Protein AF-A0A8C5LSL9-F1 (afdb_monomer)

pLDDT: mean 84.88, std 17.26, range [27.58, 98.69]

InterPro domains:
  IPR001090 Ephrin, ligand binding domain [PF01404] (36-207)
  IPR001090 Ephrin, ligand binding domain [PS51550] (34-212)
  IPR001090 Ephrin, ligand binding domain [SM00615] (34-207)
  IPR001426 Tyrosine-protein kinase, receptor class V, conserved site [PS00790] (188-208)
  IPR001426 Tyrosine-protein kinase, receptor class V, conserved site [PS00791] (250-270)
  IPR008979 Galactose-binding-like domain superfamily [SSF49785] (34-205)
  IPR034280 Ephrin type-A receptor 6, ligand binding domain [cd10484] (34-206)
  IPR050449 Ephrin receptor tyrosine kinases [PTHR46877] (18-311)
  IPR061283 Ephrin, cysteine rich domain [PF25599] (209-265)

Radius of gyration: 35.28 Å; Cα contacts (8 Å, |Δi|>4): 737; chains: 1; bounding box: 102×49×95 Å

Nearest PDB structures (foldseek):
  4m4r-assembly3_E  TM=9.722E-01  e=5.993E-41  Homo sapiens
  4m4p-assembly1_A  TM=9.338E-01  e=2.168E-39  Homo sapiens
  2x11-assembly1_A  TM=9.538E-01  e=7.400E-38  Homo sapiens
  3mbw-assembly1_A-2  TM=9.525E-01  e=3.374E-36  Homo sapiens
  8tv1-assembly1_C  TM=9.289E-01  e=4.997E-37  Homo sapiens

Foldseek 3Di:
DDDDDDDDDDDDDDDDDPDPPPDPPVPPCPPLQKDWQDKQQPDPDDQPWDKVPHVQKDWDWDADPVRDTGIKIWHAQLQDAQAKMKTKGQWTFCVPDQKKKKKWKKAFADPVQDPNRPPREDQKKWKWKAADQDRCPPDDDPVRIDTQDIDGFPDHDHPVCVVVVHTDIGIDMGMDHSHDHRTMMMMMIDRRTGMMTRMIIMIAGWQDWDQDQQWTWHIGHADPDQPDWDKTFTHHHPQWDFPDTWIWTQGRRNDTDDTDGHIAGHPQWHDDPSDTDGQLQDDDQLQHCLCVDPDHDDQLQSADPQAPPSDHRHLLCLQPNPPLLVVLNVVLQVVVCVQDPCLVVDDSVVVSCLLSPVDPSSNVSSVVSSVVSVVSVVD

Organism: NCBI:txid445787

Structure (mmCIF, N/CA/C/O backbone):
data_AF-A0A8C5LSL9-F1
#
_entry.id   AF-A0A8C5LSL9-F1
#
loop_
_atom_site.group_PDB
_atom_site.id
_atom_site.type_symbol
_atom_site.label_atom_id
_atom_site.label_alt_id
_atom_site.label_comp_id
_atom_site.label_asym_id
_atom_site.label_entity_id
_atom_site.label_seq_id
_atom_site.pdbx_PDB_ins_code
_atom_site.Cartn_x
_atom_site.Cartn_y
_atom_site.Cartn_z
_atom_site.occupancy
_atom_site.B_iso_or_equiv
_atom_site.auth_seq_id
_atom_site.auth_comp_id
_atom_site.auth_asym_id
_atom_site.auth_atom_id
_atom_site.pdbx_PDB_model_num
ATOM 1 N N . MET A 1 1 ? 64.180 28.053 29.101 1.00 38.41 1 MET A N 1
ATOM 2 C CA . MET A 1 1 ? 63.045 28.957 29.381 1.00 38.41 1 MET A CA 1
ATOM 3 C C . MET A 1 1 ? 61.909 28.078 29.847 1.00 38.41 1 MET A C 1
ATOM 5 O O . MET A 1 1 ? 61.460 27.242 29.075 1.00 38.41 1 MET A O 1
ATOM 9 N N . GLY A 1 2 ? 61.600 28.149 31.140 1.00 30.23 2 GLY A N 1
ATOM 10 C CA . GLY A 1 2 ? 60.584 27.317 31.772 1.00 30.23 2 GLY A CA 1
ATOM 11 C C . GLY A 1 2 ? 59.178 27.789 31.418 1.00 30.23 2 GLY A C 1
ATOM 12 O O . GLY A 1 2 ? 58.937 28.989 31.311 1.00 30.23 2 GLY A O 1
ATOM 13 N N . LEU A 1 3 ? 58.273 26.831 31.247 1.00 31.48 3 LEU A N 1
ATOM 14 C CA . LEU A 1 3 ? 56.832 27.050 31.295 1.00 31.48 3 LEU A CA 1
ATOM 15 C C . LEU A 1 3 ? 56.382 26.738 32.729 1.00 31.48 3 LEU A C 1
ATOM 17 O O . LEU A 1 3 ? 56.710 25.650 33.208 1.00 31.48 3 LEU A O 1
ATOM 21 N N . PRO A 1 4 ? 55.699 27.657 33.434 1.00 35.41 4 PRO A N 1
ATOM 22 C CA . PRO A 1 4 ? 55.177 27.371 34.753 1.00 35.41 4 PRO A CA 1
ATOM 23 C C . PRO A 1 4 ? 53.806 26.697 34.694 1.00 35.41 4 PRO A C 1
ATOM 25 O O . PRO A 1 4 ? 53.000 26.895 33.786 1.00 35.41 4 PRO A O 1
ATOM 28 N N . GLU A 1 5 ? 53.618 25.898 35.731 1.00 34.34 5 GLU A N 1
ATOM 29 C CA . GLU A 1 5 ? 52.486 25.073 36.106 1.00 34.34 5 GLU A CA 1
ATOM 30 C C . GLU A 1 5 ? 51.246 25.886 36.506 1.00 34.34 5 GLU A C 1
ATOM 32 O O . GLU A 1 5 ? 51.354 26.953 37.113 1.00 34.34 5 GLU A O 1
ATOM 37 N N . GLY A 1 6 ? 50.069 25.281 36.318 1.00 30.73 6 GLY A N 1
ATOM 38 C CA . GLY A 1 6 ? 49.041 25.301 37.356 1.00 30.73 6 GLY A CA 1
ATOM 39 C C . GLY A 1 6 ? 47.591 25.209 36.882 1.00 30.73 6 GLY A C 1
ATOM 40 O O . GLY A 1 6 ? 47.247 25.777 35.858 1.00 30.73 6 GLY A O 1
ATOM 41 N N . TRP A 1 7 ? 46.666 24.505 37.538 1.00 28.98 7 TRP A N 1
ATOM 42 C CA . TRP A 1 7 ? 46.675 23.701 38.764 1.00 28.98 7 TRP A CA 1
ATOM 43 C C . TRP A 1 7 ? 45.689 22.537 38.576 1.00 28.98 7 TRP A C 1
ATOM 45 O O . TRP A 1 7 ? 44.649 22.695 37.937 1.00 28.98 7 TRP A O 1
ATOM 55 N N . ALA A 1 8 ? 45.991 21.389 39.177 1.00 31.09 8 ALA A N 1
ATOM 56 C CA . ALA A 1 8 ? 45.057 20.286 39.357 1.00 31.09 8 ALA A CA 1
ATOM 57 C C . ALA A 1 8 ? 44.778 20.110 40.854 1.00 31.09 8 ALA A C 1
ATOM 59 O O . ALA A 1 8 ? 45.715 19.821 41.588 1.00 31.09 8 ALA A O 1
ATOM 60 N N . THR A 1 9 ? 43.512 20.216 41.279 1.00 33.59 9 THR A N 1
ATOM 61 C CA . THR A 1 9 ? 42.972 19.612 42.517 1.00 33.59 9 THR A CA 1
ATOM 62 C C . THR A 1 9 ? 41.429 19.520 42.460 1.00 33.59 9 THR A C 1
ATOM 64 O O . THR A 1 9 ? 40.744 20.520 42.622 1.00 33.59 9 THR A O 1
ATOM 67 N N . LEU A 1 10 ? 40.928 18.312 42.136 1.00 28.64 10 LEU A N 1
ATOM 68 C CA . LEU A 1 10 ? 39.855 17.470 42.745 1.00 28.64 10 LEU A CA 1
ATOM 69 C C . LEU A 1 10 ? 38.745 18.105 43.647 1.00 28.64 10 LEU A C 1
ATOM 71 O O . LEU A 1 10 ? 38.996 19.115 44.289 1.00 28.64 10 LEU A O 1
ATOM 75 N N . PRO A 1 11 ? 37.667 17.370 44.028 1.00 37.91 11 PRO A N 1
ATOM 76 C CA . PRO A 1 11 ? 36.655 16.620 43.266 1.00 37.91 11 PRO A CA 1
ATOM 77 C C . PRO A 1 11 ? 35.197 16.937 43.732 1.00 37.91 11 PRO A C 1
ATOM 79 O O . PRO A 1 11 ? 34.964 17.360 44.859 1.00 37.91 11 PRO A O 1
ATOM 82 N N . GLY A 1 12 ? 34.193 16.606 42.909 1.00 29.69 12 GLY A N 1
ATOM 83 C CA . GLY A 1 12 ? 32.832 16.296 43.381 1.00 29.69 12 GLY A CA 1
ATOM 84 C C . GLY A 1 12 ? 31.764 17.383 43.235 1.00 29.69 12 GLY A C 1
ATOM 85 O O . GLY A 1 12 ? 31.620 18.219 44.111 1.00 29.69 12 GLY A O 1
ATOM 86 N N . VAL A 1 13 ? 30.919 17.251 42.206 1.00 29.77 13 VAL A N 1
ATOM 87 C CA . VAL A 1 13 ? 29.456 17.393 42.325 1.00 29.77 13 VAL A CA 1
ATOM 88 C C . VAL A 1 13 ? 28.831 16.428 41.317 1.00 29.77 13 VAL A C 1
ATOM 90 O O . VAL A 1 13 ? 28.984 16.573 40.108 1.00 29.77 13 VAL A O 1
ATOM 93 N N . SER A 1 14 ? 28.177 15.397 41.841 1.00 31.91 14 SER A N 1
ATOM 94 C CA . SER A 1 14 ? 27.231 14.565 41.105 1.00 31.91 14 SER A CA 1
ATOM 95 C C . SER A 1 14 ? 25.878 15.284 41.084 1.00 31.91 14 SER A C 1
ATOM 97 O O . SER A 1 14 ? 25.546 15.943 42.068 1.00 31.91 14 SER A O 1
ATOM 99 N N . ILE A 1 15 ? 25.093 15.043 40.026 1.00 34.66 15 ILE A N 1
ATOM 100 C CA . ILE A 1 15 ? 23.640 15.276 39.877 1.00 34.66 15 ILE A CA 1
ATOM 101 C C . ILE A 1 15 ? 23.228 16.522 39.052 1.00 34.66 15 ILE A C 1
ATOM 103 O O . ILE A 1 15 ? 23.590 17.651 39.356 1.00 34.66 15 ILE A O 1
ATOM 107 N N . LEU A 1 16 ? 22.365 16.235 38.058 1.00 33.03 16 LEU A N 1
ATOM 108 C CA . LEU A 1 16 ? 21.536 17.096 37.189 1.00 33.03 16 LEU A CA 1
ATOM 109 C C . LEU A 1 16 ? 22.154 17.646 35.891 1.00 33.03 16 LEU A C 1
ATOM 111 O O . LEU A 1 16 ? 22.427 18.833 35.778 1.00 33.03 16 LEU A O 1
ATOM 115 N N . LEU A 1 17 ? 22.185 16.801 34.849 1.00 29.08 17 LEU A N 1
ATOM 116 C CA . LEU A 1 17 ? 21.564 17.152 33.557 1.00 29.08 17 LEU A CA 1
ATOM 117 C C . LEU A 1 17 ? 21.250 15.891 32.720 1.00 29.08 17 LEU A C 1
ATOM 119 O O . LEU A 1 17 ? 21.804 15.654 31.653 1.00 29.08 17 LEU A O 1
ATOM 123 N N . SER A 1 18 ? 20.349 15.043 33.224 1.00 37.56 18 SER A N 1
ATOM 124 C CA . SER A 1 18 ? 19.720 13.963 32.450 1.00 37.56 18 SER A CA 1
ATOM 125 C C . SER A 1 18 ? 18.287 14.353 32.086 1.00 37.56 18 SER A C 1
ATOM 127 O O . SER A 1 18 ? 17.327 13.800 32.614 1.00 37.56 18 SER A O 1
ATOM 129 N N . MET A 1 19 ? 18.127 15.333 31.203 1.00 40.62 19 MET A N 1
ATOM 130 C CA . MET A 1 19 ? 16.905 15.515 30.420 1.00 40.62 19 MET A CA 1
ATOM 131 C C . MET A 1 19 ? 17.282 16.148 29.084 1.00 40.62 19 MET A C 1
ATOM 133 O O . MET A 1 19 ? 18.028 17.119 29.055 1.00 40.62 19 MET A O 1
ATOM 137 N N . LEU A 1 20 ? 16.704 15.601 28.011 1.00 37.72 20 LEU A N 1
ATOM 138 C CA . LEU A 1 20 ? 16.836 16.004 26.604 1.00 37.72 20 LEU A CA 1
ATOM 139 C C . LEU A 1 20 ? 17.996 15.370 25.822 1.00 37.72 20 LEU A C 1
ATOM 141 O O . LEU A 1 20 ? 18.697 16.029 25.069 1.00 37.72 20 LEU A O 1
ATOM 145 N N . CYS A 1 21 ? 18.084 14.043 25.875 1.00 30.42 21 CYS A N 1
ATOM 146 C CA . CYS A 1 21 ? 18.382 13.283 24.662 1.00 30.42 21 CYS A CA 1
ATOM 147 C C . CYS A 1 21 ? 17.202 12.335 24.426 1.00 30.42 21 CYS A C 1
ATOM 149 O O . CYS A 1 21 ? 17.247 11.144 24.729 1.00 30.42 21 CYS A O 1
ATOM 151 N N . ARG A 1 22 ? 16.066 12.912 24.001 1.00 33.16 22 ARG A N 1
ATOM 152 C CA . ARG A 1 22 ? 14.988 12.117 23.413 1.00 33.16 22 ARG A CA 1
ATOM 153 C C . ARG A 1 22 ? 15.580 11.484 22.165 1.00 33.16 22 ARG A C 1
ATOM 155 O O . ARG A 1 22 ? 15.991 12.196 21.256 1.00 33.16 22 ARG A O 1
ATOM 162 N N . PHE A 1 23 ? 15.625 10.160 22.180 1.00 30.00 23 PHE A N 1
ATOM 163 C CA . PHE A 1 23 ? 15.708 9.298 21.017 1.00 30.00 23 PHE A CA 1
ATOM 164 C C . PHE A 1 23 ? 14.998 9.939 19.814 1.00 30.00 23 PHE A C 1
ATOM 166 O O . PHE A 1 23 ? 13.779 9.862 19.699 1.00 30.00 23 PHE A O 1
ATOM 173 N N . MET A 1 24 ? 15.756 10.545 18.901 1.00 31.31 24 MET A N 1
ATOM 174 C CA . MET A 1 24 ? 15.381 10.509 17.494 1.00 31.31 24 MET A CA 1
ATOM 175 C C . MET A 1 24 ? 15.914 9.188 16.955 1.00 31.31 24 MET A C 1
ATOM 177 O O . MET A 1 24 ? 16.942 9.123 16.291 1.00 31.31 24 MET A O 1
ATOM 181 N N . VAL A 1 25 ? 15.215 8.107 17.301 1.00 30.36 25 VAL A N 1
ATOM 182 C CA . VAL A 1 25 ? 15.135 6.993 16.365 1.00 30.36 25 VAL A CA 1
ATOM 183 C C . VAL A 1 25 ? 14.260 7.542 15.255 1.00 30.36 25 VAL A C 1
ATOM 185 O O . VAL A 1 25 ? 13.050 7.669 15.423 1.00 30.36 25 VAL A O 1
ATOM 188 N N . SER A 1 26 ? 14.883 7.947 14.154 1.00 27.58 26 SER A N 1
ATOM 189 C CA . SER A 1 26 ? 14.194 8.065 12.880 1.00 27.58 26 SER A CA 1
ATOM 190 C C . SER A 1 26 ? 13.693 6.666 12.546 1.00 27.58 26 SER A C 1
ATOM 192 O O . SER A 1 26 ? 14.386 5.864 11.927 1.00 27.58 26 SER A O 1
ATOM 194 N N . SER A 1 27 ? 12.509 6.325 13.048 1.00 30.30 27 SER A N 1
ATOM 195 C CA . SER A 1 27 ? 11.729 5.234 12.504 1.00 30.30 27 SER A CA 1
ATOM 196 C C . SER A 1 27 ? 11.563 5.571 11.034 1.00 30.30 27 SER A C 1
ATOM 198 O O . SER A 1 27 ? 10.936 6.581 10.710 1.00 30.30 27 SER A O 1
ATOM 200 N N . ASN A 1 28 ? 12.172 4.770 10.156 1.00 31.55 28 ASN A N 1
ATOM 201 C CA . ASN A 1 28 ? 11.754 4.696 8.766 1.00 31.55 28 ASN A CA 1
ATOM 202 C C . ASN A 1 28 ? 10.234 4.567 8.810 1.00 31.55 28 ASN A C 1
ATOM 204 O O . ASN A 1 28 ? 9.718 3.523 9.213 1.00 31.55 28 ASN A O 1
ATOM 208 N N . HIS A 1 29 ? 9.532 5.660 8.515 1.00 34.88 29 HIS A N 1
ATOM 209 C CA . HIS A 1 29 ? 8.084 5.690 8.438 1.00 34.88 29 HIS A CA 1
ATOM 210 C C . HIS A 1 29 ? 7.727 4.867 7.201 1.00 34.88 29 HIS A C 1
ATOM 212 O O . HIS A 1 29 ? 7.482 5.399 6.122 1.00 34.88 29 HIS A O 1
ATOM 218 N N . PHE A 1 30 ? 7.732 3.540 7.341 1.00 46.31 30 PHE A N 1
ATOM 219 C CA . PHE A 1 30 ? 6.861 2.722 6.524 1.00 46.31 30 PHE A CA 1
ATOM 220 C C . PHE A 1 30 ? 5.470 3.246 6.824 1.00 46.31 30 PHE A C 1
ATOM 222 O O . PHE A 1 30 ? 4.970 3.132 7.943 1.00 46.31 30 PHE A O 1
ATOM 229 N N . SER A 1 31 ? 4.906 3.945 5.848 1.00 60.50 31 SER A N 1
ATOM 230 C CA . SER A 1 31 ? 3.526 4.365 5.932 1.00 60.50 31 SER A CA 1
ATOM 231 C C . SER A 1 31 ? 2.697 3.089 6.068 1.00 60.50 31 SER A C 1
ATOM 233 O O . SER A 1 31 ? 2.723 2.249 5.170 1.00 60.50 31 SER A O 1
ATOM 235 N N . ASP A 1 32 ? 2.011 2.914 7.200 1.00 80.25 32 ASP A N 1
ATOM 236 C CA . ASP A 1 32 ? 1.196 1.723 7.522 1.00 80.25 32 ASP A CA 1
ATOM 237 C C . ASP A 1 32 ? 0.091 1.467 6.470 1.00 80.25 32 ASP A C 1
ATOM 239 O O . ASP A 1 32 ? -0.485 0.386 6.349 1.00 80.25 32 ASP A O 1
ATOM 243 N N . ASN A 1 33 ? -0.166 2.473 5.630 1.00 91.06 33 ASN A N 1
ATOM 244 C CA . ASN A 1 33 ? -1.060 2.395 4.489 1.00 91.06 33 ASN A CA 1
ATOM 245 C C . ASN A 1 33 ? -0.441 1.759 3.223 1.00 91.06 33 ASN A C 1
ATOM 247 O O . ASN A 1 33 ? -1.140 1.667 2.220 1.00 91.06 33 ASN A O 1
ATOM 251 N N . GL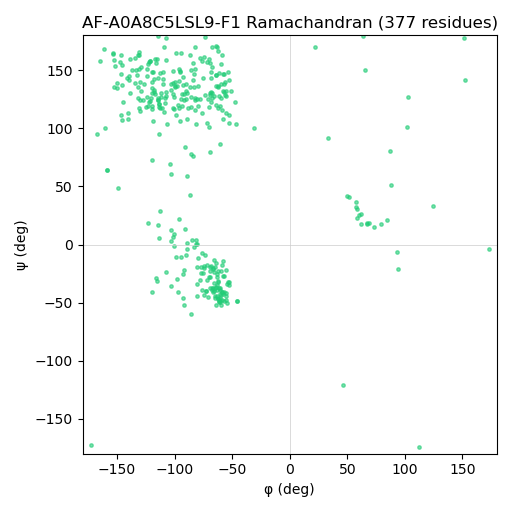N A 1 34 ? 0.822 1.312 3.217 1.00 94.62 34 GLN A N 1
ATOM 252 C CA . GLN A 1 34 ? 1.459 0.666 2.057 1.00 94.62 34 GLN A CA 1
ATOM 253 C C . GLN A 1 34 ? 1.850 -0.785 2.344 1.00 94.62 34 GLN A C 1
ATOM 255 O O . GLN A 1 34 ? 2.572 -1.074 3.294 1.00 94.62 34 GLN A O 1
ATOM 260 N N . VAL A 1 35 ? 1.455 -1.695 1.454 1.00 95.69 35 VAL A N 1
ATOM 261 C CA . VAL A 1 35 ? 1.872 -3.102 1.485 1.00 95.69 35 VAL A CA 1
ATOM 262 C C . VAL A 1 35 ? 2.799 -3.377 0.308 1.00 95.69 35 VAL A C 1
ATOM 264 O O . VAL A 1 35 ? 2.408 -3.237 -0.851 1.00 95.69 35 VAL A O 1
ATOM 267 N N . VAL A 1 36 ? 4.044 -3.741 0.616 1.00 96.56 36 VAL A N 1
ATOM 268 C CA . VAL A 1 36 ? 5.109 -3.974 -0.367 1.00 96.56 36 VAL A CA 1
ATOM 269 C C . VAL A 1 36 ? 4.996 -5.380 -0.952 1.00 96.56 36 VAL A C 1
ATOM 271 O O . VAL A 1 36 ? 4.999 -6.360 -0.216 1.00 96.56 36 VAL A O 1
ATOM 274 N N . LEU A 1 37 ? 4.936 -5.463 -2.281 1.00 96.31 37 LEU A N 1
ATOM 275 C CA . LEU A 1 37 ? 4.924 -6.708 -3.057 1.00 96.31 37 LEU A CA 1
ATOM 276 C C . LEU A 1 37 ? 6.319 -7.075 -3.589 1.00 96.31 37 LEU A C 1
ATOM 278 O O . LEU A 1 37 ? 6.626 -8.246 -3.796 1.00 96.31 37 LEU A O 1
ATOM 282 N N . LEU A 1 38 ? 7.156 -6.068 -3.846 1.00 95.75 38 LEU A N 1
ATOM 283 C CA . LEU A 1 38 ? 8.536 -6.217 -4.305 1.00 95.75 38 LEU A CA 1
ATOM 284 C C . LEU A 1 38 ? 9.345 -5.007 -3.840 1.00 95.75 38 LEU A C 1
ATOM 286 O O . LEU A 1 38 ? 8.898 -3.877 -4.013 1.00 95.75 38 LEU A O 1
ATOM 290 N N . ASP A 1 39 ? 10.544 -5.233 -3.313 1.00 94.38 39 ASP A N 1
ATOM 291 C CA . ASP A 1 39 ? 11.514 -4.174 -3.031 1.00 94.38 39 ASP A CA 1
ATOM 292 C C . ASP A 1 39 ? 12.933 -4.693 -3.267 1.00 94.38 39 ASP A C 1
ATOM 294 O O . ASP A 1 39 ? 13.457 -5.503 -2.494 1.00 94.38 39 ASP A O 1
ATOM 298 N N . THR A 1 40 ? 13.555 -4.234 -4.354 1.00 92.94 40 THR A N 1
ATOM 299 C CA . THR A 1 40 ? 14.894 -4.687 -4.751 1.00 92.94 40 THR A CA 1
ATOM 300 C C . THR A 1 40 ? 15.990 -4.264 -3.775 1.00 92.94 40 THR A C 1
ATOM 302 O O . THR A 1 40 ? 17.040 -4.897 -3.759 1.00 92.94 40 THR A O 1
ATOM 305 N N . THR A 1 41 ? 15.765 -3.246 -2.935 1.00 88.50 41 THR A N 1
ATOM 306 C CA . THR A 1 41 ? 16.761 -2.776 -1.952 1.00 88.50 41 THR A CA 1
ATOM 307 C C . THR A 1 41 ? 16.907 -3.720 -0.759 1.00 88.50 41 THR A C 1
ATOM 309 O O . THR A 1 41 ? 17.908 -3.684 -0.049 1.00 88.50 41 THR A O 1
ATOM 312 N N . THR A 1 42 ? 15.914 -4.586 -0.545 1.00 85.69 42 THR A N 1
ATOM 313 C CA . THR A 1 42 ? 15.884 -5.557 0.562 1.00 85.69 42 THR A CA 1
ATOM 314 C C . THR A 1 42 ? 16.274 -6.972 0.138 1.00 85.69 42 THR A C 1
ATOM 316 O O . THR A 1 42 ? 16.297 -7.883 0.966 1.00 85.69 42 THR A O 1
ATOM 319 N N . ALA A 1 43 ? 16.570 -7.176 -1.148 1.00 81.50 43 ALA A N 1
ATOM 320 C CA . ALA A 1 43 ? 16.893 -8.487 -1.683 1.00 81.50 43 ALA A CA 1
ATOM 321 C C . ALA A 1 43 ? 18.241 -8.987 -1.142 1.00 81.50 43 ALA A C 1
ATOM 323 O O . ALA A 1 43 ? 19.277 -8.347 -1.307 1.00 81.50 43 ALA A O 1
ATOM 324 N N . ILE A 1 44 ? 18.225 -10.161 -0.506 1.00 69.12 44 ILE A N 1
ATOM 325 C CA . ILE A 1 44 ? 19.426 -10.834 -0.005 1.00 69.12 44 ILE A CA 1
ATOM 326 C C . ILE A 1 44 ? 19.936 -11.755 -1.125 1.00 69.12 44 ILE A C 1
ATOM 328 O O . ILE A 1 44 ? 19.586 -12.933 -1.172 1.00 69.12 44 ILE A O 1
ATOM 332 N N . GLY A 1 45 ? 20.719 -11.204 -2.058 1.00 73.00 45 GLY A N 1
ATOM 333 C CA . GLY A 1 45 ? 21.302 -11.925 -3.199 1.00 73.00 45 GLY A CA 1
ATOM 334 C C . GLY A 1 45 ? 20.743 -11.506 -4.563 1.00 73.00 45 GLY A C 1
ATOM 335 O O . GLY A 1 45 ? 19.954 -10.570 -4.674 1.00 73.00 45 GLY A O 1
ATOM 336 N N . GLU A 1 46 ? 21.159 -12.212 -5.621 1.00 74.88 46 GLU A N 1
ATOM 337 C CA . GLU A 1 46 ? 20.792 -11.868 -7.000 1.00 74.88 46 GLU A CA 1
ATOM 338 C C . GLU A 1 46 ? 19.270 -11.848 -7.218 1.00 74.88 46 GLU A C 1
ATOM 340 O O . GLU A 1 46 ? 18.555 -12.797 -6.893 1.00 74.88 46 GLU A O 1
ATOM 345 N N . LEU A 1 47 ? 18.777 -10.783 -7.857 1.00 82.50 47 LEU A N 1
ATOM 346 C CA . LEU A 1 47 ? 17.352 -10.604 -8.158 1.00 82.50 47 LEU A CA 1
ATOM 347 C C . LEU A 1 47 ? 16.812 -11.649 -9.151 1.00 82.50 47 LEU A C 1
ATOM 349 O O . LEU A 1 47 ? 15.608 -11.908 -9.186 1.00 82.50 47 LEU A O 1
ATOM 353 N N . GLY A 1 48 ? 17.679 -12.250 -9.973 1.00 87.69 48 GLY A N 1
ATOM 354 C CA . GLY A 1 48 ? 17.316 -13.313 -10.916 1.00 87.69 48 GLY A CA 1
ATOM 355 C C . GLY A 1 48 ? 16.402 -12.871 -12.066 1.00 87.69 48 GLY A C 1
ATOM 356 O O . GLY A 1 48 ? 15.740 -13.709 -12.684 1.00 87.69 48 GLY A O 1
ATOM 357 N N . TRP A 1 49 ? 16.325 -11.568 -12.354 1.00 93.81 49 TRP A N 1
ATOM 358 C CA . TRP A 1 49 ? 15.518 -11.056 -13.461 1.00 93.81 49 TRP A CA 1
ATOM 359 C C . TRP A 1 49 ? 16.106 -11.474 -14.806 1.00 93.81 49 TRP A C 1
ATOM 361 O O . TRP A 1 49 ? 17.314 -11.651 -14.959 1.00 93.81 49 TRP A O 1
ATOM 371 N N . LYS A 1 50 ? 15.229 -11.660 -15.793 1.00 94.00 50 LYS A N 1
ATOM 372 C CA . LYS A 1 50 ? 15.601 -12.225 -17.095 1.00 94.00 50 LYS A CA 1
ATOM 373 C C . LYS A 1 50 ? 15.747 -11.133 -18.142 1.00 94.00 50 LYS A C 1
ATOM 375 O O . LYS A 1 50 ? 14.900 -10.245 -18.220 1.00 94.00 50 LYS A O 1
ATOM 380 N N . THR A 1 51 ? 16.773 -11.253 -18.978 1.00 95.69 51 THR A N 1
ATOM 381 C CA . THR A 1 51 ? 17.091 -10.290 -20.036 1.00 95.69 51 THR A CA 1
ATOM 382 C C . THR A 1 51 ? 16.815 -10.869 -21.421 1.00 95.69 51 THR A C 1
ATOM 384 O O . THR A 1 51 ? 17.002 -12.066 -21.662 1.00 95.69 51 THR A O 1
ATOM 387 N N . TYR A 1 52 ? 16.309 -10.028 -22.326 1.00 95.56 52 TYR A N 1
ATOM 388 C CA . TYR A 1 52 ? 15.997 -10.389 -23.708 1.00 95.56 52 TYR A CA 1
ATOM 389 C C . TYR A 1 52 ? 16.390 -9.243 -24.661 1.00 95.56 52 TYR A C 1
ATOM 391 O O . TYR A 1 52 ? 15.744 -8.198 -24.622 1.00 95.56 52 TYR A O 1
ATOM 399 N N . PRO A 1 53 ? 17.393 -9.418 -25.542 1.00 94.62 53 PRO A N 1
ATOM 400 C CA . PRO A 1 53 ? 18.263 -10.591 -25.654 1.00 94.62 53 PRO A CA 1
ATOM 401 C C . PRO A 1 53 ? 19.093 -10.822 -24.381 1.00 94.62 53 PRO A C 1
ATOM 403 O O . PRO A 1 53 ? 19.170 -9.962 -23.503 1.00 94.62 53 PRO A O 1
ATOM 406 N N . VAL A 1 54 ? 19.692 -12.010 -24.274 1.00 90.38 54 VAL A N 1
ATOM 407 C CA . VAL A 1 54 ? 20.619 -12.319 -23.176 1.00 90.38 54 VAL A CA 1
ATOM 408 C C . VAL A 1 54 ? 21.745 -11.282 -23.196 1.00 90.38 54 VAL A C 1
ATOM 410 O O . VAL A 1 54 ? 22.300 -11.018 -24.261 1.00 90.38 54 VAL A O 1
ATOM 413 N N . ASN A 1 55 ? 22.051 -10.703 -22.034 1.00 86.38 55 ASN A N 1
ATOM 414 C CA . ASN A 1 55 ? 23.018 -9.609 -21.842 1.00 86.38 55 ASN A CA 1
ATOM 415 C C . ASN A 1 55 ? 22.620 -8.262 -22.479 1.00 86.38 55 ASN A C 1
ATOM 417 O O . ASN A 1 55 ? 23.466 -7.398 -22.659 1.00 86.38 55 ASN A O 1
ATOM 421 N N . GLY A 1 56 ? 21.341 -8.054 -22.818 1.00 90.06 56 GLY A N 1
ATOM 422 C CA . GLY A 1 56 ? 20.856 -6.718 -23.200 1.00 90.06 56 GLY A CA 1
ATOM 423 C C . GLY A 1 56 ? 20.831 -5.731 -22.025 1.00 90.06 56 GLY A C 1
ATOM 424 O O . GLY A 1 56 ? 20.865 -4.527 -22.234 1.00 90.06 56 GLY A O 1
ATOM 425 N N . TRP A 1 57 ? 20.772 -6.254 -20.799 1.00 96.38 57 TRP A N 1
ATOM 426 C CA . TRP A 1 57 ? 20.932 -5.517 -19.549 1.00 96.38 57 TRP A CA 1
ATOM 427 C C . TRP A 1 57 ? 21.946 -6.251 -18.680 1.00 96.38 57 TRP A C 1
ATOM 429 O O . TRP A 1 57 ? 21.888 -7.482 -18.585 1.00 96.38 57 TRP A O 1
ATOM 439 N N . ASP A 1 58 ? 22.808 -5.499 -18.009 1.00 94.69 58 ASP A N 1
ATOM 440 C CA . ASP A 1 58 ? 23.823 -6.030 -17.108 1.00 94.69 58 ASP A CA 1
ATOM 441 C C . ASP A 1 58 ? 23.377 -5.870 -15.656 1.00 94.69 58 ASP A C 1
ATOM 443 O O . ASP A 1 58 ? 22.981 -4.783 -15.234 1.00 94.69 58 ASP A O 1
ATOM 447 N N . ALA A 1 59 ? 23.448 -6.956 -14.888 1.00 92.31 59 ALA A N 1
ATOM 448 C CA . ALA A 1 59 ? 23.244 -6.920 -13.445 1.00 92.31 59 ALA A CA 1
ATOM 449 C C . ALA A 1 59 ? 24.548 -6.497 -12.759 1.00 92.31 59 ALA A C 1
ATOM 451 O O . ALA A 1 59 ? 25.581 -7.145 -12.941 1.00 92.31 59 ALA A O 1
ATOM 452 N N . ILE A 1 60 ? 24.499 -5.440 -11.953 1.00 89.50 60 ILE A N 1
ATOM 453 C CA . ILE A 1 60 ? 25.649 -4.919 -11.213 1.00 89.50 60 ILE A CA 1
ATOM 454 C C . ILE A 1 60 ? 25.314 -4.870 -9.728 1.00 89.50 60 ILE A C 1
ATOM 456 O O . ILE A 1 60 ? 24.176 -4.650 -9.327 1.00 89.50 60 ILE A O 1
ATOM 460 N N . THR A 1 61 ? 26.316 -5.132 -8.891 1.00 87.31 61 THR A N 1
ATOM 461 C CA . THR A 1 61 ? 26.205 -4.883 -7.453 1.00 87.31 61 THR A CA 1
ATOM 462 C C . THR A 1 61 ? 26.929 -3.583 -7.130 1.00 87.31 61 THR A C 1
ATOM 464 O O . THR A 1 61 ? 28.139 -3.487 -7.330 1.00 87.31 61 THR A O 1
ATOM 467 N N . GLU A 1 62 ? 26.187 -2.598 -6.640 1.00 83.94 62 GLU A N 1
ATOM 468 C CA . GLU A 1 62 ? 26.694 -1.304 -6.181 1.00 83.94 62 GLU A CA 1
ATOM 469 C C . GLU A 1 62 ? 26.587 -1.208 -4.653 1.00 83.94 62 GLU A C 1
ATOM 471 O O . GLU A 1 62 ? 25.991 -2.071 -4.014 1.00 83.94 62 GLU A O 1
ATOM 476 N N . MET A 1 63 ? 27.186 -0.182 -4.047 1.00 82.50 63 MET A N 1
ATOM 477 C CA . MET A 1 63 ? 27.041 0.100 -2.614 1.00 82.50 63 MET A CA 1
ATOM 478 C C . MET A 1 63 ? 26.159 1.332 -2.433 1.00 82.50 63 MET A C 1
ATOM 480 O O . MET A 1 63 ? 26.398 2.350 -3.081 1.00 82.50 63 MET A O 1
ATOM 484 N N . ASP A 1 64 ? 25.159 1.247 -1.555 1.00 76.50 64 ASP A N 1
ATOM 485 C CA . ASP A 1 64 ? 24.361 2.413 -1.170 1.00 76.50 64 ASP A CA 1
ATOM 486 C C . ASP A 1 64 ? 25.137 3.369 -0.240 1.00 76.50 64 ASP A C 1
ATOM 488 O O . ASP A 1 64 ? 26.275 3.114 0.163 1.00 76.50 64 ASP A O 1
ATOM 492 N N . GLU A 1 65 ? 24.500 4.479 0.143 1.00 78.56 65 GLU A N 1
ATOM 493 C CA . GLU A 1 65 ? 25.055 5.484 1.065 1.00 78.56 65 GLU A CA 1
ATOM 494 C C . GLU A 1 65 ? 25.432 4.930 2.456 1.00 78.56 65 GLU A C 1
ATOM 496 O O . GLU A 1 65 ? 26.217 5.540 3.183 1.00 78.56 65 GLU A O 1
ATOM 501 N N . TYR A 1 66 ? 24.913 3.753 2.817 1.00 81.88 66 TYR A N 1
ATOM 502 C CA . TYR A 1 66 ? 25.173 3.053 4.072 1.00 81.88 66 TYR A CA 1
ATOM 503 C C . TYR A 1 66 ? 26.144 1.873 3.902 1.00 81.88 66 TYR A C 1
ATOM 505 O O . TYR A 1 66 ? 26.285 1.062 4.821 1.00 81.88 66 TYR A O 1
ATOM 513 N N . ASN A 1 67 ? 26.830 1.774 2.756 1.00 81.69 67 ASN A N 1
ATOM 514 C CA . ASN A 1 67 ? 27.725 0.672 2.383 1.00 81.69 67 ASN A CA 1
ATOM 515 C C . ASN A 1 67 ? 27.048 -0.708 2.372 1.00 81.69 67 ASN A C 1
ATOM 517 O O . ASN A 1 67 ? 27.689 -1.727 2.649 1.00 81.69 67 ASN A O 1
ATOM 521 N N . ARG A 1 68 ? 25.751 -0.760 2.071 1.00 83.00 68 ARG A N 1
ATOM 522 C CA . ARG A 1 68 ? 25.036 -2.017 1.849 1.00 83.00 68 ARG A CA 1
ATOM 523 C C . ARG A 1 68 ? 25.058 -2.345 0.359 1.00 83.00 68 ARG A C 1
ATOM 525 O O . ARG A 1 68 ? 24.837 -1.445 -0.453 1.00 83.00 68 ARG A O 1
ATOM 532 N N . PRO A 1 69 ? 25.300 -3.612 -0.013 1.00 83.38 69 PRO A N 1
ATOM 533 C CA . PRO A 1 69 ? 25.242 -4.011 -1.406 1.00 83.38 69 PRO A CA 1
ATOM 534 C C . PRO A 1 69 ? 23.804 -3.875 -1.915 1.00 83.38 69 PRO A C 1
ATOM 536 O O . PRO A 1 69 ? 22.874 -4.408 -1.310 1.00 83.38 69 PRO A O 1
ATOM 539 N N . ILE A 1 70 ? 23.637 -3.177 -3.031 1.00 85.44 70 ILE A N 1
ATOM 540 C CA . ILE A 1 70 ? 22.385 -3.054 -3.772 1.00 85.44 70 ILE A CA 1
ATOM 541 C C . ILE A 1 70 ? 22.564 -3.652 -5.164 1.00 85.44 70 ILE A C 1
ATOM 543 O O . ILE A 1 70 ? 23.624 -3.535 -5.778 1.00 85.44 70 ILE A O 1
ATOM 547 N N . HIS A 1 71 ? 21.526 -4.314 -5.664 1.00 87.50 71 HIS A N 1
ATOM 548 C CA . HIS A 1 71 ? 21.543 -4.946 -6.980 1.00 87.50 71 HIS A CA 1
ATOM 549 C C . HIS A 1 71 ? 20.859 -4.033 -8.000 1.00 87.50 71 HIS A C 1
ATOM 551 O O . HIS A 1 71 ? 19.646 -3.826 -7.934 1.00 87.50 71 HIS A O 1
ATOM 557 N N . THR A 1 72 ? 21.646 -3.497 -8.930 1.00 91.19 72 THR A N 1
ATOM 558 C CA . THR A 1 72 ? 21.223 -2.575 -9.987 1.00 91.19 72 THR A CA 1
ATOM 559 C C . THR A 1 72 ? 21.229 -3.275 -11.348 1.00 91.19 72 THR A C 1
ATOM 561 O O . THR A 1 72 ? 21.875 -4.310 -11.541 1.00 91.19 72 THR A O 1
ATOM 564 N N . TYR A 1 73 ? 20.478 -2.730 -12.304 1.00 95.44 73 TYR A N 1
ATOM 565 C CA . TYR A 1 73 ? 20.505 -3.175 -13.699 1.00 95.44 73 TYR A CA 1
ATOM 566 C C . TYR A 1 73 ? 20.829 -2.002 -14.614 1.00 95.44 73 TYR A C 1
ATOM 568 O O . TYR A 1 73 ? 20.125 -0.996 -14.581 1.00 95.44 73 TYR A O 1
ATOM 576 N N . GLN A 1 74 ? 21.841 -2.135 -15.467 1.00 95.81 74 GLN A N 1
ATOM 577 C CA . GLN A 1 74 ? 22.256 -1.071 -16.381 1.00 95.81 74 GLN A CA 1
ATOM 578 C C . GLN A 1 74 ? 22.232 -1.499 -17.849 1.00 95.81 74 GLN A C 1
ATOM 580 O O . GLN A 1 74 ? 22.378 -2.677 -18.176 1.00 95.81 74 GLN A O 1
ATOM 585 N N . VAL A 1 75 ? 22.088 -0.518 -18.735 1.00 96.75 75 VAL A N 1
ATOM 586 C CA . VAL A 1 75 ? 22.251 -0.667 -20.186 1.00 96.75 75 VAL A CA 1
ATOM 587 C C . VAL A 1 75 ? 22.741 0.657 -20.772 1.00 96.75 75 VAL A C 1
ATOM 589 O O . VAL A 1 75 ? 22.302 1.726 -20.349 1.00 96.75 75 VAL A O 1
ATOM 592 N N . CYS A 1 76 ? 23.684 0.606 -21.717 1.00 95.62 76 CYS A N 1
ATOM 593 C CA . CYS A 1 76 ? 24.241 1.803 -22.357 1.00 95.62 76 CYS A CA 1
ATOM 594 C C . CYS A 1 76 ? 24.677 1.536 -23.810 1.00 95.62 76 CYS A C 1
ATOM 596 O O . CYS A 1 76 ? 25.773 1.901 -24.236 1.00 95.62 76 CYS A O 1
ATOM 598 N N . ASN A 1 77 ? 23.802 0.914 -24.604 1.00 94.25 77 ASN A N 1
ATOM 599 C CA . ASN A 1 77 ? 24.067 0.560 -26.008 1.00 94.25 77 ASN A CA 1
ATOM 600 C C . ASN A 1 77 ? 23.733 1.712 -26.979 1.00 94.25 77 ASN A C 1
ATOM 602 O O . ASN A 1 77 ? 23.151 1.520 -28.044 1.00 94.25 77 ASN A O 1
ATOM 606 N N . VAL A 1 78 ? 24.103 2.940 -26.610 1.00 94.00 78 VAL A N 1
ATOM 607 C CA . VAL A 1 78 ? 23.710 4.194 -27.289 1.00 94.00 78 VAL A CA 1
ATOM 608 C C . VAL A 1 78 ? 24.304 4.385 -28.690 1.00 94.00 78 VAL A C 1
ATOM 610 O O . VAL A 1 78 ? 23.814 5.205 -29.465 1.00 94.00 78 VAL A O 1
ATOM 613 N N . MET A 1 79 ? 25.367 3.652 -29.024 1.00 91.81 79 MET A N 1
ATOM 614 C CA . MET A 1 79 ? 26.046 3.726 -30.326 1.00 91.81 79 MET A CA 1
ATOM 615 C C . MET A 1 79 ? 25.323 2.924 -31.414 1.00 91.81 79 MET A C 1
ATOM 617 O O . MET A 1 79 ? 25.543 3.139 -32.604 1.00 91.81 79 MET A O 1
ATOM 621 N N . GLU A 1 80 ? 24.473 1.980 -31.020 1.00 90.88 80 GLU A N 1
ATOM 622 C CA . GLU A 1 80 ? 23.792 1.077 -31.934 1.00 90.88 80 GLU A CA 1
ATOM 623 C C . GLU A 1 80 ? 22.376 1.581 -32.238 1.00 90.88 80 GLU A C 1
ATOM 625 O O . GLU A 1 80 ? 21.629 1.992 -31.352 1.00 90.88 80 GLU A O 1
ATOM 630 N N . ALA A 1 81 ? 21.971 1.529 -33.507 1.00 90.06 81 ALA A N 1
ATOM 631 C CA . ALA A 1 81 ? 20.598 1.838 -33.895 1.00 90.06 81 ALA A CA 1
ATOM 632 C C . ALA A 1 81 ? 19.648 0.663 -33.593 1.00 90.06 81 ALA A C 1
ATOM 634 O O . ALA A 1 81 ? 20.072 -0.488 -33.519 1.00 90.06 81 ALA A O 1
ATOM 635 N N . ASN A 1 82 ? 18.341 0.945 -33.516 1.00 91.88 82 ASN A N 1
ATOM 636 C CA . ASN A 1 82 ? 17.274 -0.061 -33.376 1.00 91.88 82 ASN A CA 1
ATOM 637 C C . ASN A 1 82 ? 17.408 -0.972 -32.140 1.00 91.88 82 ASN A C 1
ATOM 639 O O . ASN A 1 82 ? 17.083 -2.160 -32.205 1.00 91.88 82 ASN A O 1
ATOM 643 N N . GLN A 1 83 ? 17.869 -0.417 -31.019 1.00 95.75 83 GLN A N 1
ATOM 644 C CA . GLN A 1 83 ? 17.927 -1.133 -29.746 1.00 95.75 83 GLN A CA 1
ATOM 645 C C . GLN A 1 83 ? 16.533 -1.573 -29.278 1.00 95.75 83 GLN A C 1
ATOM 647 O O . GLN A 1 83 ? 15.521 -0.920 -29.548 1.00 95.75 83 GLN A O 1
ATOM 652 N N . ASN A 1 84 ? 16.490 -2.713 -28.589 1.00 96.69 84 ASN A N 1
ATOM 653 C CA . ASN A 1 84 ? 15.263 -3.297 -28.056 1.00 96.69 84 ASN A CA 1
ATOM 654 C C . ASN A 1 84 ? 15.589 -4.273 -26.913 1.00 96.69 84 ASN A C 1
ATOM 656 O O . ASN A 1 84 ? 15.383 -5.484 -27.035 1.00 96.69 84 ASN A O 1
ATOM 660 N N . ASN A 1 85 ? 16.148 -3.744 -25.826 1.00 97.75 85 ASN A N 1
ATOM 661 C CA . ASN A 1 85 ? 16.647 -4.534 -24.704 1.00 97.75 85 ASN A CA 1
ATOM 662 C C . ASN A 1 85 ? 15.585 -4.618 -23.611 1.00 97.75 85 ASN A C 1
ATOM 664 O O . ASN A 1 85 ? 15.217 -3.611 -23.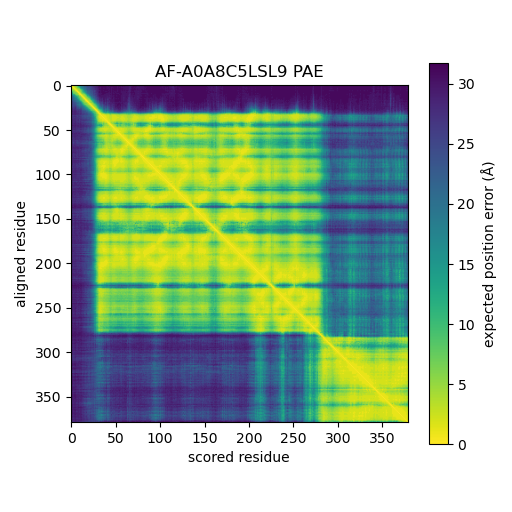011 1.00 97.75 85 ASN A O 1
ATOM 668 N N . TRP A 1 86 ? 15.106 -5.821 -23.317 1.00 98.06 86 TRP A N 1
ATOM 669 C CA . TRP A 1 86 ? 14.096 -6.061 -22.293 1.00 98.06 86 TRP A CA 1
ATOM 670 C C . TRP A 1 86 ? 14.719 -6.643 -21.034 1.00 98.06 86 TRP A C 1
ATOM 672 O O . TRP A 1 86 ? 15.443 -7.636 -21.088 1.00 98.06 86 TRP A O 1
ATOM 682 N N . LEU A 1 87 ? 14.339 -6.085 -19.895 1.00 97.94 87 LEU A N 1
ATOM 683 C CA . LEU A 1 87 ? 14.578 -6.624 -18.567 1.00 97.94 87 LEU A CA 1
ATOM 684 C C . LEU A 1 87 ? 13.228 -6.975 -17.951 1.00 97.94 87 LEU A C 1
ATOM 686 O O . LEU A 1 87 ? 12.347 -6.126 -17.873 1.00 97.94 87 LEU A O 1
ATOM 690 N N . ARG A 1 88 ? 13.041 -8.219 -17.518 1.00 96.12 88 ARG A N 1
ATOM 691 C CA . ARG A 1 88 ? 11.777 -8.701 -16.951 1.00 96.12 88 ARG A CA 1
ATOM 692 C C . ARG A 1 88 ? 11.973 -9.181 -15.523 1.00 96.12 88 ARG A C 1
ATOM 694 O O . ARG A 1 88 ? 12.808 -10.054 -15.284 1.00 96.12 88 ARG A O 1
ATOM 701 N N . THR A 1 89 ? 11.116 -8.718 -14.620 1.00 95.88 89 THR A N 1
ATOM 702 C CA . THR A 1 89 ? 11.100 -9.161 -13.224 1.00 95.88 89 THR A CA 1
ATOM 703 C C . THR A 1 89 ? 10.758 -10.646 -13.082 1.00 95.88 89 THR A C 1
ATOM 705 O O . THR A 1 89 ? 10.309 -11.320 -14.020 1.00 95.88 89 THR A O 1
ATOM 708 N N . ASN A 1 90 ? 10.919 -11.158 -11.863 1.00 94.44 90 ASN A N 1
ATOM 709 C CA . ASN A 1 90 ? 10.232 -12.376 -11.443 1.00 94.44 90 ASN A CA 1
ATOM 710 C C . ASN A 1 90 ? 8.719 -12.138 -11.339 1.00 94.44 90 ASN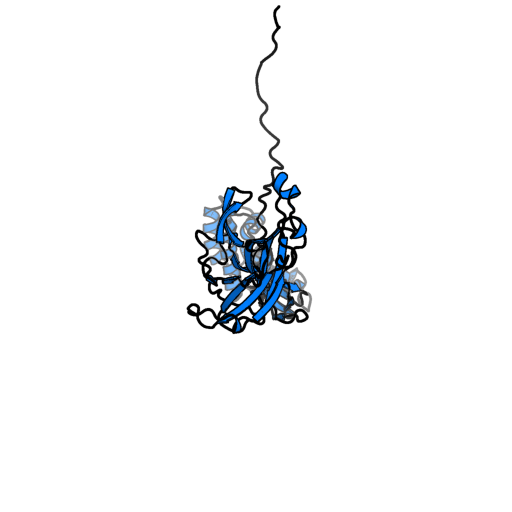 A C 1
ATOM 712 O O . ASN A 1 90 ? 8.246 -11.004 -11.451 1.00 94.44 90 ASN A O 1
ATOM 716 N N . TRP A 1 91 ? 7.963 -13.222 -11.174 1.00 95.25 91 TRP A N 1
ATOM 717 C CA . TRP A 1 91 ? 6.523 -13.133 -10.959 1.00 95.25 91 TRP A CA 1
ATOM 718 C C . TRP A 1 91 ? 6.246 -12.494 -9.598 1.00 95.25 91 TRP A C 1
ATOM 720 O O . TRP A 1 91 ? 6.827 -12.907 -8.595 1.00 95.25 91 TRP A O 1
ATOM 730 N N . ILE A 1 92 ? 5.368 -11.498 -9.581 1.00 96.00 92 ILE A N 1
ATOM 731 C CA . ILE A 1 92 ? 4.965 -10.757 -8.389 1.00 96.00 92 ILE A CA 1
ATOM 732 C C . ILE A 1 92 ? 3.532 -11.178 -8.060 1.00 96.00 92 ILE A C 1
ATOM 734 O O . ILE A 1 92 ? 2.638 -11.044 -8.903 1.00 96.00 92 ILE A O 1
ATOM 738 N N . SER A 1 93 ? 3.316 -11.701 -6.849 1.00 96.44 93 SER A N 1
ATOM 739 C CA . SER A 1 93 ? 1.967 -11.984 -6.344 1.00 96.44 93 SER A CA 1
ATOM 740 C C . SER A 1 93 ? 1.186 -10.681 -6.250 1.00 96.44 93 SER A C 1
ATOM 742 O O . SER A 1 93 ? 1.719 -9.679 -5.774 1.00 96.44 93 SER A O 1
ATOM 744 N N . ARG A 1 94 ? -0.081 -10.671 -6.680 1.00 94.94 94 ARG A N 1
ATOM 745 C CA . ARG A 1 94 ? -0.915 -9.475 -6.484 1.00 94.94 94 ARG A CA 1
ATOM 746 C C . ARG A 1 94 ? -1.431 -9.337 -5.052 1.00 94.94 94 ARG A C 1
ATOM 748 O O . ARG A 1 94 ? -1.896 -8.264 -4.687 1.00 94.94 94 ARG A O 1
ATOM 755 N N . ASP A 1 95 ? -1.432 -10.420 -4.278 1.00 95.12 95 ASP A N 1
ATOM 756 C CA . ASP A 1 95 ? -2.097 -10.515 -2.975 1.00 95.12 95 ASP A CA 1
ATOM 757 C C . ASP A 1 95 ? -3.532 -9.941 -3.010 1.00 95.12 95 ASP A C 1
ATOM 759 O O . ASP A 1 95 ? -4.377 -10.400 -3.785 1.00 95.12 95 ASP A O 1
ATOM 763 N N . ALA A 1 96 ? -3.830 -8.932 -2.187 1.00 93.06 96 ALA A N 1
ATOM 764 C CA . ALA A 1 96 ? -5.126 -8.256 -2.164 1.00 93.06 96 ALA A CA 1
ATOM 765 C C . ALA A 1 96 ? -5.212 -7.061 -3.134 1.00 93.06 96 ALA A C 1
ATOM 767 O O . ALA A 1 96 ? -6.282 -6.464 -3.269 1.00 93.06 96 ALA A O 1
ATOM 768 N N . ALA A 1 97 ? -4.117 -6.708 -3.814 1.00 92.56 97 ALA A N 1
ATOM 769 C CA . ALA A 1 97 ? -4.058 -5.536 -4.671 1.00 92.56 97 ALA A CA 1
ATOM 770 C C . ALA A 1 97 ? -5.014 -5.665 -5.861 1.00 92.56 97 ALA A C 1
ATOM 772 O O . ALA A 1 97 ? -5.079 -6.701 -6.527 1.00 92.56 97 ALA A O 1
ATOM 773 N N . GLN A 1 98 ? -5.727 -4.578 -6.144 1.00 90.50 98 GLN A N 1
ATOM 774 C CA . GLN A 1 98 ? -6.403 -4.354 -7.425 1.00 90.50 98 GLN A CA 1
ATOM 775 C C . GLN A 1 98 ? -5.686 -3.279 -8.244 1.00 90.50 98 GLN A C 1
ATOM 777 O O . GLN A 1 98 ? -5.791 -3.254 -9.460 1.00 90.50 98 GLN A O 1
ATOM 782 N N . LYS A 1 99 ? -4.933 -2.402 -7.586 1.00 93.00 99 LYS A N 1
ATOM 783 C CA . LYS A 1 99 ? -4.065 -1.398 -8.188 1.00 93.00 99 LYS A CA 1
ATOM 784 C C . LYS A 1 99 ? -2.736 -1.437 -7.446 1.00 93.00 99 LYS A C 1
ATOM 786 O O . LYS A 1 99 ? -2.733 -1.561 -6.221 1.00 93.00 99 LYS A O 1
ATOM 791 N N . VAL A 1 100 ? -1.633 -1.334 -8.174 1.00 95.81 100 VAL A N 1
ATOM 792 C CA . VAL A 1 100 ? -0.281 -1.256 -7.611 1.00 95.81 100 VAL A CA 1
ATOM 793 C C . VAL A 1 100 ? 0.407 0.019 -8.076 1.00 95.81 100 VAL A C 1
ATOM 795 O O . VAL A 1 100 ? 0.067 0.591 -9.110 1.00 95.81 100 VAL A O 1
ATOM 798 N N . PHE A 1 101 ? 1.389 0.442 -7.301 1.00 97.00 101 PHE A N 1
ATOM 799 C CA . PHE A 1 101 ? 2.271 1.560 -7.569 1.00 97.00 101 PHE A CA 1
ATOM 800 C C . PHE A 1 101 ? 3.661 0.991 -7.820 1.00 97.00 101 PHE A C 1
ATOM 802 O O . PHE A 1 101 ? 4.166 0.204 -7.018 1.00 97.00 101 PHE A O 1
ATOM 809 N N . VAL A 1 102 ? 4.251 1.364 -8.949 1.00 98.31 102 VAL A N 1
ATOM 810 C CA . VAL A 1 102 ? 5.610 0.993 -9.337 1.00 98.31 102 VAL A CA 1
ATOM 811 C C . VAL A 1 102 ? 6.477 2.229 -9.169 1.00 98.31 102 VAL A C 1
ATOM 813 O O . VAL A 1 102 ? 6.398 3.150 -9.976 1.00 98.31 102 VAL A O 1
ATOM 816 N N . GLU A 1 103 ? 7.263 2.253 -8.099 1.00 98.38 103 GLU A N 1
ATOM 817 C CA . GLU A 1 103 ? 8.283 3.263 -7.836 1.00 98.38 103 GLU A CA 1
ATOM 818 C C . GLU A 1 103 ? 9.618 2.779 -8.405 1.00 98.38 103 GLU A C 1
ATOM 820 O O . GLU A 1 103 ? 10.088 1.684 -8.087 1.00 98.38 103 GLU A O 1
ATOM 825 N N . MET A 1 104 ? 10.219 3.594 -9.263 1.00 97.75 104 MET A N 1
ATOM 826 C CA . MET A 1 104 ? 11.487 3.318 -9.925 1.00 97.75 104 MET A CA 1
ATOM 827 C C . MET A 1 104 ? 12.472 4.409 -9.554 1.00 97.75 104 MET A C 1
ATOM 829 O O . MET A 1 104 ? 12.195 5.587 -9.778 1.00 97.75 104 MET A O 1
ATOM 833 N N . LYS A 1 105 ? 13.638 4.013 -9.047 1.00 95.94 105 LYS A N 1
ATOM 834 C CA . LYS A 1 105 ? 14.776 4.913 -8.886 1.00 95.94 105 LYS A CA 1
ATOM 835 C C . LYS A 1 105 ? 15.834 4.575 -9.914 1.00 95.94 105 LYS A C 1
ATOM 837 O O . LYS A 1 105 ? 16.220 3.412 -10.033 1.00 95.94 105 LYS A O 1
ATOM 842 N N . PHE A 1 106 ? 16.286 5.562 -10.675 1.00 95.88 106 PHE A N 1
ATOM 843 C CA . PHE A 1 106 ? 17.224 5.336 -11.773 1.00 95.88 106 PHE A CA 1
ATOM 844 C C . PHE A 1 106 ? 18.095 6.557 -12.052 1.00 95.88 106 PHE A C 1
ATOM 846 O O . PHE A 1 106 ? 17.749 7.686 -11.705 1.00 95.88 106 PHE A O 1
ATOM 853 N N . THR A 1 107 ? 19.228 6.332 -12.704 1.00 94.69 107 THR A N 1
ATOM 854 C CA . THR A 1 107 ? 20.071 7.391 -13.261 1.00 94.69 107 THR A CA 1
ATOM 855 C C . THR A 1 107 ? 19.998 7.341 -14.781 1.00 94.69 107 THR A C 1
ATOM 857 O O . THR A 1 107 ? 19.811 6.275 -15.376 1.00 94.69 107 THR A O 1
ATOM 860 N N . LEU A 1 108 ? 20.117 8.505 -15.414 1.00 95.69 108 LEU A N 1
ATOM 861 C CA . LEU A 1 108 ? 20.077 8.639 -16.864 1.00 95.69 108 LEU A CA 1
ATOM 862 C C . LEU A 1 108 ? 21.138 9.632 -17.324 1.00 95.69 108 LEU A C 1
ATOM 864 O O . LEU A 1 108 ? 21.242 10.736 -16.783 1.00 95.69 108 LEU A O 1
ATOM 868 N N . ARG A 1 109 ? 21.929 9.233 -18.320 1.00 94.38 109 ARG A N 1
ATOM 869 C CA . ARG A 1 109 ? 22.969 10.083 -18.898 1.00 94.38 109 ARG A CA 1
ATOM 870 C C . ARG A 1 109 ? 22.419 10.902 -20.061 1.00 94.38 109 ARG A C 1
ATOM 872 O O . ARG A 1 109 ? 21.824 10.333 -20.972 1.00 94.38 109 ARG A O 1
ATOM 879 N N . ASP A 1 110 ? 22.698 12.203 -20.053 1.00 92.75 110 ASP A N 1
ATOM 880 C CA . ASP A 1 110 ? 22.339 13.125 -21.139 1.00 92.75 110 ASP A CA 1
ATOM 881 C C . ASP A 1 110 ? 23.030 12.707 -22.447 1.00 92.75 110 ASP A C 1
ATOM 883 O O . ASP A 1 110 ? 24.261 12.549 -22.485 1.00 92.75 110 ASP A O 1
ATOM 887 N N . CYS A 1 111 ? 22.262 12.557 -23.527 1.00 93.81 111 CYS A N 1
ATOM 888 C CA . CYS A 1 111 ? 22.780 12.170 -24.840 1.00 93.81 111 CYS A CA 1
ATOM 889 C C . CYS A 1 111 ? 23.772 13.197 -25.409 1.00 93.81 111 CYS A C 1
ATOM 891 O O . CYS A 1 111 ? 24.726 12.816 -26.088 1.00 93.81 111 CYS A O 1
ATOM 893 N N . ASN A 1 112 ? 23.603 14.487 -25.106 1.00 91.88 112 ASN A N 1
ATOM 894 C CA . ASN A 1 112 ? 24.520 15.551 -25.528 1.00 91.88 112 ASN A CA 1
ATOM 895 C C . ASN A 1 112 ? 25.898 15.426 -24.865 1.00 91.88 112 ASN A C 1
ATOM 897 O O . ASN A 1 112 ? 26.888 15.945 -25.379 1.00 91.88 112 ASN A O 1
ATOM 901 N N . SER A 1 113 ? 25.980 14.713 -23.738 1.00 89.94 113 SER A N 1
ATOM 902 C CA . SER A 1 113 ? 27.240 14.430 -23.047 1.00 89.94 113 SER A CA 1
ATOM 903 C C . SER A 1 113 ? 28.004 13.231 -23.622 1.00 89.94 113 SER A C 1
ATOM 905 O O . SER A 1 113 ? 29.087 12.897 -23.126 1.00 89.94 113 SER A O 1
ATOM 907 N N . ILE A 1 114 ? 27.442 12.552 -24.628 1.00 89.50 114 ILE A N 1
ATOM 908 C CA . ILE A 1 114 ? 28.022 11.364 -25.249 1.00 89.50 114 ILE A CA 1
ATOM 909 C C . ILE A 1 114 ? 28.419 11.705 -26.694 1.00 89.50 114 ILE A C 1
ATOM 911 O O . ILE A 1 114 ? 27.571 12.036 -27.522 1.00 89.50 114 ILE A O 1
ATOM 915 N N . PRO A 1 115 ? 29.711 11.625 -27.046 1.00 89.50 115 PRO A N 1
ATOM 916 C CA . PRO A 1 115 ? 30.140 11.824 -28.425 1.00 89.50 115 PRO A CA 1
ATOM 917 C C . PRO A 1 115 ? 29.580 10.741 -29.361 1.00 89.50 115 PRO A C 1
ATOM 919 O O . PRO A 1 115 ? 29.509 9.579 -28.981 1.00 89.50 115 PRO A O 1
ATOM 922 N N . TRP A 1 116 ? 29.273 11.107 -30.611 1.00 89.00 116 TRP A N 1
ATOM 923 C CA . TRP A 1 116 ? 28.946 10.183 -31.718 1.00 89.00 116 TRP A CA 1
ATOM 924 C C . TRP A 1 116 ? 27.615 9.410 -31.642 1.00 89.00 116 TRP A C 1
ATOM 926 O O . TRP A 1 116 ? 27.443 8.453 -32.389 1.00 89.00 116 TRP A O 1
ATOM 936 N N . VAL A 1 117 ? 26.646 9.843 -30.826 1.00 92.00 117 VAL A N 1
ATOM 937 C CA . VAL A 1 117 ? 25.358 9.125 -30.647 1.00 92.00 117 VAL A CA 1
ATOM 938 C C . VAL A 1 117 ? 24.119 9.873 -31.155 1.00 92.00 117 VAL A C 1
ATOM 940 O O . VAL A 1 117 ? 22.981 9.564 -30.788 1.00 92.00 117 VAL A O 1
ATOM 943 N N . VAL A 1 118 ? 24.316 10.894 -31.991 1.00 86.06 118 VAL A N 1
ATOM 944 C CA . VAL A 1 118 ? 23.213 11.709 -32.522 1.00 86.06 118 VAL A CA 1
ATOM 945 C C . VAL A 1 118 ? 22.300 10.841 -33.392 1.00 86.06 118 VAL A C 1
ATOM 947 O O . VAL A 1 118 ? 22.726 10.282 -34.399 1.00 86.06 118 VAL A O 1
ATOM 950 N N . GLY A 1 119 ? 21.025 10.750 -33.010 1.00 87.81 119 GLY A N 1
ATOM 951 C CA . GLY A 1 119 ? 19.995 9.991 -33.729 1.00 87.81 119 GLY A CA 1
ATOM 952 C C . GLY A 1 119 ? 19.776 8.560 -33.225 1.00 87.81 119 GLY A C 1
ATOM 953 O O . GLY A 1 119 ? 18.679 8.031 -33.414 1.00 87.81 119 GLY A O 1
ATOM 954 N N . THR A 1 120 ? 20.751 7.965 -32.533 1.00 94.06 120 THR A N 1
ATOM 955 C CA . THR A 1 120 ? 20.631 6.635 -31.909 1.00 94.06 120 THR A CA 1
ATOM 956 C C . THR A 1 120 ? 20.281 6.729 -30.427 1.00 94.06 120 THR A C 1
ATOM 958 O O . THR A 1 120 ? 19.402 5.998 -29.974 1.00 94.06 120 THR A O 1
ATOM 961 N N . CYS A 1 121 ? 20.887 7.673 -29.700 1.00 95.69 121 CYS A N 1
ATOM 962 C CA . CYS A 1 121 ? 20.673 7.837 -28.265 1.00 95.69 121 CYS A CA 1
ATOM 963 C C . CYS A 1 121 ? 19.261 8.334 -27.925 1.00 95.69 121 CYS A C 1
ATOM 965 O O . CYS A 1 121 ? 18.670 9.150 -28.647 1.00 95.69 121 CYS A O 1
ATOM 967 N N . LYS A 1 122 ? 18.724 7.826 -26.814 1.00 95.69 122 LYS A N 1
ATOM 968 C CA . LYS A 1 122 ? 17.438 8.197 -26.220 1.00 95.69 122 LYS A CA 1
ATOM 969 C C . LYS A 1 122 ? 17.610 8.519 -24.740 1.00 95.69 122 LYS A C 1
ATOM 971 O O . LYS A 1 122 ? 18.459 7.955 -24.066 1.00 95.69 122 LYS A O 1
ATOM 976 N N . GLU A 1 123 ? 16.731 9.371 -24.229 1.00 95.25 123 GLU A N 1
ATOM 977 C CA . GLU A 1 123 ? 16.700 9.780 -22.815 1.00 95.25 123 GLU A CA 1
ATOM 978 C C . GLU A 1 123 ? 15.436 9.261 -22.122 1.00 95.25 123 GLU A C 1
ATOM 980 O O . GLU A 1 123 ? 14.900 9.866 -21.198 1.00 95.25 123 GLU A O 1
ATOM 985 N N . THR A 1 124 ? 14.923 8.133 -22.616 1.00 97.00 124 THR A N 1
ATOM 986 C CA . THR A 1 124 ? 13.718 7.493 -22.096 1.00 97.00 124 THR A CA 1
ATOM 987 C C . THR A 1 124 ? 13.825 5.979 -22.196 1.00 97.00 124 THR A C 1
ATOM 989 O O . THR A 1 124 ? 14.501 5.448 -23.079 1.00 97.00 124 THR A O 1
ATOM 992 N N . PHE A 1 125 ? 13.103 5.287 -21.323 1.00 98.06 125 PHE A N 1
ATOM 993 C CA . PHE A 1 125 ? 12.848 3.851 -21.414 1.00 98.06 125 PHE A CA 1
ATOM 994 C C . PHE A 1 125 ? 11.353 3.599 -21.229 1.00 98.06 125 PHE A C 1
ATOM 996 O O . PHE A 1 125 ? 10.610 4.474 -20.801 1.00 98.06 125 PHE A O 1
ATOM 1003 N N . ASN A 1 126 ? 10.872 2.411 -21.568 1.00 98.56 126 ASN A N 1
ATOM 1004 C CA . ASN A 1 126 ? 9.450 2.094 -21.473 1.00 98.56 126 ASN A CA 1
ATOM 1005 C C . ASN A 1 126 ? 9.190 1.095 -20.344 1.00 98.56 126 ASN A C 1
ATOM 1007 O O . ASN A 1 126 ? 9.904 0.099 -20.215 1.00 98.56 126 ASN A O 1
ATOM 1011 N N . LEU A 1 127 ? 8.124 1.325 -19.578 1.00 98.69 127 LEU A N 1
ATOM 1012 C CA . LEU A 1 127 ? 7.631 0.408 -18.555 1.00 98.69 127 LEU A CA 1
ATOM 1013 C C . LEU A 1 127 ? 6.440 -0.391 -19.095 1.00 98.69 127 LEU A C 1
ATOM 1015 O O . LEU A 1 127 ? 5.524 0.167 -19.701 1.00 98.69 127 LEU A O 1
ATOM 1019 N N . TYR A 1 128 ? 6.431 -1.695 -18.841 1.00 98.50 128 TYR A N 1
ATOM 1020 C CA . TYR A 1 128 ? 5.384 -2.624 -19.250 1.00 98.50 128 TYR A CA 1
ATOM 1021 C C . TYR A 1 128 ? 4.973 -3.558 -18.113 1.00 98.50 128 TYR A C 1
ATOM 1023 O O . TYR A 1 128 ? 5.748 -3.822 -17.193 1.00 98.50 128 TYR A O 1
ATOM 1031 N N . TYR A 1 129 ? 3.782 -4.144 -18.237 1.00 97.44 129 TYR A N 1
ATOM 1032 C CA . TYR A 1 129 ? 3.338 -5.243 -17.383 1.00 97.44 129 TYR A CA 1
ATOM 1033 C C . TYR A 1 129 ? 2.599 -6.332 -18.162 1.00 97.44 129 TYR A C 1
ATOM 1035 O O . TYR A 1 129 ? 2.087 -6.109 -19.260 1.00 97.44 129 TYR A O 1
ATOM 1043 N N . MET A 1 130 ? 2.544 -7.525 -17.576 1.00 95.69 130 MET A N 1
ATOM 1044 C CA . MET A 1 130 ? 1.760 -8.650 -18.078 1.00 95.69 130 MET A CA 1
ATOM 1045 C C . MET A 1 130 ? 1.200 -9.458 -16.907 1.00 95.69 130 MET A C 1
ATOM 1047 O O . MET A 1 130 ? 1.956 -9.991 -16.094 1.00 95.69 130 MET A O 1
ATOM 1051 N N . GLU A 1 131 ? -0.122 -9.601 -16.853 1.00 95.44 131 GLU A N 1
ATOM 1052 C CA . GLU A 1 131 ? -0.813 -10.415 -15.851 1.00 95.44 131 GLU A CA 1
ATOM 1053 C C . GLU A 1 131 ? -0.777 -11.915 -16.184 1.00 95.44 131 GLU A C 1
ATOM 1055 O O . GLU A 1 131 ? -1.091 -12.333 -17.309 1.00 95.44 131 GLU A O 1
ATOM 1060 N N . SER A 1 132 ? -0.508 -12.749 -15.177 1.00 93.88 132 SER A N 1
ATOM 1061 C CA . SER A 1 132 ? -0.454 -14.210 -15.296 1.00 93.88 132 SER A CA 1
ATOM 1062 C C . SER A 1 132 ? -1.090 -14.911 -14.094 1.00 93.88 132 SER A C 1
ATOM 1064 O O . SER A 1 132 ? -0.897 -14.506 -12.950 1.00 93.88 132 SER A O 1
ATOM 1066 N N . GLU A 1 133 ? -1.801 -16.009 -14.361 1.00 92.75 133 GLU A N 1
ATOM 1067 C CA . GLU A 1 133 ? -2.279 -16.938 -13.324 1.00 92.75 133 GLU A CA 1
ATOM 1068 C C . GLU A 1 133 ? -1.162 -17.834 -12.770 1.00 92.75 133 GLU A C 1
ATOM 1070 O O . GLU A 1 133 ? -1.273 -18.332 -11.652 1.00 92.75 133 GLU A O 1
ATOM 1075 N 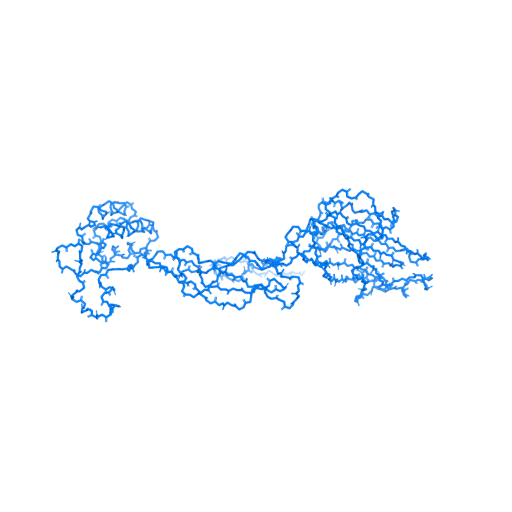N . ASP A 1 134 ? -0.102 -18.051 -13.554 1.00 87.06 134 ASP A N 1
ATOM 1076 C CA . ASP A 1 134 ? 1.004 -18.957 -13.237 1.00 87.06 134 ASP A CA 1
ATOM 1077 C C . ASP A 1 134 ? 2.328 -18.189 -13.128 1.00 87.06 134 ASP A C 1
ATOM 1079 O O . ASP A 1 134 ? 2.675 -17.385 -14.003 1.00 87.06 134 ASP A O 1
ATOM 1083 N N . ALA A 1 135 ? 3.075 -18.479 -12.062 1.00 83.56 135 ALA A N 1
ATOM 1084 C CA . ALA A 1 135 ? 4.409 -17.955 -11.796 1.00 83.56 135 ALA A CA 1
ATOM 1085 C C . ALA A 1 135 ? 5.489 -18.538 -12.725 1.00 83.56 135 ALA A C 1
ATOM 1087 O O . ALA A 1 135 ? 6.561 -17.947 -12.884 1.00 83.56 135 ALA A O 1
ATOM 1088 N N . HIS A 1 136 ? 5.205 -19.666 -13.380 1.00 80.12 136 HIS A N 1
ATOM 1089 C CA . HIS A 1 136 ? 6.133 -20.369 -14.261 1.00 80.12 136 HIS A CA 1
ATOM 1090 C C . HIS A 1 136 ? 5.958 -20.018 -15.737 1.00 80.12 136 HIS A C 1
ATOM 1092 O O . HIS A 1 136 ? 6.390 -20.796 -16.579 1.00 80.12 136 HIS A O 1
ATOM 1098 N N . ALA A 1 137 ? 5.363 -18.875 -16.101 1.00 70.38 137 ALA A N 1
ATOM 1099 C CA . ALA A 1 137 ? 5.232 -18.488 -17.508 1.00 70.38 137 ALA A CA 1
ATOM 1100 C C . ALA A 1 137 ? 6.604 -18.537 -18.229 1.00 70.38 137 ALA A C 1
ATOM 1102 O O . ALA A 1 137 ? 7.485 -17.691 -18.025 1.00 70.38 137 ALA A O 1
ATOM 1103 N N . VAL A 1 138 ? 6.800 -19.584 -19.045 1.00 67.81 138 VAL A N 1
ATOM 1104 C CA . VAL A 1 138 ? 8.146 -20.054 -19.428 1.00 67.81 138 VAL A CA 1
ATOM 1105 C C . VAL A 1 138 ? 8.754 -19.220 -20.556 1.00 67.81 138 VAL A C 1
ATOM 1107 O O . VAL A 1 138 ? 9.966 -19.013 -20.585 1.00 67.81 138 VAL A O 1
ATOM 1110 N N . LYS A 1 139 ? 7.935 -18.718 -21.491 1.00 86.19 139 LYS A N 1
ATOM 1111 C CA . LYS A 1 139 ? 8.423 -18.059 -22.711 1.00 86.19 139 LYS A CA 1
ATOM 1112 C C . LYS A 1 139 ? 8.068 -16.577 -22.738 1.00 86.19 139 LYS A C 1
ATOM 1114 O O . LYS A 1 139 ? 6.896 -16.218 -22.739 1.00 86.19 139 LYS A O 1
ATOM 1119 N N . PHE A 1 140 ? 9.093 -15.737 -22.830 1.00 90.88 140 PHE A N 1
ATOM 1120 C CA . PHE A 1 140 ? 8.938 -14.303 -23.033 1.00 90.88 140 PHE A CA 1
ATOM 1121 C C . PHE A 1 140 ? 8.408 -14.001 -24.440 1.00 90.88 140 PHE A C 1
ATOM 1123 O O . PHE A 1 140 ? 8.924 -14.520 -25.434 1.00 90.88 140 PHE A O 1
ATOM 1130 N N . LYS A 1 141 ? 7.359 -13.177 -24.515 1.00 92.88 141 LYS A N 1
ATOM 1131 C CA . LYS A 1 141 ? 6.758 -12.692 -25.761 1.00 92.88 141 LYS A CA 1
ATOM 1132 C C . LYS A 1 141 ? 6.378 -11.216 -25.585 1.00 92.88 141 LYS A C 1
ATOM 1134 O O . LYS A 1 141 ? 5.387 -10.951 -24.905 1.00 92.88 141 LYS A O 1
ATOM 1139 N N . PRO A 1 142 ? 7.098 -10.267 -26.213 1.00 93.38 142 PRO A N 1
ATOM 1140 C CA . PRO A 1 142 ? 6.822 -8.833 -26.076 1.00 93.38 142 PRO A CA 1
ATOM 1141 C C . PRO A 1 142 ? 5.366 -8.441 -26.359 1.00 93.38 142 PRO A C 1
ATOM 1143 O O . PRO A 1 142 ? 4.814 -7.587 -25.684 1.00 93.38 142 PRO A O 1
ATOM 1146 N N . THR A 1 143 ? 4.699 -9.118 -27.297 1.00 94.25 143 THR A N 1
ATOM 1147 C CA . THR A 1 143 ? 3.305 -8.830 -27.684 1.00 94.25 143 THR A CA 1
ATOM 1148 C C . THR A 1 143 ? 2.270 -9.098 -26.588 1.00 94.25 143 THR A C 1
ATOM 1150 O O . THR A 1 143 ? 1.115 -8.726 -26.752 1.00 94.25 143 THR A O 1
ATOM 1153 N N . GLN A 1 144 ? 2.639 -9.804 -25.516 1.00 94.31 144 GLN A N 1
ATOM 1154 C CA . GLN A 1 144 ? 1.753 -10.064 -24.375 1.00 94.31 144 GLN A CA 1
ATOM 1155 C C . GLN A 1 144 ? 1.855 -8.984 -23.292 1.00 94.31 144 GLN A C 1
ATOM 1157 O O . GLN A 1 144 ? 1.064 -8.997 -22.352 1.00 94.31 144 GLN A O 1
ATOM 1162 N N . TYR A 1 145 ? 2.830 -8.084 -23.411 1.00 96.06 145 TYR A N 1
ATOM 1163 C CA . TYR A 1 145 ? 3.061 -7.010 -22.463 1.00 96.06 145 TYR A CA 1
ATOM 1164 C C . TYR A 1 145 ? 2.309 -5.755 -22.888 1.00 96.06 145 TYR A C 1
ATOM 1166 O O . TYR A 1 145 ? 2.441 -5.281 -24.016 1.00 96.06 145 TYR A O 1
ATOM 1174 N N . SER A 1 146 ? 1.556 -5.194 -21.951 1.00 97.06 146 SER A N 1
ATOM 1175 C CA . SER A 1 146 ? 0.885 -3.910 -22.115 1.00 97.06 146 SER A CA 1
ATOM 1176 C C . SER A 1 146 ? 1.821 -2.796 -21.667 1.00 97.06 146 SER A C 1
ATOM 1178 O O . SER A 1 146 ? 2.397 -2.871 -20.577 1.00 97.06 146 SER A O 1
ATOM 1180 N N . LYS A 1 147 ? 1.986 -1.769 -22.506 1.00 98.12 147 LYS A N 1
ATOM 1181 C CA . LYS A 1 147 ? 2.783 -0.587 -22.160 1.00 98.12 147 LYS A CA 1
ATOM 1182 C C . LYS A 1 147 ? 2.058 0.211 -21.081 1.00 98.12 147 LYS A C 1
ATOM 1184 O O . LYS A 1 147 ? 0.880 0.514 -21.247 1.00 98.12 147 LYS A O 1
ATOM 1189 N N . ILE A 1 148 ? 2.766 0.529 -20.002 1.00 98.06 148 ILE A N 1
ATOM 1190 C CA . ILE A 1 148 ? 2.291 1.413 -18.933 1.00 98.06 148 ILE A CA 1
ATOM 1191 C C . ILE A 1 148 ? 2.591 2.847 -19.338 1.00 98.06 148 ILE A C 1
ATOM 1193 O O . ILE A 1 148 ? 1.671 3.639 -19.499 1.00 98.06 148 ILE A O 1
ATOM 1197 N N . ASP A 1 149 ? 3.871 3.161 -19.544 1.00 98.19 149 ASP A N 1
ATOM 1198 C CA . ASP A 1 149 ? 4.299 4.510 -19.902 1.00 98.19 149 ASP A CA 1
ATOM 1199 C C . ASP A 1 149 ? 5.705 4.530 -20.526 1.00 98.19 149 ASP A C 1
ATOM 1201 O O . ASP A 1 149 ? 6.436 3.533 -20.502 1.00 98.19 149 ASP A O 1
ATOM 1205 N N . THR A 1 150 ? 6.069 5.673 -21.102 1.00 98.19 150 THR A N 1
ATOM 1206 C CA . THR A 1 150 ? 7.449 6.051 -21.413 1.00 98.19 150 THR A CA 1
ATOM 1207 C C . THR A 1 150 ? 7.995 6.865 -20.242 1.00 98.19 150 THR A C 1
ATOM 1209 O O . THR A 1 150 ? 7.474 7.931 -19.932 1.00 98.19 150 THR A O 1
ATOM 1212 N N . ILE A 1 151 ? 9.048 6.378 -19.598 1.00 98.19 151 ILE A N 1
ATOM 1213 C CA . ILE A 1 151 ? 9.677 7.014 -18.444 1.00 98.19 151 ILE A CA 1
ATOM 1214 C C . ILE A 1 151 ? 10.831 7.893 -18.922 1.00 98.19 151 ILE A C 1
ATOM 1216 O O . ILE A 1 151 ? 11.686 7.439 -19.685 1.00 98.19 151 ILE A O 1
ATOM 1220 N N . ALA A 1 152 ? 10.839 9.141 -18.464 1.00 95.50 152 ALA A N 1
ATOM 1221 C CA . ALA A 1 152 ? 11.899 10.117 -18.680 1.00 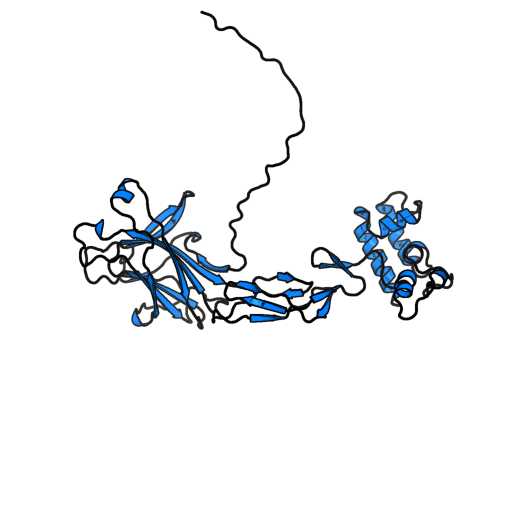95.50 152 ALA A CA 1
ATOM 1222 C C . ALA A 1 152 ? 12.513 10.510 -17.331 1.00 95.50 152 ALA A C 1
ATOM 1224 O O . ALA A 1 152 ? 11.891 10.307 -16.291 1.00 95.50 152 ALA A O 1
ATOM 1225 N N . ALA A 1 153 ? 13.731 11.044 -17.358 1.00 92.81 153 ALA A N 1
ATOM 1226 C CA . ALA A 1 153 ? 14.365 11.625 -16.182 1.00 92.81 153 ALA A CA 1
ATOM 1227 C C . ALA A 1 153 ? 13.923 13.084 -15.989 1.00 92.81 153 ALA A C 1
ATOM 1229 O O . ALA A 1 153 ? 13.843 13.827 -16.968 1.00 92.81 153 ALA A O 1
ATOM 1230 N N . ASP A 1 154 ? 13.715 13.495 -14.738 1.00 87.94 154 ASP A N 1
ATOM 1231 C CA . ASP A 1 154 ? 13.607 14.909 -14.358 1.00 87.94 154 ASP A CA 1
ATOM 1232 C C . ASP A 1 154 ? 14.987 15.586 -14.410 1.00 87.94 154 ASP A C 1
ATOM 1234 O O . ASP A 1 154 ? 15.126 16.716 -14.876 1.00 87.94 154 ASP A O 1
ATOM 1238 N N . GLU A 1 155 ? 16.026 14.869 -13.964 1.00 85.69 155 GLU A N 1
ATOM 1239 C CA . GLU A 1 155 ? 17.423 15.296 -14.009 1.00 85.69 155 GLU A CA 1
ATOM 1240 C C . GLU A 1 155 ? 18.307 14.232 -14.676 1.00 85.69 155 GLU A C 1
ATOM 1242 O O . GLU A 1 155 ? 18.396 13.087 -14.228 1.00 85.69 155 GLU A O 1
ATOM 1247 N N . SER A 1 156 ? 19.038 14.621 -15.720 1.00 82.88 156 SER A N 1
ATOM 1248 C CA . SER A 1 156 ? 20.084 13.802 -16.341 1.00 82.88 156 SER A CA 1
ATOM 1249 C C . SER A 1 156 ? 21.475 14.252 -15.898 1.00 82.88 156 SER A C 1
ATOM 1251 O O . SER A 1 156 ? 21.704 15.437 -15.657 1.00 82.88 156 SER A O 1
ATOM 1253 N N . PHE A 1 157 ? 22.431 13.323 -15.826 1.00 77.44 157 PHE A N 1
ATOM 1254 C CA . PHE A 1 157 ? 23.830 13.658 -15.535 1.00 77.44 157 PHE A CA 1
ATOM 1255 C C . PHE A 1 157 ? 24.660 13.802 -16.817 1.00 77.44 157 PHE A C 1
ATOM 1257 O O . PHE A 1 157 ? 24.423 13.131 -17.826 1.00 77.44 157 PHE A O 1
ATOM 1264 N N . THR A 1 158 ? 25.662 14.673 -16.759 1.00 83.12 158 THR A N 1
ATOM 1265 C CA . THR A 1 158 ? 26.540 15.041 -17.873 1.00 83.12 158 THR A CA 1
ATOM 1266 C C . THR A 1 158 ? 27.989 14.602 -17.631 1.00 83.12 158 THR A C 1
ATOM 1268 O O . THR A 1 158 ? 28.349 14.046 -16.592 1.00 83.12 158 THR A O 1
ATOM 1271 N N . GLN A 1 159 ? 28.869 14.880 -18.598 1.00 77.56 159 GLN A N 1
ATOM 1272 C CA . GLN A 1 159 ? 30.306 14.617 -18.477 1.00 77.56 159 GLN A CA 1
ATOM 1273 C C . GLN A 1 159 ? 30.967 15.438 -17.353 1.00 77.56 159 GLN A C 1
ATOM 1275 O O . GLN A 1 159 ? 31.965 14.987 -16.793 1.00 77.56 159 GLN A O 1
ATOM 1280 N N . MET A 1 160 ? 30.426 16.617 -17.024 1.00 72.12 160 MET A N 1
ATOM 1281 C CA . MET A 1 160 ? 30.918 17.440 -15.913 1.00 72.12 160 MET A CA 1
ATOM 1282 C C . MET A 1 160 ? 30.577 16.790 -14.569 1.00 72.12 160 MET A C 1
ATOM 1284 O O . MET A 1 160 ? 31.465 16.615 -13.741 1.00 72.12 160 MET A O 1
ATOM 1288 N N . ASP A 1 161 ? 29.341 16.309 -14.416 1.00 78.06 161 ASP A N 1
ATOM 1289 C CA . ASP A 1 161 ? 28.890 15.623 -13.198 1.00 78.06 161 ASP A CA 1
ATOM 1290 C C . ASP A 1 161 ? 29.695 14.341 -12.934 1.00 78.06 161 ASP A C 1
ATOM 1292 O O . ASP A 1 161 ? 30.070 14.055 -11.800 1.00 78.06 161 ASP A O 1
ATOM 1296 N N . LEU A 1 162 ? 30.053 13.605 -13.993 1.00 74.81 162 LEU A N 1
ATOM 1297 C CA . LEU A 1 162 ? 30.969 12.461 -13.911 1.00 74.81 162 LEU A CA 1
ATOM 1298 C C . LEU A 1 162 ? 32.360 12.853 -13.384 1.00 74.81 162 LEU A C 1
ATOM 1300 O O . LEU A 1 162 ? 32.965 12.085 -12.634 1.00 74.81 162 LEU A O 1
ATOM 1304 N N . GLY A 1 163 ? 32.865 14.034 -13.761 1.00 69.00 163 GLY A N 1
ATOM 1305 C CA . GLY A 1 163 ? 34.125 14.587 -13.253 1.00 69.00 163 GLY A CA 1
ATOM 1306 C C . GLY A 1 163 ? 34.079 14.872 -11.750 1.00 69.00 163 GLY A C 1
ATOM 1307 O O . GLY A 1 163 ? 35.046 14.587 -11.043 1.00 69.00 163 GLY A O 1
ATOM 1308 N N . ASP A 1 164 ? 32.921 15.321 -11.266 1.00 72.31 164 ASP A N 1
ATOM 1309 C CA . ASP A 1 164 ? 32.655 15.614 -9.854 1.00 72.31 164 ASP A CA 1
ATOM 1310 C C . ASP A 1 164 ? 32.121 14.401 -9.066 1.00 72.31 164 ASP A C 1
ATOM 1312 O O . ASP A 1 164 ? 31.868 14.496 -7.865 1.00 72.31 164 ASP A O 1
ATOM 1316 N N . ARG A 1 165 ? 31.988 13.234 -9.719 1.00 75.62 165 ARG A N 1
ATOM 1317 C CA . ARG A 1 165 ? 31.401 11.993 -9.170 1.00 75.62 165 ARG A CA 1
ATOM 1318 C C . ARG A 1 165 ? 29.965 12.163 -8.664 1.00 75.62 165 ARG A C 1
ATOM 1320 O O . ARG A 1 165 ? 29.549 11.491 -7.721 1.00 75.62 165 ARG A O 1
ATOM 1327 N N . ILE A 1 166 ? 29.204 13.043 -9.301 1.00 76.00 166 ILE A N 1
ATOM 1328 C CA . ILE A 1 166 ? 27.803 13.307 -8.989 1.00 76.00 166 ILE A CA 1
ATOM 1329 C C . ILE A 1 166 ? 26.936 12.491 -9.946 1.00 76.00 166 ILE A C 1
ATOM 1331 O O . ILE A 1 166 ? 26.989 12.658 -11.162 1.00 76.00 166 ILE A O 1
ATOM 1335 N N . LEU A 1 167 ? 26.110 11.608 -9.389 1.00 78.62 167 LEU A N 1
ATOM 1336 C CA . LEU A 1 167 ? 25.051 10.926 -10.126 1.00 78.62 167 LEU A CA 1
ATOM 1337 C C . LEU A 1 167 ? 23.707 11.567 -9.778 1.00 78.62 167 LEU A C 1
ATOM 1339 O O . LEU A 1 167 ? 23.439 11.878 -8.616 1.00 78.62 167 LEU A O 1
ATOM 1343 N N . LYS A 1 168 ? 22.859 11.763 -10.790 1.00 86.31 168 LYS A N 1
ATOM 1344 C CA . LYS A 1 168 ? 21.510 12.315 -10.632 1.00 86.31 168 LYS A CA 1
ATOM 1345 C C . LYS A 1 168 ? 20.498 11.181 -10.520 1.00 86.31 168 LYS A C 1
ATOM 1347 O O . LYS A 1 168 ? 20.234 10.480 -11.498 1.00 86.31 168 LYS A O 1
ATOM 1352 N N . LEU A 1 169 ? 19.993 10.967 -9.306 1.00 90.69 169 LEU A N 1
ATOM 1353 C CA . LEU A 1 169 ? 19.011 9.930 -9.007 1.00 90.69 169 LEU A CA 1
ATOM 1354 C C . LEU A 1 169 ? 17.594 10.468 -9.224 1.00 90.69 169 LEU A C 1
ATOM 1356 O O . LEU A 1 169 ? 17.154 11.371 -8.519 1.00 90.69 169 LEU A O 1
ATOM 1360 N N . ASN A 1 170 ? 16.875 9.866 -10.164 1.00 94.38 170 ASN A N 1
ATOM 1361 C CA . ASN A 1 170 ? 15.481 10.165 -10.475 1.00 94.38 170 ASN A CA 1
ATOM 1362 C C . ASN A 1 170 ? 14.564 9.203 -9.725 1.00 94.38 170 ASN A C 1
ATOM 1364 O O . ASN A 1 170 ? 14.948 8.056 -9.496 1.00 94.38 170 ASN A O 1
ATOM 1368 N N . THR A 1 171 ? 13.359 9.648 -9.365 1.00 96.19 171 THR A N 1
ATOM 1369 C CA . THR A 1 171 ? 12.322 8.798 -8.763 1.00 96.19 171 THR A CA 1
ATOM 1370 C C . THR A 1 171 ? 11.009 8.994 -9.503 1.00 96.19 171 THR A C 1
ATOM 1372 O O . THR A 1 171 ? 10.409 10.055 -9.416 1.00 96.19 171 THR A O 1
ATOM 1375 N N . GLU A 1 172 ? 10.534 7.949 -10.173 1.00 97.94 172 GLU A N 1
ATOM 1376 C CA . GLU A 1 172 ? 9.281 7.969 -10.930 1.00 97.94 172 GLU A CA 1
ATOM 1377 C C . GLU A 1 172 ? 8.302 6.939 -10.373 1.00 97.94 172 GLU A C 1
ATOM 1379 O O . GLU A 1 172 ? 8.669 5.787 -10.134 1.00 97.94 172 GLU A O 1
ATOM 1384 N N . VAL A 1 173 ? 7.038 7.333 -10.197 1.00 97.38 173 VAL A N 1
ATOM 1385 C CA . VAL A 1 173 ? 5.969 6.445 -9.716 1.00 97.38 173 VAL A CA 1
ATOM 1386 C C . VAL A 1 173 ? 4.890 6.308 -10.782 1.00 97.38 173 VAL A C 1
ATOM 1388 O O . VAL A 1 173 ? 4.412 7.306 -11.325 1.00 97.38 173 VAL A O 1
ATOM 1391 N N . ARG A 1 174 ? 4.477 5.074 -11.085 1.00 97.19 174 ARG A N 1
ATOM 1392 C CA . ARG A 1 174 ? 3.356 4.795 -11.997 1.00 97.19 174 ARG A CA 1
ATOM 1393 C C . ARG A 1 174 ? 2.319 3.880 -11.369 1.00 97.19 174 ARG A C 1
ATOM 1395 O O . ARG A 1 174 ? 2.655 2.888 -10.725 1.00 97.19 174 ARG A O 1
ATOM 1402 N N . GLU A 1 175 ? 1.052 4.213 -11.589 1.00 94.62 175 GLU A N 1
ATOM 1403 C CA . GLU A 1 175 ? -0.089 3.380 -11.210 1.00 94.62 175 GLU A CA 1
ATOM 1404 C C . GLU A 1 175 ? -0.346 2.305 -12.269 1.00 94.62 175 GLU A C 1
ATOM 1406 O O . GLU A 1 175 ? -0.356 2.585 -13.467 1.00 94.62 175 GLU A O 1
ATOM 1411 N N . VAL A 1 176 ? -0.593 1.073 -11.825 1.00 94.19 176 VAL A N 1
ATOM 1412 C CA . VAL A 1 176 ? -0.889 -0.071 -12.692 1.00 94.19 176 VAL A CA 1
ATOM 1413 C C . VAL A 1 176 ? -2.121 -0.798 -12.165 1.00 94.19 176 VAL A C 1
ATOM 1415 O O . VAL A 1 176 ? -2.179 -1.190 -10.999 1.00 94.19 176 VAL A O 1
ATOM 1418 N N . GLY A 1 177 ? -3.113 -0.995 -13.027 1.00 88.44 177 GLY A N 1
ATOM 1419 C CA . GLY A 1 177 ? -4.333 -1.734 -12.716 1.00 88.44 177 GLY A CA 1
ATOM 1420 C C . GLY A 1 177 ? -5.538 -1.260 -13.537 1.00 88.44 177 GLY A C 1
ATOM 1421 O O . GLY A 1 177 ? -5.412 -0.310 -14.311 1.00 88.44 177 GLY A O 1
ATOM 1422 N N . PRO A 1 178 ? -6.710 -1.898 -13.374 1.00 92.19 178 PRO A N 1
ATOM 1423 C CA . PRO A 1 178 ? -7.000 -2.962 -12.410 1.00 92.19 178 PRO A CA 1
ATOM 1424 C C . PRO A 1 178 ? -6.265 -4.280 -12.707 1.00 92.19 178 PRO A C 1
ATOM 1426 O O . PRO A 1 178 ? -6.319 -4.771 -13.827 1.00 92.19 178 PRO A O 1
ATOM 1429 N N . ILE A 1 179 ? -5.621 -4.873 -11.699 1.00 93.19 179 ILE A N 1
ATOM 1430 C CA . ILE A 1 179 ? -5.030 -6.217 -11.757 1.00 93.19 179 ILE A CA 1
ATOM 1431 C C . ILE A 1 179 ? -6.082 -7.226 -11.301 1.00 93.19 179 ILE A C 1
ATOM 1433 O O . ILE A 1 179 ? -6.645 -7.117 -10.212 1.00 93.19 179 ILE A O 1
ATOM 1437 N N . THR A 1 180 ? -6.342 -8.217 -12.144 1.00 94.12 180 THR A N 1
ATOM 1438 C CA . THR A 1 180 ? -7.422 -9.194 -11.981 1.00 94.12 180 THR A CA 1
ATOM 1439 C C . THR A 1 180 ? -6.911 -10.618 -11.777 1.00 94.12 180 THR A C 1
ATOM 1441 O O . THR A 1 180 ? -7.539 -11.388 -11.046 1.00 94.12 180 THR A O 1
ATOM 1444 N N . LYS A 1 181 ? -5.757 -10.973 -12.358 1.00 95.44 181 LYS A N 1
ATOM 1445 C CA . LYS A 1 181 ? -5.155 -12.314 -12.224 1.00 95.44 181 LYS A CA 1
ATOM 1446 C C . LYS A 1 181 ? -4.356 -12.471 -10.936 1.00 95.44 181 LYS A C 1
ATOM 1448 O O . LYS A 1 181 ? -4.093 -11.500 -10.246 1.00 95.44 181 LYS A O 1
ATOM 1453 N N . LYS A 1 182 ? -3.923 -13.687 -10.591 1.00 95.75 182 LYS A N 1
ATOM 1454 C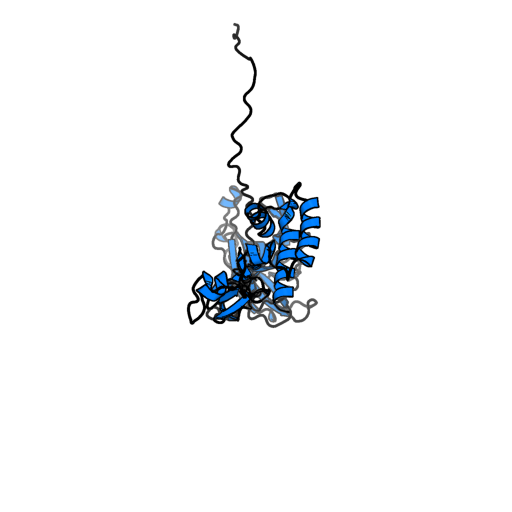 CA . LYS A 1 182 ? -3.169 -13.956 -9.342 1.00 95.75 182 LYS A CA 1
ATOM 1455 C C . LYS A 1 182 ? -1.840 -13.206 -9.190 1.00 95.75 182 LYS A C 1
ATOM 1457 O O . LYS A 1 182 ? -1.371 -13.038 -8.068 1.00 95.75 182 LYS A O 1
ATOM 1462 N N . GLY A 1 183 ? -1.233 -12.759 -10.281 1.00 96.06 183 GLY A N 1
ATOM 1463 C CA . GLY A 1 183 ? -0.014 -11.966 -10.229 1.00 96.06 183 GLY A CA 1
ATOM 1464 C C . GLY A 1 183 ? 0.385 -11.439 -11.594 1.00 96.06 183 GLY A C 1
ATOM 1465 O O . GLY A 1 183 ? -0.353 -11.551 -12.577 1.00 96.06 183 GLY A O 1
ATOM 1466 N N . PHE A 1 184 ? 1.562 -10.836 -11.655 1.00 96.50 184 PHE A N 1
ATOM 1467 C CA . PHE A 1 184 ? 2.024 -10.129 -12.840 1.00 96.50 184 PHE A CA 1
ATOM 1468 C C . PHE A 1 184 ? 3.549 -10.099 -12.922 1.00 96.50 184 PHE A C 1
ATOM 1470 O O . PHE A 1 184 ? 4.260 -10.378 -11.960 1.00 96.50 184 PHE A O 1
ATOM 1477 N N . TYR A 1 185 ? 4.047 -9.762 -14.104 1.00 96.69 185 TYR A N 1
ATOM 1478 C CA . TYR A 1 185 ? 5.445 -9.423 -14.340 1.00 96.69 185 TYR A CA 1
ATOM 1479 C C . TYR A 1 185 ? 5.529 -7.960 -14.742 1.00 96.69 185 TYR A C 1
ATOM 1481 O O . TYR A 1 185 ? 4.687 -7.497 -15.514 1.00 96.69 185 TYR A O 1
ATOM 1489 N N . LEU A 1 186 ? 6.577 -7.274 -14.299 1.00 97.81 186 LEU A N 1
ATOM 1490 C CA . LEU A 1 186 ? 6.988 -6.002 -14.878 1.00 97.81 186 LEU A CA 1
ATOM 1491 C C . LEU A 1 186 ? 8.093 -6.244 -15.905 1.00 97.81 186 LEU A C 1
ATOM 1493 O O . LEU A 1 186 ? 8.855 -7.215 -15.813 1.00 97.81 186 LEU A O 1
ATOM 1497 N N . ALA A 1 187 ? 8.164 -5.371 -16.903 1.00 97.94 187 ALA A N 1
ATOM 1498 C CA . ALA A 1 187 ? 9.264 -5.356 -17.846 1.00 97.94 187 ALA A CA 1
ATOM 1499 C C . ALA A 1 187 ? 9.677 -3.930 -18.213 1.00 97.94 187 ALA A C 1
ATOM 1501 O O . ALA A 1 187 ? 8.837 -3.045 -18.365 1.00 97.94 187 ALA A O 1
ATOM 1502 N N . PHE A 1 188 ? 10.978 -3.743 -18.381 1.00 98.56 188 PHE A N 1
ATOM 1503 C CA . PHE A 1 188 ? 11.627 -2.489 -18.730 1.00 98.56 188 PHE A CA 1
ATOM 1504 C C . PHE A 1 188 ? 12.245 -2.666 -20.108 1.00 98.56 188 PHE A C 1
ATOM 1506 O O . PHE A 1 188 ? 13.002 -3.611 -20.326 1.00 98.56 188 PHE A O 1
ATOM 1513 N N . GLN A 1 189 ? 11.885 -1.801 -21.045 1.00 98.44 189 GLN A N 1
ATOM 1514 C CA . GLN A 1 189 ? 12.388 -1.848 -22.409 1.00 98.44 189 GLN A CA 1
ATOM 1515 C C . GLN A 1 189 ? 13.243 -0.613 -22.667 1.00 98.44 189 GLN A C 1
ATOM 1517 O O . GLN A 1 189 ? 12.742 0.513 -22.659 1.00 98.44 189 GLN A O 1
ATOM 1522 N N . ASP A 1 190 ? 14.509 -0.856 -22.961 1.00 98.06 190 ASP A N 1
ATOM 1523 C CA . ASP A 1 190 ? 15.430 0.128 -23.499 1.00 98.06 190 ASP A CA 1
ATOM 1524 C C . ASP A 1 190 ? 15.398 0.112 -25.039 1.00 98.06 190 ASP A C 1
ATOM 1526 O O . ASP A 1 190 ? 15.333 -0.945 -25.675 1.00 98.06 190 ASP A O 1
ATOM 1530 N N . ILE A 1 191 ? 15.422 1.311 -25.622 1.00 96.19 191 ILE A N 1
ATOM 1531 C CA . ILE A 1 191 ? 15.425 1.566 -27.068 1.00 96.19 191 ILE A CA 1
ATOM 1532 C C . ILE A 1 191 ? 16.632 2.411 -27.513 1.00 96.19 191 ILE A C 1
ATOM 1534 O O . ILE A 1 191 ? 16.607 2.980 -28.605 1.00 96.19 191 ILE A O 1
ATOM 1538 N N . GLY A 1 192 ? 17.683 2.488 -26.689 1.00 95.69 192 GLY A N 1
ATOM 1539 C CA . GLY A 1 192 ? 18.940 3.172 -27.008 1.00 95.69 192 GLY A CA 1
ATOM 1540 C C . GLY A 1 192 ? 19.339 4.242 -25.995 1.00 95.69 192 GLY A C 1
ATOM 1541 O O . GLY A 1 192 ? 19.893 5.265 -26.383 1.00 95.69 192 GLY A O 1
ATOM 1542 N N . ALA A 1 193 ? 19.026 4.054 -24.720 1.00 96.44 193 ALA A N 1
ATOM 1543 C CA . ALA A 1 193 ? 19.377 4.949 -23.631 1.00 96.44 193 ALA A CA 1
ATOM 1544 C C . ALA A 1 193 ? 20.620 4.462 -22.868 1.00 96.44 193 ALA A C 1
ATOM 1546 O O . ALA A 1 193 ? 21.059 3.319 -23.002 1.00 96.44 193 ALA A O 1
ATOM 1547 N N . CYS A 1 194 ? 21.205 5.358 -22.072 1.00 95.81 194 CYS A N 1
ATOM 1548 C CA . CYS A 1 194 ? 22.261 5.025 -21.121 1.00 95.81 194 CYS A CA 1
ATOM 1549 C C . CYS A 1 194 ? 21.727 5.234 -19.708 1.00 95.81 194 CYS A C 1
ATOM 1551 O O . CYS A 1 194 ? 21.688 6.365 -19.212 1.00 95.81 194 CYS A O 1
ATOM 1553 N N . ILE A 1 195 ? 21.240 4.150 -19.105 1.00 96.31 195 ILE A N 1
ATOM 1554 C CA . ILE A 1 195 ? 20.488 4.197 -17.852 1.00 96.31 195 ILE A CA 1
ATOM 1555 C C . ILE A 1 195 ? 20.992 3.131 -16.878 1.00 96.31 195 ILE A C 1
ATOM 1557 O O . ILE A 1 195 ? 21.415 2.047 -17.287 1.00 96.31 195 ILE A O 1
ATOM 1561 N N . ALA A 1 196 ? 20.881 3.425 -15.583 1.00 95.06 196 ALA A N 1
ATOM 1562 C CA . ALA A 1 196 ? 21.013 2.437 -14.519 1.00 95.06 196 ALA A CA 1
ATOM 1563 C C . ALA A 1 196 ? 19.764 2.461 -13.633 1.00 95.06 196 ALA A C 1
ATOM 1565 O O . ALA A 1 196 ? 19.434 3.476 -13.020 1.00 95.06 196 ALA A O 1
ATOM 1566 N N . LEU A 1 197 ? 19.054 1.339 -13.579 1.00 95.94 197 LEU A N 1
ATOM 1567 C CA . LEU A 1 197 ? 17.916 1.112 -12.701 1.00 95.94 197 LEU A CA 1
ATOM 1568 C C . LEU A 1 197 ? 18.446 0.721 -11.319 1.00 95.94 197 LEU A C 1
ATOM 1570 O O . LEU A 1 197 ? 18.911 -0.402 -11.113 1.00 95.94 197 LEU A O 1
ATOM 1574 N N . VAL A 1 198 ? 18.395 1.676 -10.393 1.00 93.69 198 VAL A N 1
ATOM 1575 C CA . VAL A 1 198 ? 18.972 1.579 -9.047 1.00 93.69 198 VAL A CA 1
ATOM 1576 C C . VAL A 1 198 ? 18.053 0.797 -8.115 1.00 93.69 198 VAL A C 1
ATOM 1578 O O . VAL A 1 198 ? 18.510 -0.067 -7.370 1.00 93.69 198 VAL A O 1
ATOM 1581 N N . SER A 1 199 ? 16.745 1.066 -8.152 1.00 93.88 199 SER A N 1
ATOM 1582 C CA . SER A 1 199 ? 15.779 0.278 -7.391 1.00 93.88 199 SER A CA 1
ATOM 1583 C C . SER A 1 199 ? 14.395 0.249 -8.022 1.00 93.88 199 SER A C 1
ATOM 1585 O O . SER A 1 199 ? 13.981 1.172 -8.725 1.00 93.88 199 SER A O 1
ATOM 1587 N N . VAL A 1 200 ? 13.662 -0.824 -7.731 1.00 97.06 200 VAL A N 1
ATOM 1588 C CA . VAL A 1 200 ? 12.244 -0.958 -8.060 1.00 97.06 200 VAL A CA 1
ATOM 1589 C C . VAL A 1 200 ? 11.503 -1.403 -6.814 1.00 97.06 200 VAL A C 1
ATOM 1591 O O . VAL A 1 200 ? 11.810 -2.444 -6.227 1.00 97.06 200 VAL A O 1
ATOM 1594 N N . ARG A 1 201 ? 10.495 -0.622 -6.440 1.00 97.44 201 ARG A N 1
ATOM 1595 C CA . ARG A 1 201 ? 9.592 -0.928 -5.340 1.00 97.44 201 ARG A CA 1
ATOM 1596 C C . ARG A 1 201 ? 8.165 -0.976 -5.864 1.00 97.44 201 ARG A C 1
ATOM 1598 O O . ARG A 1 201 ? 7.672 -0.022 -6.457 1.00 97.44 201 ARG A O 1
ATOM 1605 N N . VAL A 1 202 ? 7.500 -2.103 -5.649 1.00 98.00 202 VAL A N 1
ATOM 1606 C CA . VAL A 1 202 ? 6.105 -2.320 -6.029 1.00 98.00 202 VAL A CA 1
ATOM 1607 C C . VAL A 1 202 ? 5.292 -2.486 -4.765 1.00 98.00 202 VAL A C 1
ATOM 1609 O O . VAL A 1 202 ? 5.612 -3.326 -3.925 1.00 98.00 202 VAL A O 1
ATOM 1612 N N . TYR A 1 203 ? 4.240 -1.695 -4.623 1.00 97.38 203 TYR A N 1
ATOM 1613 C CA . TYR A 1 203 ? 3.376 -1.731 -3.449 1.00 97.38 203 TYR A CA 1
ATOM 1614 C C . TYR A 1 203 ? 1.932 -1.416 -3.823 1.00 97.38 203 TYR A C 1
ATOM 1616 O O . TYR A 1 203 ? 1.656 -0.865 -4.886 1.00 97.38 203 TYR A O 1
ATOM 1624 N N . TYR A 1 204 ? 0.994 -1.748 -2.947 1.00 95.81 204 TYR A N 1
ATOM 1625 C CA . TYR A 1 204 ? -0.379 -1.260 -3.035 1.00 95.81 204 TYR A CA 1
ATOM 1626 C C . TYR A 1 204 ? -0.751 -0.508 -1.762 1.00 95.81 204 TYR A C 1
ATOM 1628 O O . TYR A 1 204 ? -0.129 -0.689 -0.714 1.00 95.81 204 TYR A O 1
ATOM 1636 N N . LYS A 1 205 ? -1.756 0.362 -1.864 1.00 94.50 205 LYS A N 1
ATOM 1637 C CA . LYS A 1 205 ? -2.255 1.139 -0.730 1.00 94.50 205 LYS A CA 1
ATOM 1638 C C . LYS A 1 205 ? -3.413 0.409 -0.041 1.00 94.50 205 LYS A C 1
ATOM 1640 O O . LYS A 1 205 ? -4.224 -0.233 -0.710 1.00 94.50 205 LYS A O 1
ATOM 1645 N N . LYS A 1 206 ? -3.500 0.516 1.282 1.00 94.69 206 LYS A N 1
ATOM 1646 C CA . LYS A 1 206 ? -4.618 0.056 2.116 1.00 94.69 206 LYS A CA 1
ATOM 1647 C C . LYS A 1 206 ? -4.948 1.115 3.159 1.00 94.69 206 LYS A C 1
ATOM 1649 O O . LYS A 1 206 ? -4.049 1.800 3.622 1.00 94.69 206 LYS A O 1
ATOM 1654 N N . CYS A 1 207 ? -6.201 1.203 3.577 1.00 95.00 207 CYS A N 1
ATOM 1655 C CA . CYS A 1 207 ? -6.533 1.887 4.818 1.00 95.00 207 CYS A CA 1
ATOM 1656 C C . CYS A 1 207 ? -6.290 0.912 5.978 1.00 95.00 207 CYS A C 1
ATOM 1658 O O . CYS A 1 207 ? -6.933 -0.144 5.996 1.00 95.00 207 CYS A O 1
ATOM 1660 N N . PRO A 1 208 ? -5.341 1.200 6.888 1.00 96.12 208 PRO A N 1
ATOM 1661 C CA . PRO A 1 208 ? -4.912 0.249 7.908 1.00 96.12 208 PRO A CA 1
ATOM 1662 C C . PRO A 1 208 ? -5.982 0.048 8.982 1.00 96.12 208 PRO A C 1
ATOM 1664 O O . PRO A 1 208 ? -6.820 0.920 9.210 1.00 96.12 208 PRO A O 1
ATOM 1667 N N . TYR A 1 209 ? -5.944 -1.084 9.675 1.00 95.12 209 TYR A N 1
ATOM 1668 C CA . TYR A 1 209 ? -6.792 -1.335 10.833 1.00 95.12 209 TYR A CA 1
ATOM 1669 C C . TYR A 1 209 ? -6.709 -0.178 11.839 1.00 95.12 209 TYR A C 1
ATOM 1671 O O . TYR A 1 209 ? -5.621 0.252 12.223 1.00 95.12 209 TYR A O 1
ATOM 1679 N N . MET A 1 210 ? -7.860 0.300 12.315 1.00 93.88 210 MET A N 1
ATOM 1680 C CA . MET A 1 210 ? -7.890 1.327 13.352 1.00 93.88 210 MET A CA 1
ATOM 1681 C C . MET A 1 210 ? -9.086 1.194 14.289 1.00 93.88 210 MET A C 1
ATOM 1683 O O . MET A 1 210 ? -10.138 0.665 13.926 1.00 93.88 210 MET A O 1
ATOM 1687 N N . VAL A 1 211 ? -8.939 1.748 15.492 1.00 93.69 211 VAL A N 1
ATOM 1688 C CA . VAL A 1 211 ? -10.042 1.957 16.434 1.00 93.69 211 VAL A CA 1
ATOM 1689 C C . VAL A 1 211 ? -10.350 3.447 16.492 1.00 93.69 211 VAL A C 1
ATOM 1691 O O . VAL A 1 211 ? -9.462 4.264 16.731 1.00 93.69 211 VAL A O 1
ATOM 1694 N N . ARG A 1 212 ? -11.610 3.821 16.265 1.00 94.19 212 ARG A N 1
ATOM 1695 C CA . ARG A 1 212 ? -12.070 5.211 16.350 1.00 94.19 212 ARG A CA 1
ATOM 1696 C C . ARG A 1 212 ? -13.495 5.260 16.868 1.00 94.19 212 ARG A C 1
ATOM 1698 O O . ARG A 1 212 ? -14.328 4.468 16.442 1.00 94.19 212 ARG A O 1
ATOM 1705 N N . ASN A 1 213 ? -13.785 6.193 17.773 1.00 94.88 213 ASN A N 1
ATOM 1706 C CA . ASN A 1 213 ? -15.111 6.339 18.384 1.00 94.88 213 ASN A CA 1
ATOM 1707 C C . ASN A 1 213 ? -15.648 5.013 18.972 1.00 94.88 213 ASN A C 1
ATOM 1709 O O . ASN A 1 213 ? -16.825 4.688 18.798 1.00 94.88 213 ASN A O 1
ATOM 1713 N N . LEU A 1 214 ? -14.765 4.240 19.623 1.00 95.81 214 LEU A N 1
ATOM 1714 C CA . LEU A 1 214 ? -15.042 2.910 20.190 1.00 95.81 214 LEU A CA 1
ATOM 1715 C C . LEU A 1 214 ? -15.538 1.867 19.170 1.00 95.81 214 LEU A C 1
ATOM 1717 O O . LEU A 1 214 ? -16.170 0.878 19.537 1.00 95.81 214 LEU A O 1
ATOM 1721 N N . ALA A 1 215 ? -15.236 2.064 17.888 1.00 97.00 215 ALA A N 1
ATOM 1722 C CA . ALA A 1 215 ? -15.489 1.104 16.825 1.00 97.00 215 ALA A CA 1
ATOM 1723 C C . ALA A 1 215 ? -14.178 0.693 16.143 1.00 97.00 215 ALA A C 1
ATOM 1725 O O . ALA A 1 215 ? -13.298 1.519 15.904 1.00 97.00 215 ALA A O 1
ATOM 1726 N N . MET A 1 216 ? -14.061 -0.593 15.829 1.00 96.38 216 MET A N 1
ATOM 1727 C CA . MET A 1 216 ? -12.989 -1.197 15.047 1.00 96.38 216 MET A CA 1
ATOM 1728 C C . MET A 1 216 ? -13.318 -1.113 13.560 1.00 96.38 216 MET A C 1
ATOM 1730 O O . MET A 1 216 ? -14.429 -1.452 13.143 1.00 96.38 216 MET A O 1
ATOM 1734 N N . PHE A 1 217 ? -12.324 -0.735 12.764 1.00 96.81 217 PHE A N 1
ATOM 1735 C CA . PHE A 1 217 ? -12.380 -0.701 11.309 1.00 96.81 217 PHE A CA 1
ATOM 1736 C C . PHE A 1 217 ? -11.255 -1.587 10.758 1.00 96.81 217 PHE A C 1
ATOM 1738 O O . PHE A 1 217 ? -10.099 -1.373 11.126 1.00 96.81 217 PHE A O 1
ATOM 1745 N N . PRO A 1 218 ? -11.566 -2.611 9.943 1.00 96.31 218 PRO A N 1
ATOM 1746 C CA . PRO A 1 218 ? -10.571 -3.548 9.428 1.00 96.31 218 PRO A CA 1
ATOM 1747 C C . PRO A 1 218 ? -9.708 -2.934 8.321 1.00 96.31 218 PRO A C 1
ATOM 1749 O O . PRO A 1 218 ? -10.120 -1.975 7.664 1.00 96.31 218 PRO A O 1
ATOM 1752 N N . ASP A 1 219 ? -8.555 -3.560 8.060 1.00 95.38 219 ASP A N 1
ATOM 1753 C CA . ASP A 1 219 ? -7.758 -3.303 6.857 1.00 95.38 219 ASP A CA 1
ATOM 1754 C C . ASP A 1 219 ? -8.662 -3.323 5.613 1.00 95.38 219 ASP A C 1
ATOM 1756 O O . ASP A 1 219 ? -9.349 -4.312 5.346 1.00 95.38 219 ASP A O 1
ATOM 1760 N N . THR A 1 220 ? -8.670 -2.230 4.852 1.00 94.81 220 THR A N 1
ATOM 1761 C CA . THR A 1 220 ? -9.549 -2.068 3.686 1.00 94.81 220 THR A CA 1
ATOM 1762 C C . THR A 1 220 ? -8.750 -1.643 2.463 1.00 94.81 220 THR A C 1
ATOM 1764 O O . THR A 1 220 ? -7.960 -0.705 2.521 1.00 94.81 220 THR A O 1
ATOM 1767 N N . ILE A 1 221 ? -8.968 -2.316 1.331 1.00 93.38 221 ILE A N 1
ATOM 1768 C CA . ILE A 1 221 ? -8.335 -1.958 0.056 1.00 93.38 221 ILE A CA 1
ATOM 1769 C C . ILE A 1 221 ? -9.183 -0.885 -0.643 1.00 93.38 221 ILE A C 1
ATOM 1771 O O . ILE A 1 221 ? -10.386 -1.108 -0.820 1.00 93.38 221 ILE A O 1
ATOM 1775 N N . PRO A 1 222 ? -8.598 0.256 -1.052 1.00 91.69 222 PRO A N 1
ATOM 1776 C CA . PRO A 1 222 ? -9.305 1.260 -1.829 1.00 91.69 222 PRO A CA 1
ATOM 1777 C C . PRO A 1 222 ? -9.814 0.693 -3.154 1.00 91.69 222 PRO A C 1
ATOM 1779 O O . PRO A 1 222 ? -9.263 -0.262 -3.709 1.00 91.69 222 PRO A O 1
ATOM 1782 N N . ARG A 1 223 ? -10.861 1.312 -3.698 1.00 86.38 223 ARG A N 1
ATOM 1783 C CA . ARG A 1 223 ? -11.312 1.002 -5.055 1.00 86.38 223 ARG A CA 1
ATOM 1784 C C . ARG A 1 223 ? -10.310 1.513 -6.092 1.00 86.38 223 ARG A C 1
ATOM 1786 O O . ARG A 1 223 ? -9.481 2.380 -5.828 1.00 86.38 223 ARG A O 1
ATOM 1793 N N . VAL A 1 224 ? -10.386 0.940 -7.290 1.00 81.50 224 VAL A N 1
ATOM 1794 C CA . VAL A 1 224 ? -9.469 1.250 -8.397 1.00 81.50 224 VAL A CA 1
ATOM 1795 C C . VAL A 1 224 ? -9.725 2.645 -8.983 1.00 81.50 224 VAL A C 1
ATOM 1797 O O . VAL A 1 224 ? -8.788 3.289 -9.457 1.00 81.50 224 VAL A O 1
ATOM 1800 N N . ASP A 1 225 ? -10.964 3.134 -8.943 1.00 76.69 225 ASP A N 1
ATOM 1801 C CA . ASP A 1 225 ? -11.334 4.468 -9.406 1.00 76.69 225 ASP A CA 1
ATOM 1802 C C . ASP A 1 225 ? -10.977 5.539 -8.362 1.00 76.69 225 ASP A C 1
ATOM 1804 O O . ASP A 1 225 ? -11.464 5.530 -7.236 1.00 76.69 225 ASP A O 1
ATOM 1808 N N . SER A 1 226 ? -10.112 6.484 -8.747 1.00 65.75 226 SER A N 1
ATOM 1809 C CA . SER A 1 226 ? -9.496 7.473 -7.845 1.00 65.75 226 SER A CA 1
ATOM 1810 C C . SER A 1 226 ? -10.480 8.453 -7.197 1.00 65.75 226 SER A C 1
ATOM 1812 O O . SER A 1 226 ? -10.133 9.104 -6.216 1.00 65.75 226 SER A O 1
ATOM 1814 N N . SER A 1 227 ? -11.707 8.557 -7.714 1.00 73.44 227 SER A N 1
ATOM 1815 C CA . SER A 1 227 ? -12.757 9.428 -7.179 1.00 73.44 227 SER A CA 1
ATOM 1816 C C . SER A 1 227 ? -13.711 8.742 -6.201 1.00 73.44 227 SER A C 1
ATOM 1818 O O . SER A 1 227 ? -14.538 9.431 -5.603 1.00 73.44 227 SER A O 1
ATOM 1820 N N . SER A 1 228 ? -13.675 7.410 -6.062 1.00 75.00 228 SER A N 1
ATOM 1821 C CA . SER A 1 228 ? -14.645 6.703 -5.223 1.00 75.00 228 SER A CA 1
ATOM 1822 C C . SER A 1 228 ? -14.113 6.431 -3.820 1.00 75.00 228 SER A C 1
ATOM 1824 O O . SER A 1 228 ? -12.952 6.093 -3.600 1.00 75.00 228 SER A O 1
ATOM 1826 N N . LEU A 1 229 ? -15.006 6.591 -2.847 1.00 89.19 229 LEU A N 1
ATOM 1827 C CA . LEU A 1 229 ? -14.753 6.277 -1.451 1.00 89.19 229 LEU A CA 1
ATOM 1828 C C . LEU A 1 229 ? -15.355 4.915 -1.119 1.00 89.19 229 LEU A C 1
ATOM 1830 O O . LEU A 1 229 ? -16.497 4.621 -1.485 1.00 89.19 229 LEU A O 1
ATOM 1834 N N . VAL A 1 230 ? -14.609 4.085 -0.393 1.00 92.25 230 VAL A N 1
ATOM 1835 C CA . VAL A 1 230 ? -15.141 2.823 0.136 1.00 92.25 230 VAL A CA 1
ATOM 1836 C C . VAL A 1 230 ? -15.752 3.085 1.502 1.00 92.25 230 VAL A C 1
ATOM 1838 O O . VAL A 1 230 ? -15.025 3.318 2.463 1.00 92.25 230 VAL A O 1
ATOM 1841 N N . GLU A 1 231 ? -17.081 3.046 1.595 1.00 94.31 231 GLU A N 1
ATOM 1842 C CA . GLU A 1 231 ? -17.775 3.078 2.885 1.00 94.31 231 GLU A CA 1
ATOM 1843 C C . GLU A 1 231 ? -17.492 1.788 3.665 1.00 94.31 231 GLU A C 1
ATOM 1845 O O . GLU A 1 231 ? -17.741 0.683 3.177 1.00 94.31 231 GLU A O 1
ATOM 1850 N N . VAL A 1 232 ? -17.008 1.937 4.895 1.00 96.69 232 VAL A N 1
ATOM 1851 C CA . VAL A 1 232 ? -16.724 0.839 5.816 1.00 96.69 232 VAL A CA 1
ATOM 1852 C C . VAL A 1 232 ? -17.506 1.058 7.099 1.00 96.69 232 VAL A C 1
ATOM 1854 O O . VAL A 1 232 ? -17.315 2.049 7.805 1.00 96.69 232 VAL A O 1
ATOM 1857 N N . ARG A 1 233 ? -18.389 0.109 7.414 1.00 96.81 233 ARG A N 1
ATOM 1858 C CA . ARG A 1 233 ? -19.095 0.067 8.695 1.00 96.81 233 ARG A CA 1
ATOM 1859 C C . ARG A 1 233 ? -18.160 -0.488 9.768 1.00 96.81 233 ARG A C 1
ATOM 1861 O O . ARG A 1 233 ? -17.622 -1.582 9.613 1.00 96.81 233 ARG A O 1
ATOM 1868 N N . GLY A 1 234 ? -17.996 0.260 10.852 1.00 96.62 234 GLY A N 1
ATOM 1869 C CA . GLY A 1 234 ? -17.235 -0.175 12.017 1.00 96.62 234 GLY A CA 1
ATOM 1870 C C . GLY A 1 234 ? -18.014 -1.180 12.864 1.00 96.62 234 GLY A C 1
ATOM 1871 O O . GLY A 1 234 ? -19.244 -1.234 12.823 1.00 96.62 234 GLY A O 1
ATOM 1872 N N . SER A 1 235 ? -17.294 -1.967 13.656 1.00 97.38 235 SER A N 1
ATOM 1873 C CA . SER A 1 235 ? -17.876 -2.850 14.675 1.00 97.38 235 SER A CA 1
ATOM 1874 C C . SER A 1 235 ? -17.503 -2.338 16.057 1.00 97.38 235 SER A C 1
ATOM 1876 O O . SER A 1 235 ? -16.330 -2.059 16.287 1.00 97.38 235 SER A O 1
ATOM 1878 N N . CYS A 1 236 ? -18.460 -2.197 16.976 1.00 96.44 236 CYS A N 1
ATOM 1879 C CA . CYS A 1 236 ? -18.144 -1.748 18.332 1.00 96.44 236 CYS A CA 1
ATOM 1880 C C . CYS A 1 236 ? -17.106 -2.658 18.993 1.00 96.44 236 CYS A C 1
ATOM 1882 O O . CYS A 1 236 ? -17.144 -3.880 18.831 1.00 96.44 236 CYS A O 1
ATOM 1884 N N . ILE A 1 237 ? -16.171 -2.050 19.725 1.00 95.19 237 ILE A N 1
ATOM 1885 C CA . ILE A 1 237 ? -15.203 -2.795 20.528 1.00 95.19 237 ILE A CA 1
ATOM 1886 C C . ILE A 1 237 ? -15.921 -3.594 21.626 1.00 95.19 237 ILE A C 1
ATOM 1888 O O . ILE A 1 237 ? -17.109 -3.412 21.902 1.00 95.19 237 ILE A O 1
ATOM 1892 N N . LYS A 1 238 ? -15.181 -4.472 22.302 1.00 90.62 238 LYS A N 1
ATOM 1893 C CA . LYS A 1 238 ? -15.707 -5.224 23.442 1.00 90.62 238 LYS A CA 1
ATOM 1894 C C . LYS A 1 238 ? -16.237 -4.276 24.529 1.00 90.62 238 LYS A C 1
ATOM 1896 O O . LYS A 1 238 ? -15.586 -3.285 24.846 1.00 90.62 238 LYS A O 1
ATOM 1901 N N . TYR A 1 239 ? -17.384 -4.633 25.110 1.00 89.94 239 TYR A N 1
ATOM 1902 C CA . TYR A 1 239 ? -18.072 -3.860 26.153 1.00 89.94 239 TYR A CA 1
ATOM 1903 C C . TYR A 1 239 ? -18.527 -2.463 25.709 1.00 89.94 239 TYR A C 1
ATOM 1905 O O . TYR A 1 239 ? -18.651 -1.556 26.529 1.00 89.94 239 TYR A O 1
ATOM 1913 N N . ALA A 1 240 ? -18.763 -2.291 24.409 1.00 92.31 240 ALA A N 1
ATOM 1914 C CA . ALA A 1 240 ? -19.383 -1.109 23.843 1.00 92.31 240 ALA A CA 1
ATOM 1915 C C . ALA A 1 240 ? -20.626 -1.484 23.029 1.00 92.31 240 ALA A C 1
ATOM 1917 O O . ALA A 1 240 ? -20.704 -2.554 22.424 1.00 92.31 240 ALA A O 1
ATOM 1918 N N . GLU A 1 241 ? -21.576 -0.561 22.979 1.00 91.12 241 GLU A N 1
ATOM 1919 C CA . GLU A 1 241 ? -22.833 -0.665 22.249 1.00 91.12 241 GLU A CA 1
ATOM 1920 C C . GLU A 1 241 ? -22.932 0.428 21.184 1.00 91.12 241 GLU A C 1
ATOM 1922 O O . GLU A 1 241 ? -22.399 1.534 21.335 1.00 91.12 241 GLU A O 1
ATOM 1927 N N . GLU A 1 242 ? -23.612 0.109 20.081 1.00 95.75 242 GLU A N 1
ATOM 1928 C CA . GLU A 1 242 ? -23.837 1.053 18.988 1.00 95.75 242 GLU A CA 1
ATOM 1929 C C . GLU A 1 242 ? -24.826 2.129 19.446 1.00 95.75 242 GLU A C 1
ATOM 1931 O O . GLU A 1 242 ? -25.976 1.832 19.763 1.00 95.75 242 GLU A O 1
ATOM 1936 N N . ARG A 1 243 ? -24.378 3.390 19.460 1.00 94.12 243 ARG A N 1
ATOM 1937 C CA . ARG A 1 243 ? -25.258 4.546 19.665 1.00 94.12 243 ARG A CA 1
ATOM 1938 C C . ARG A 1 243 ? -25.745 5.086 18.327 1.00 94.12 243 ARG A C 1
ATOM 1940 O O . ARG A 1 243 ? -26.940 5.241 18.117 1.00 94.12 243 ARG A O 1
ATOM 1947 N N . ASP A 1 244 ? -24.793 5.345 17.439 1.00 95.75 244 ASP A N 1
ATOM 1948 C CA . ASP A 1 244 ? -25.006 5.794 16.068 1.00 95.75 244 ASP A CA 1
ATOM 1949 C C . ASP A 1 244 ? -24.131 4.921 15.168 1.00 95.75 244 ASP A C 1
ATOM 1951 O O . ASP A 1 244 ? -22.962 4.716 15.497 1.00 95.75 244 ASP A O 1
ATOM 1955 N N . THR A 1 245 ? -24.647 4.434 14.035 1.00 97.19 245 THR A N 1
ATOM 1956 C CA . THR A 1 245 ? -23.909 3.497 13.170 1.00 97.19 245 THR A CA 1
ATOM 1957 C C . THR A 1 245 ? -22.520 4.033 12.793 1.00 97.19 245 THR A C 1
ATOM 1959 O O .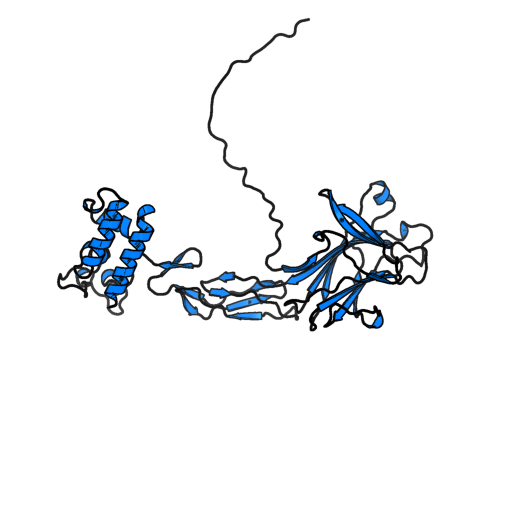 THR A 1 245 ? -22.440 5.005 12.034 1.00 97.19 245 THR A O 1
ATOM 1962 N N . PRO A 1 246 ? -21.425 3.415 13.286 1.00 97.38 246 PRO A N 1
ATOM 1963 C CA . PRO A 1 246 ? -20.076 3.907 13.052 1.00 97.38 246 PRO A CA 1
ATOM 1964 C C . PRO A 1 246 ? -19.648 3.620 11.610 1.00 97.38 246 PRO A C 1
ATOM 1966 O O . PRO A 1 246 ? -19.747 2.486 11.135 1.00 97.38 246 PRO A O 1
ATOM 1969 N N . LYS A 1 247 ? -19.159 4.640 10.905 1.00 97.31 247 LYS A N 1
ATOM 1970 C CA . LYS A 1 247 ? -18.695 4.542 9.518 1.00 97.31 247 LYS A CA 1
ATOM 1971 C C . LYS A 1 247 ? -17.428 5.359 9.292 1.00 97.31 247 LYS A C 1
ATOM 1973 O O . LYS A 1 247 ? -17.278 6.449 9.845 1.00 97.31 247 LYS A O 1
ATOM 1978 N N . LEU A 1 248 ? -16.566 4.837 8.428 1.00 96.25 248 LEU A N 1
ATOM 1979 C CA . LEU A 1 248 ? -15.435 5.540 7.834 1.00 96.25 248 LEU A CA 1
ATOM 1980 C C . LEU A 1 248 ? -15.433 5.337 6.322 1.00 96.25 248 LEU A C 1
ATOM 1982 O O . LEU A 1 248 ? -16.070 4.421 5.804 1.00 96.25 248 LEU A O 1
ATOM 1986 N N . TYR A 1 249 ? -14.687 6.188 5.625 1.00 95.00 249 TYR A N 1
ATOM 1987 C CA . TYR A 1 249 ? -14.517 6.109 4.182 1.00 95.00 249 TYR A CA 1
ATOM 1988 C C . TYR A 1 249 ? -13.043 5.916 3.846 1.00 95.00 249 TYR A C 1
ATOM 1990 O O . TYR A 1 249 ? -12.223 6.761 4.190 1.00 95.00 249 TYR A O 1
ATOM 1998 N N . CYS A 1 250 ? -12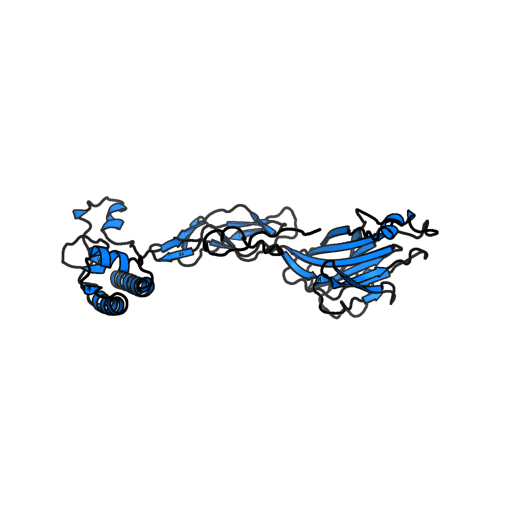.699 4.812 3.190 1.00 94.31 250 CYS A N 1
ATOM 1999 C CA . CYS A 1 250 ? -11.336 4.563 2.731 1.00 94.31 250 CYS A CA 1
ATOM 2000 C C . CYS A 1 250 ? -11.120 5.225 1.362 1.00 94.31 250 CYS A C 1
ATOM 2002 O O . CYS A 1 250 ? -11.835 4.912 0.403 1.00 94.31 250 CYS A O 1
ATOM 2004 N N . GLY A 1 251 ? -10.177 6.169 1.295 1.00 91.69 251 GLY A N 1
ATOM 2005 C CA . GLY A 1 251 ? -9.806 6.886 0.073 1.00 91.69 251 GLY A CA 1
ATOM 2006 C C . GLY A 1 251 ? -8.752 6.155 -0.764 1.00 91.69 251 GLY A C 1
ATOM 2007 O O . GLY A 1 251 ? -8.050 5.275 -0.269 1.00 91.69 251 GLY A O 1
ATOM 2008 N N . ALA A 1 252 ? -8.606 6.551 -2.033 1.00 89.19 252 ALA A N 1
ATOM 2009 C CA . ALA A 1 252 ? -7.637 5.972 -2.975 1.00 89.19 252 ALA A CA 1
ATOM 2010 C C . ALA A 1 252 ? -6.176 6.044 -2.482 1.00 89.19 252 ALA A C 1
ATOM 2012 O O . ALA A 1 252 ? -5.361 5.184 -2.820 1.00 89.19 252 ALA A O 1
ATOM 2013 N N . ASP A 1 253 ? -5.863 7.027 -1.635 1.00 88.56 253 ASP A N 1
ATOM 2014 C CA . ASP A 1 253 ? -4.542 7.208 -1.032 1.00 88.56 253 ASP A CA 1
ATOM 2015 C C . ASP A 1 253 ? -4.260 6.314 0.182 1.00 88.56 253 ASP A C 1
ATOM 2017 O O . ASP A 1 253 ? -3.153 6.349 0.717 1.00 88.56 253 ASP A O 1
ATOM 2021 N N . GLY A 1 254 ? -5.207 5.456 0.574 1.00 91.06 254 GLY A N 1
ATOM 2022 C CA . GLY A 1 254 ? -5.068 4.611 1.761 1.00 91.06 254 GLY A CA 1
ATOM 2023 C C . GLY A 1 254 ? -5.344 5.358 3.068 1.00 91.06 254 GLY A C 1
ATOM 2024 O O . GLY A 1 254 ? -4.981 4.874 4.137 1.00 91.06 254 GLY A O 1
ATOM 2025 N N . ASP A 1 255 ? -5.999 6.517 2.988 1.00 91.75 255 ASP A N 1
ATOM 2026 C CA . ASP A 1 255 ? -6.361 7.326 4.146 1.00 91.75 255 ASP A CA 1
ATOM 2027 C C . ASP A 1 255 ? -7.821 7.114 4.552 1.00 91.75 255 ASP A C 1
ATOM 2029 O O . ASP A 1 255 ? -8.732 7.046 3.718 1.00 91.75 255 ASP A O 1
ATOM 2033 N N . TRP A 1 256 ? -8.049 7.058 5.865 1.00 94.25 256 TRP A N 1
ATOM 2034 C CA . TRP A 1 256 ? -9.387 7.065 6.443 1.00 94.25 256 TRP A CA 1
ATOM 2035 C C . TRP A 1 256 ? -9.954 8.481 6.514 1.00 94.25 256 TRP A C 1
ATOM 2037 O O . TRP A 1 256 ? -9.391 9.371 7.153 1.00 94.25 256 TRP A O 1
ATOM 2047 N N . LEU A 1 257 ? -11.131 8.663 5.927 1.00 91.69 257 LEU A N 1
ATOM 2048 C CA . LEU A 1 257 ? -11.846 9.931 5.839 1.00 91.69 257 LEU A CA 1
ATOM 2049 C C . LEU A 1 257 ? -13.170 9.881 6.617 1.00 91.69 257 LEU A C 1
ATOM 2051 O O . LEU A 1 257 ? -13.708 8.808 6.886 1.00 91.69 257 LEU A O 1
ATOM 2055 N N . VAL A 1 258 ? -13.672 11.073 6.960 1.00 89.62 258 VAL A N 1
ATOM 2056 C CA . VAL A 1 258 ? -14.982 11.388 7.575 1.00 89.62 258 VAL A CA 1
ATOM 2057 C C . VAL A 1 258 ? -15.514 10.319 8.553 1.00 89.62 258 VAL A C 1
ATOM 2059 O O . VAL A 1 258 ? -16.253 9.422 8.143 1.00 89.62 258 VAL A O 1
ATOM 2062 N N . PRO A 1 259 ? -15.216 10.427 9.863 1.00 90.38 259 PRO A N 1
ATOM 2063 C CA . PRO A 1 259 ? -15.859 9.593 10.873 1.00 90.38 259 PRO A CA 1
ATOM 2064 C C . PRO A 1 259 ? -17.324 9.990 11.062 1.00 90.38 259 PRO A C 1
ATOM 2066 O O . PRO A 1 259 ? -17.629 11.139 11.382 1.00 90.38 259 PRO A O 1
ATOM 2069 N N . LEU A 1 260 ? -18.224 9.020 10.920 1.00 94.25 260 LEU A N 1
ATOM 2070 C CA . LEU A 1 260 ? -19.639 9.148 11.263 1.00 94.25 260 LEU A CA 1
ATOM 2071 C C . LEU A 1 260 ? -20.005 8.122 12.327 1.00 94.25 260 LEU A C 1
ATOM 2073 O O . LEU A 1 260 ? -19.450 7.027 12.350 1.00 94.25 260 LEU A O 1
ATOM 2077 N N . GLY A 1 261 ? -20.960 8.474 13.181 1.00 96.12 261 GLY A N 1
ATOM 2078 C CA . GLY A 1 261 ? -21.435 7.606 14.250 1.00 96.12 261 GLY A CA 1
ATOM 2079 C C . GLY A 1 261 ? -20.379 7.262 15.305 1.00 96.12 261 GLY A C 1
ATOM 2080 O O . GLY A 1 261 ? -19.229 7.720 15.268 1.00 96.12 261 GLY A O 1
ATOM 2081 N N . ARG A 1 262 ? -20.804 6.484 16.300 1.00 95.75 262 ARG A N 1
ATOM 2082 C CA . ARG A 1 262 ? -19.957 6.034 17.404 1.00 95.75 262 ARG A CA 1
ATOM 2083 C C . ARG A 1 262 ? -20.583 4.884 18.172 1.00 95.75 262 ARG A C 1
ATOM 2085 O O . ARG A 1 262 ? -21.806 4.755 18.258 1.00 95.75 262 ARG A O 1
ATOM 2092 N N . CYS A 1 263 ? -19.719 4.155 18.855 1.00 95.88 263 CYS A N 1
ATOM 2093 C CA . CYS A 1 263 ? -20.122 3.317 19.967 1.00 95.88 263 CYS A CA 1
ATOM 2094 C C . CYS A 1 263 ? -19.949 4.076 21.290 1.00 95.88 263 CYS A C 1
ATOM 2096 O O . CYS A 1 263 ? -19.307 5.135 21.363 1.00 95.88 263 CYS A O 1
ATOM 2098 N N . VAL A 1 264 ? -20.573 3.553 22.336 1.00 94.31 264 VAL A N 1
ATOM 2099 C CA . VAL A 1 264 ? -20.439 4.012 23.721 1.00 94.31 264 VAL A CA 1
ATOM 2100 C C . VAL A 1 264 ? -20.212 2.799 24.606 1.00 94.31 264 VAL A C 1
ATOM 2102 O O . VAL A 1 264 ? -20.743 1.735 24.309 1.00 94.31 264 VAL A O 1
ATOM 2105 N N . CYS A 1 265 ? -19.424 2.931 25.669 1.00 86.81 265 CYS A N 1
ATOM 2106 C CA . CYS A 1 265 ? -19.247 1.819 26.596 1.00 86.81 265 CYS A CA 1
ATOM 2107 C C . CYS A 1 265 ? -20.591 1.400 27.203 1.00 86.81 265 CYS A C 1
ATOM 2109 O O . CYS A 1 265 ? -21.414 2.249 27.559 1.00 86.81 265 CYS A O 1
ATOM 2111 N N . SER A 1 266 ? -20.798 0.089 27.298 1.00 82.81 266 SER A N 1
ATOM 2112 C CA . SER A 1 266 ? -21.947 -0.520 27.956 1.00 82.81 266 SER A CA 1
ATOM 2113 C C . SER A 1 266 ? -22.012 -0.102 29.426 1.00 82.81 266 SER A C 1
ATOM 2115 O O . SER A 1 266 ? -21.034 0.360 30.022 1.00 82.81 266 SER A O 1
ATOM 2117 N N . VAL A 1 267 ? -23.178 -0.290 30.042 1.00 75.56 267 VAL A N 1
ATOM 2118 C CA . VAL A 1 267 ? -23.362 -0.033 31.477 1.00 75.56 267 VAL A CA 1
ATOM 2119 C C . VAL A 1 267 ? -22.329 -0.826 32.288 1.00 75.56 267 VAL A C 1
ATOM 2121 O O . VAL A 1 267 ? -22.139 -2.017 32.057 1.00 75.56 267 VAL A O 1
ATOM 2124 N N . GLY A 1 268 ? -21.667 -0.156 33.235 1.00 65.00 268 GLY A N 1
ATOM 2125 C 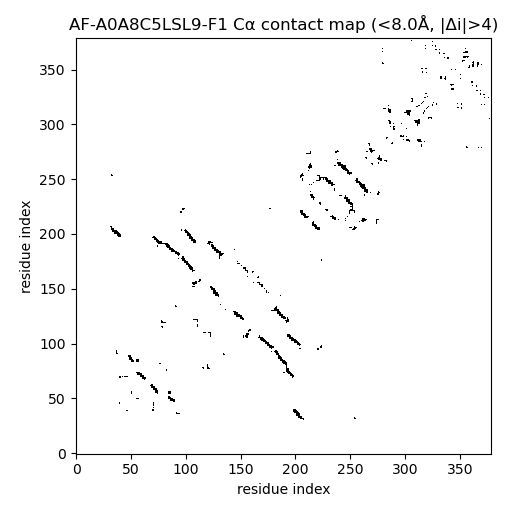CA . GLY A 1 268 ? -20.583 -0.733 34.040 1.00 65.00 268 GLY A CA 1
ATOM 2126 C C . GLY A 1 268 ? -19.179 -0.498 33.479 1.00 65.00 268 GLY A C 1
ATOM 2127 O O . GLY A 1 268 ? -18.216 -0.761 34.185 1.00 65.00 268 GLY A O 1
ATOM 2128 N N . TYR A 1 269 ? -19.052 0.069 32.274 1.00 76.12 269 TYR A N 1
ATOM 2129 C CA . TYR A 1 269 ? -17.765 0.359 31.644 1.00 76.12 269 TYR A CA 1
ATOM 2130 C C . TYR A 1 269 ? -17.530 1.865 31.437 1.00 76.12 269 TYR A C 1
ATOM 2132 O O . TYR A 1 269 ? -18.462 2.677 31.370 1.00 76.12 269 TYR A O 1
ATOM 2140 N N . GLU A 1 270 ? -16.265 2.262 31.335 1.00 81.75 270 GLU A N 1
ATOM 2141 C CA . GLU A 1 270 ? -15.844 3.601 30.925 1.00 81.75 270 GLU A CA 1
ATOM 2142 C C . GLU A 1 270 ? -14.785 3.586 29.835 1.00 81.75 270 GLU A C 1
ATOM 2144 O O . GLU A 1 270 ? -14.003 2.647 29.710 1.00 81.75 270 GLU A O 1
ATOM 2149 N N . GLU A 1 271 ? -14.805 4.642 29.022 1.00 87.44 271 GLU A N 1
ATOM 2150 C CA . GLU A 1 271 ? -13.849 4.841 27.942 1.00 87.44 271 GLU A CA 1
ATOM 2151 C C . GLU A 1 271 ? -12.508 5.299 28.525 1.00 87.44 271 GLU A C 1
ATOM 2153 O O . GLU A 1 271 ? -12.401 6.404 29.054 1.00 87.44 271 GLU A O 1
ATOM 2158 N N . VAL A 1 272 ? -11.492 4.446 28.397 1.00 85.31 272 VAL A N 1
ATOM 2159 C CA . VAL A 1 272 ? -10.102 4.696 28.795 1.00 85.31 272 VAL A CA 1
ATOM 2160 C C . VAL A 1 272 ? -9.208 4.302 27.623 1.00 85.31 272 VAL A C 1
ATOM 2162 O O . VAL A 1 272 ? -9.223 3.149 27.188 1.00 85.31 272 VAL A O 1
ATOM 2165 N N . ASP A 1 273 ? -8.472 5.266 27.070 1.00 85.31 273 ASP A N 1
ATOM 2166 C CA . ASP A 1 273 ? -7.544 5.086 25.941 1.00 85.31 273 ASP A CA 1
ATOM 2167 C C . ASP A 1 273 ? -8.135 4.330 24.731 1.00 85.31 273 ASP A C 1
ATOM 2169 O O . ASP A 1 273 ? -7.502 3.465 24.128 1.00 85.31 273 ASP A O 1
ATOM 2173 N N . GLY A 1 274 ? -9.386 4.639 24.366 1.00 83.19 274 GLY A N 1
ATOM 2174 C CA . GLY A 1 274 ? -10.068 3.998 23.232 1.00 83.19 274 GLY A CA 1
ATOM 2175 C C . GLY A 1 274 ? -10.507 2.552 23.493 1.00 83.19 274 GLY A C 1
ATOM 2176 O O . GLY A 1 274 ? -10.851 1.835 22.552 1.00 83.19 274 GLY A O 1
ATOM 2177 N N . SER A 1 275 ? -10.518 2.132 24.760 1.00 88.31 275 SER A N 1
ATOM 2178 C CA . SER A 1 275 ? -11.032 0.848 25.241 1.00 88.31 275 SER A CA 1
ATOM 2179 C C . SER A 1 275 ? -12.137 1.055 26.280 1.00 88.31 275 SER A C 1
ATOM 2181 O O . SER A 1 275 ? -12.204 2.111 26.902 1.00 88.31 275 SER A O 1
ATOM 2183 N N . CYS A 1 276 ? -13.005 0.060 26.476 1.00 84.88 276 CYS A N 1
ATOM 2184 C CA . CYS A 1 276 ? -13.996 0.072 27.552 1.00 84.88 276 CYS A CA 1
ATOM 2185 C C . CYS A 1 276 ? -13.500 -0.791 28.715 1.00 84.88 276 CYS A C 1
ATOM 2187 O O . CYS A 1 276 ? -13.324 -2.002 28.558 1.00 84.88 276 CYS A O 1
ATOM 2189 N N . GLN A 1 277 ? -13.268 -0.164 29.867 1.00 81.75 277 GLN A N 1
ATOM 2190 C CA . GLN A 1 277 ? -12.768 -0.805 31.088 1.00 81.75 277 GLN A CA 1
ATOM 2191 C C . GLN A 1 277 ? -13.836 -0.791 32.179 1.00 81.75 277 GLN A C 1
ATOM 2193 O O . GLN A 1 277 ? -14.657 0.123 32.211 1.00 81.75 277 GLN A O 1
ATOM 2198 N N . ASP A 1 278 ? -13.859 -1.814 33.036 1.00 70.06 278 ASP A N 1
ATOM 2199 C CA . ASP A 1 278 ? -14.825 -1.893 34.134 1.00 70.06 278 ASP A CA 1
ATOM 2200 C C . ASP A 1 278 ? -14.661 -0.684 35.066 1.00 70.06 278 ASP A C 1
ATOM 2202 O O . ASP A 1 278 ? -13.580 -0.431 35.602 1.00 70.06 278 ASP A O 1
ATOM 2206 N N . ARG A 1 279 ? -15.755 0.041 35.302 1.00 67.50 279 ARG A N 1
ATOM 2207 C CA . ARG A 1 279 ? -15.822 1.059 36.350 1.00 67.50 279 ARG A CA 1
ATOM 2208 C C . ARG A 1 279 ? -15.852 0.346 37.694 1.00 67.50 279 ARG A C 1
ATOM 2210 O O . ARG A 1 279 ? -16.891 -0.172 38.100 1.00 67.50 279 ARG A O 1
ATOM 2217 N N . MET A 1 280 ? -14.734 0.346 38.416 1.00 58.44 280 MET A N 1
ATOM 2218 C CA . MET A 1 280 ? -14.695 -0.212 39.776 1.00 58.44 280 MET A CA 1
ATOM 2219 C C . MET A 1 280 ? -15.570 0.586 40.765 1.00 58.44 280 MET A C 1
ATOM 2221 O O . MET A 1 280 ? -16.003 0.044 41.778 1.00 58.44 280 MET A O 1
ATOM 2225 N N . SER A 1 281 ? -15.908 1.837 40.440 1.00 57.44 281 SER A N 1
ATOM 2226 C CA . SER A 1 281 ? -16.725 2.774 41.223 1.00 57.44 281 SER A CA 1
ATOM 2227 C C . SER A 1 281 ? -18.168 2.918 40.690 1.00 57.44 281 SER A C 1
ATOM 2229 O O . SER A 1 281 ? -18.604 4.007 40.331 1.00 57.44 281 SER A O 1
ATOM 2231 N N . ALA A 1 282 ? -18.897 1.788 40.693 1.00 57.06 282 ALA A N 1
ATOM 2232 C CA . ALA A 1 282 ? -20.359 1.610 40.564 1.00 57.06 282 ALA A CA 1
ATOM 2233 C C . ALA A 1 282 ? -21.045 1.998 39.233 1.00 57.06 282 ALA A C 1
ATOM 2235 O O . ALA A 1 282 ? -20.616 2.918 38.561 1.00 57.06 282 ALA A O 1
ATOM 2236 N N . HIS A 1 283 ? -22.152 1.302 38.888 1.00 62.78 283 HIS A N 1
ATOM 2237 C CA . HIS A 1 283 ? -23.399 1.876 38.317 1.00 62.78 283 HIS A CA 1
ATOM 2238 C C . HIS A 1 283 ? -24.557 0.864 38.325 1.00 62.78 283 HIS A C 1
ATOM 2240 O O . HIS A 1 283 ? -24.700 0.042 37.425 1.00 62.78 283 HIS A O 1
ATOM 2246 N N . SER A 1 284 ? -25.382 0.934 39.373 1.00 64.88 284 SER A N 1
ATOM 2247 C CA . SER A 1 284 ? -26.783 0.453 39.489 1.00 64.88 284 SER A CA 1
ATOM 2248 C C . SER A 1 284 ? -27.294 0.578 40.930 1.00 64.88 284 SER A C 1
ATOM 2250 O O . SER A 1 284 ? -28.457 0.277 41.193 1.00 64.88 284 SER A O 1
ATOM 2252 N N . LEU A 1 285 ? -26.439 0.997 41.868 1.00 80.06 285 LEU A N 1
ATOM 2253 C CA . LEU A 1 285 ? -26.836 1.280 43.241 1.00 80.06 285 LEU A CA 1
ATOM 2254 C C . LEU A 1 285 ? -27.932 2.357 43.260 1.00 80.06 285 LEU A C 1
ATOM 2256 O O . LEU A 1 285 ? -27.954 3.252 42.406 1.00 80.06 285 LEU A O 1
ATOM 2260 N N . GLU A 1 286 ? -28.860 2.279 44.210 1.00 82.69 286 GLU A N 1
ATOM 2261 C CA . GLU A 1 286 ? -29.945 3.253 44.347 1.00 82.69 286 GLU A CA 1
ATOM 2262 C C . GLU A 1 286 ? -29.425 4.687 44.540 1.00 82.69 286 GLU A C 1
ATOM 2264 O O . GLU A 1 286 ? -30.109 5.614 44.100 1.00 82.69 286 GLU A O 1
ATOM 2269 N N . ILE A 1 287 ? -28.217 4.908 45.097 1.00 78.81 287 ILE A N 1
ATOM 2270 C CA . ILE A 1 287 ? -27.649 6.261 45.258 1.00 78.81 287 ILE A CA 1
ATOM 2271 C C . ILE A 1 287 ? -27.454 6.988 43.915 1.00 78.81 287 ILE A C 1
ATOM 2273 O O . ILE A 1 287 ? -27.782 8.178 43.822 1.00 78.81 287 ILE A O 1
ATOM 2277 N N . GLU A 1 288 ? -27.023 6.268 42.874 1.00 74.50 288 GLU A N 1
ATOM 2278 C CA . GLU A 1 288 ? -26.785 6.795 41.524 1.00 74.50 288 GLU A CA 1
ATOM 2279 C C . GLU A 1 288 ? -28.024 6.644 40.628 1.00 74.50 288 GLU A C 1
ATOM 2281 O O . GLU A 1 288 ? -28.474 7.612 40.008 1.00 74.50 288 GLU A O 1
ATOM 2286 N N . SER A 1 289 ? -28.673 5.474 40.621 1.00 75.12 289 SER A N 1
ATOM 2287 C CA . SER A 1 289 ? -29.873 5.248 39.796 1.00 75.12 289 SER A CA 1
ATOM 2288 C C . SER A 1 289 ? -31.064 6.115 40.235 1.00 75.12 289 SER A C 1
ATOM 2290 O O . SER A 1 289 ? -31.813 6.613 39.393 1.00 75.12 289 SER A O 1
ATOM 2292 N N . GLY A 1 290 ? -31.205 6.406 41.534 1.00 71.81 290 GLY A N 1
ATOM 2293 C CA . GLY A 1 290 ? -32.222 7.314 42.069 1.00 71.81 290 GLY A CA 1
ATOM 2294 C C . GLY A 1 290 ? -32.015 8.791 41.704 1.00 71.81 290 GLY A C 1
ATOM 2295 O O . GLY A 1 290 ? -32.975 9.564 41.760 1.00 71.81 290 GLY A O 1
ATOM 2296 N N . ARG A 1 291 ? -30.795 9.190 41.304 1.00 73.62 291 ARG A N 1
ATOM 2297 C CA . ARG A 1 291 ? -30.485 10.546 40.807 1.00 73.62 291 ARG A CA 1
ATOM 2298 C C . ARG A 1 291 ? -30.977 10.747 39.371 1.00 73.62 291 ARG A C 1
ATOM 2300 O O . ARG A 1 291 ? -31.470 11.825 39.054 1.00 73.62 291 ARG A O 1
ATOM 2307 N N . HIS A 1 292 ? -30.844 9.720 38.532 1.00 66.56 292 HIS A N 1
ATOM 2308 C CA . HIS A 1 292 ? -31.104 9.777 37.086 1.00 66.56 292 HIS A CA 1
ATOM 2309 C C . HIS A 1 292 ? -32.440 9.145 36.663 1.00 66.56 292 HIS A C 1
ATOM 2311 O O . HIS A 1 292 ? -32.759 9.087 35.475 1.00 66.56 292 HIS A O 1
ATOM 2317 N N . ARG A 1 293 ? -33.243 8.678 37.624 1.00 70.75 293 ARG A N 1
ATOM 2318 C CA . ARG A 1 293 ? -34.583 8.144 37.376 1.00 70.75 293 ARG A CA 1
ATOM 2319 C C . ARG A 1 293 ? -35.514 9.232 36.829 1.00 70.75 293 ARG A C 1
ATOM 2321 O O . ARG A 1 293 ? -35.461 10.381 37.253 1.00 70.75 293 ARG A O 1
ATOM 2328 N N . GLN A 1 294 ? -36.432 8.829 35.948 1.00 68.88 294 GLN A N 1
ATOM 2329 C CA . GLN A 1 294 ? -37.457 9.697 35.345 1.00 68.88 294 GLN A CA 1
ATOM 2330 C C . GLN A 1 294 ? -38.285 10.462 36.398 1.00 68.88 294 GLN A C 1
ATOM 2332 O O . GLN A 1 294 ? -38.673 11.606 36.187 1.00 68.88 294 GLN A O 1
ATOM 2337 N N . THR A 1 295 ? -38.495 9.840 37.562 1.00 74.31 295 THR A N 1
ATOM 2338 C CA . THR A 1 295 ? -38.976 10.474 38.794 1.00 74.31 295 THR A CA 1
ATOM 2339 C C . THR A 1 295 ? -37.840 10.527 39.811 1.00 74.31 295 THR A C 1
ATOM 2341 O O . THR A 1 295 ? -37.401 9.477 40.295 1.00 74.31 295 THR A O 1
ATOM 2344 N N . TYR A 1 296 ? -37.387 11.734 40.148 1.00 80.44 296 TYR A N 1
ATOM 2345 C CA . TYR A 1 296 ? -36.336 11.968 41.137 1.00 80.44 296 TYR A CA 1
ATOM 2346 C C . TYR A 1 296 ? -36.686 11.336 42.493 1.00 80.44 296 TYR A C 1
ATOM 2348 O O . TYR A 1 296 ? -37.760 11.590 43.042 1.00 80.44 296 TYR A O 1
ATOM 2356 N N . LYS A 1 297 ? -35.763 10.544 43.053 1.00 82.19 297 LYS A N 1
ATOM 2357 C CA . LYS A 1 297 ? -35.849 10.064 44.438 1.00 82.19 297 LYS A CA 1
ATOM 2358 C C . LYS A 1 297 ? -34.935 10.907 45.342 1.00 82.19 297 LYS A C 1
ATOM 2360 O O . LYS A 1 297 ? -33.734 10.993 45.048 1.00 82.19 297 LYS A O 1
ATOM 2365 N N . PRO A 1 298 ? -35.443 11.477 46.452 1.00 86.31 298 PRO A N 1
ATOM 2366 C CA . PRO A 1 298 ? -34.608 12.093 47.486 1.00 86.31 298 PRO A CA 1
ATOM 2367 C C . PRO A 1 298 ? -33.532 11.127 47.988 1.00 86.31 298 PRO A C 1
ATOM 2369 O O . PRO A 1 298 ? -33.749 9.913 47.973 1.00 86.31 298 PRO A O 1
ATOM 2372 N N . ARG A 1 299 ? -32.371 11.654 48.397 1.00 86.12 299 ARG A N 1
ATOM 2373 C CA . ARG A 1 299 ? -31.191 10.849 48.756 1.00 86.12 299 ARG A CA 1
ATOM 2374 C C . ARG A 1 299 ? -31.532 9.821 49.831 1.00 86.12 299 ARG A C 1
ATOM 2376 O O . ARG A 1 299 ? -31.224 8.655 49.654 1.00 86.12 299 ARG A O 1
ATOM 2383 N N . GLU A 1 300 ? -32.216 10.249 50.880 1.00 87.88 300 GLU A N 1
ATOM 2384 C CA . GLU A 1 300 ? -32.687 9.467 52.024 1.00 87.88 300 GLU A CA 1
ATOM 2385 C C . GLU A 1 300 ? -33.554 8.253 51.652 1.00 87.88 300 GLU A C 1
ATOM 2387 O O . GLU A 1 300 ? -33.616 7.298 52.415 1.00 87.88 300 GLU A O 1
ATOM 2392 N N . ASN A 1 301 ? -34.167 8.248 50.465 1.00 88.38 301 ASN A N 1
ATOM 2393 C CA . ASN A 1 301 ? -35.044 7.172 49.997 1.00 88.38 301 ASN A CA 1
ATOM 2394 C C . ASN A 1 301 ? -34.362 6.224 48.996 1.00 88.38 301 ASN A C 1
ATOM 2396 O O . ASN A 1 301 ? -35.016 5.363 48.402 1.00 88.38 301 ASN A O 1
ATOM 2400 N N . ARG A 1 302 ? -33.054 6.380 48.772 1.00 90.00 302 ARG A N 1
ATOM 2401 C CA . ARG A 1 302 ? -32.249 5.545 47.868 1.00 90.00 302 ARG A CA 1
ATOM 2402 C C . ARG A 1 302 ? -31.687 4.338 48.619 1.00 90.00 302 ARG A C 1
ATOM 2404 O O . ARG A 1 302 ? -30.477 4.180 48.762 1.00 90.00 302 ARG A O 1
ATOM 2411 N N . LEU A 1 303 ? -32.599 3.545 49.174 1.00 93.25 303 LEU A N 1
ATOM 2412 C CA . LEU A 1 303 ? -32.286 2.451 50.090 1.00 93.25 303 LEU A CA 1
ATOM 2413 C C . LEU A 1 303 ? -31.902 1.170 49.349 1.00 93.25 303 LEU A C 1
ATOM 2415 O O . LEU A 1 303 ? -32.477 0.859 48.306 1.00 93.25 303 LEU A O 1
ATOM 2419 N N . CYS A 1 304 ? -30.996 0.394 49.938 1.00 91.94 304 CYS A N 1
ATOM 2420 C CA . CYS A 1 304 ? -30.574 -0.911 49.443 1.00 91.94 304 CYS A CA 1
ATOM 2421 C C . CYS A 1 304 ? -31.757 -1.880 49.374 1.00 91.94 304 CYS A C 1
ATOM 2423 O O . CYS A 1 304 ? -32.358 -2.212 50.389 1.00 91.94 304 CYS A O 1
ATOM 2425 N N . GLN A 1 305 ? -32.062 -2.367 48.170 1.00 90.81 305 GLN A N 1
ATOM 2426 C CA . GLN A 1 305 ? -33.134 -3.347 47.932 1.00 90.81 305 GLN A CA 1
ATOM 2427 C C . GLN A 1 305 ? -32.674 -4.799 48.143 1.00 90.81 305 GLN A C 1
ATOM 2429 O O . GLN A 1 305 ? -33.411 -5.743 47.876 1.00 90.81 305 GLN A O 1
ATOM 2434 N N . HIS A 1 306 ? -31.428 -4.985 48.576 1.00 90.81 306 HIS A N 1
ATOM 2435 C CA . HIS A 1 306 ? -30.774 -6.286 48.677 1.00 90.81 306 HIS A CA 1
ATOM 2436 C C . HIS A 1 306 ? -30.484 -6.708 50.124 1.00 90.81 306 HIS A C 1
ATOM 2438 O O . HIS A 1 306 ? -29.839 -7.735 50.338 1.00 90.81 306 HIS A O 1
ATOM 2444 N N . CYS A 1 307 ? -30.940 -5.934 51.111 1.00 92.19 307 CYS A N 1
ATOM 2445 C CA . CYS A 1 307 ? -30.912 -6.303 52.523 1.00 92.19 307 CYS A CA 1
ATOM 2446 C C . CYS A 1 307 ? -32.025 -5.588 53.305 1.00 92.19 307 CYS A C 1
ATOM 2448 O O . CYS A 1 307 ? -32.539 -4.564 52.864 1.00 92.19 307 CYS A O 1
ATOM 2450 N N . ASP A 1 308 ? -32.327 -6.079 54.506 1.00 92.81 308 ASP A N 1
ATOM 2451 C CA . ASP A 1 308 ? -33.411 -5.549 55.347 1.00 92.81 308 ASP A CA 1
ATOM 2452 C C . ASP A 1 308 ? -32.954 -4.445 56.322 1.00 92.81 308 ASP A C 1
ATOM 2454 O O . ASP A 1 308 ? -33.664 -4.095 57.261 1.00 92.81 308 ASP A O 1
ATOM 2458 N N . GLN A 1 309 ? -31.751 -3.887 56.134 1.00 93.19 309 GLN A N 1
ATOM 2459 C CA . GLN A 1 309 ? -31.175 -2.898 57.058 1.00 93.19 309 GLN A CA 1
ATOM 2460 C C . GLN A 1 309 ? -31.727 -1.479 56.869 1.00 93.19 309 GLN A C 1
ATOM 2462 O O . GLN A 1 309 ? -31.451 -0.609 57.692 1.00 93.19 309 GLN A O 1
ATOM 2467 N N . GLY A 1 310 ? -32.460 -1.216 55.781 1.00 90.44 310 GLY A N 1
ATOM 2468 C CA . GLY A 1 310 ? -32.956 0.128 55.467 1.00 90.44 310 GLY A CA 1
ATOM 2469 C C . GLY A 1 310 ? -31.840 1.165 55.280 1.00 90.44 310 GLY A C 1
ATOM 2470 O O . GLY A 1 310 ? -32.062 2.351 55.505 1.00 90.44 310 GLY A O 1
ATOM 2471 N N . ALA A 1 311 ? -30.635 0.725 54.908 1.00 92.44 311 ALA A N 1
ATOM 2472 C CA . ALA A 1 311 ? -29.481 1.586 54.677 1.00 92.44 311 ALA A CA 1
ATOM 2473 C C . ALA A 1 311 ? -29.489 2.168 53.255 1.00 92.44 311 ALA A C 1
ATOM 2475 O O . ALA A 1 311 ? -30.075 1.585 52.340 1.00 92.44 311 ALA A O 1
ATOM 2476 N N . LEU A 1 312 ? -28.813 3.303 53.062 1.00 92.06 312 LEU A N 1
ATOM 2477 C CA . LEU A 1 312 ? -28.574 3.867 51.732 1.00 92.06 312 LEU A CA 1
ATOM 2478 C C . LEU A 1 312 ? -27.735 2.904 50.893 1.00 92.06 312 LEU A C 1
ATOM 2480 O O . LEU A 1 312 ? -26.755 2.352 51.381 1.00 92.06 312 LEU A O 1
ATOM 2484 N N . GLU A 1 313 ? -28.110 2.704 49.631 1.00 90.25 313 GLU A N 1
ATOM 2485 C CA . GLU A 1 313 ? -27.308 1.894 48.714 1.00 90.25 313 GLU A CA 1
ATOM 2486 C C . GLU A 1 313 ? -26.223 2.756 48.063 1.00 90.25 313 GLU A C 1
ATOM 2488 O O . GLU A 1 313 ? -26.371 3.187 46.921 1.00 90.25 313 GLU A O 1
ATOM 2493 N N . ASP A 1 314 ? -25.156 3.037 48.806 1.00 87.94 314 ASP A N 1
ATOM 2494 C CA . ASP A 1 314 ? -23.919 3.644 48.306 1.00 87.94 314 ASP A CA 1
ATOM 2495 C C . ASP A 1 314 ? -22.769 2.622 48.252 1.00 87.94 314 ASP A C 1
ATOM 2497 O O . ASP A 1 314 ? -22.946 1.444 48.573 1.00 87.94 314 ASP A O 1
ATOM 2501 N N . GLU A 1 315 ? -21.595 3.038 47.775 1.00 87.75 315 GLU A N 1
ATOM 2502 C CA . GLU A 1 315 ? -20.431 2.168 47.589 1.00 87.75 315 GLU A CA 1
ATOM 2503 C C . GLU A 1 315 ? -19.934 1.591 48.917 1.00 87.75 315 GLU A C 1
ATOM 2505 O O . GLU A 1 315 ? -19.521 0.432 48.972 1.00 87.75 315 GLU A O 1
ATOM 2510 N N . VAL A 1 316 ? -20.025 2.372 49.998 1.00 90.19 316 VAL A N 1
ATOM 2511 C CA . VAL A 1 316 ? -19.678 1.930 51.354 1.00 90.19 316 VAL A CA 1
ATOM 2512 C C . VAL A 1 316 ? -20.620 0.813 51.778 1.00 90.19 316 VAL A C 1
ATOM 2514 O O . VAL A 1 316 ? -20.169 -0.273 52.148 1.00 90.19 316 VAL A O 1
ATOM 2517 N N . HIS A 1 317 ? -21.932 1.024 51.673 1.00 92.12 317 HIS A N 1
ATOM 2518 C CA . HIS A 1 317 ? -22.885 -0.008 52.040 1.00 92.12 317 HIS A CA 1
ATOM 2519 C C . HIS A 1 317 ? -22.731 -1.253 51.160 1.00 92.12 317 HIS A C 1
ATOM 2521 O O . HIS A 1 317 ? -22.657 -2.368 51.673 1.00 92.12 317 HIS A O 1
ATOM 2527 N N . PHE A 1 318 ? -22.629 -1.080 49.842 1.00 91.56 318 PHE A N 1
ATOM 2528 C CA . PHE A 1 318 ? -22.508 -2.174 48.882 1.00 91.56 318 PHE A CA 1
ATOM 2529 C C . PHE A 1 318 ? -21.249 -3.022 49.109 1.00 91.56 318 PHE A C 1
ATOM 2531 O O . PHE A 1 318 ? -21.348 -4.248 49.190 1.00 91.56 318 PHE A O 1
ATOM 2538 N N . LEU A 1 319 ? -20.081 -2.390 49.261 1.00 91.69 319 LEU A N 1
ATOM 2539 C CA . LEU A 1 319 ? -18.791 -3.081 49.314 1.00 91.69 319 LEU A CA 1
ATOM 2540 C C . LEU A 1 319 ? -18.334 -3.420 50.735 1.00 91.69 319 LEU A C 1
ATOM 2542 O O . LEU A 1 319 ? -17.559 -4.360 50.901 1.00 91.69 319 LEU A O 1
ATOM 2546 N N . LEU A 1 320 ? -18.775 -2.702 51.769 1.00 92.81 320 LEU A N 1
ATOM 2547 C CA . LEU A 1 320 ? -18.223 -2.847 53.123 1.00 92.81 320 LEU A CA 1
ATOM 2548 C C . LEU A 1 320 ? -19.230 -3.367 54.153 1.00 92.81 320 LEU A C 1
ATOM 2550 O O . LEU A 1 320 ? -18.818 -4.069 55.075 1.00 92.81 320 LEU A O 1
ATOM 2554 N N . GLN A 1 321 ? -20.533 -3.110 53.993 1.00 94.38 321 GLN A N 1
ATOM 2555 C CA . GLN A 1 321 ? -21.494 -3.311 55.092 1.00 94.38 321 GLN A CA 1
ATOM 2556 C C . GLN A 1 321 ? -22.603 -4.325 54.779 1.00 94.38 321 GLN A C 1
ATOM 2558 O O . GLN A 1 321 ? -22.922 -5.169 55.618 1.00 94.38 321 GLN A O 1
ATOM 2563 N N . CYS A 1 322 ? -23.154 -4.314 53.564 1.00 94.56 322 CYS A N 1
ATOM 2564 C CA . CYS A 1 322 ? -24.359 -5.058 53.204 1.00 94.56 322 CYS A CA 1
ATOM 2565 C C . CYS A 1 322 ? -24.221 -6.567 53.507 1.00 94.56 322 CYS A C 1
ATOM 2567 O O . CYS A 1 322 ? -23.241 -7.192 53.071 1.00 94.56 322 CYS A O 1
ATOM 2569 N N . PRO A 1 323 ? -25.177 -7.174 54.242 1.00 95.94 323 PRO A N 1
ATOM 2570 C CA . PRO A 1 323 ? -25.129 -8.587 54.622 1.00 95.94 323 PRO A CA 1
ATOM 2571 C C . PRO A 1 323 ? -25.141 -9.560 53.443 1.00 95.94 323 PRO A C 1
ATOM 2573 O O . PRO A 1 323 ? -24.505 -10.610 53.537 1.00 95.94 323 PRO A O 1
ATOM 2576 N N . LYS A 1 324 ? -25.803 -9.215 52.325 1.00 94.62 324 LYS A N 1
ATOM 2577 C CA . LYS A 1 324 ? -25.877 -10.069 51.121 1.00 94.62 324 LYS A CA 1
ATOM 2578 C C . LYS A 1 324 ? -24.489 -10.467 50.608 1.00 94.62 324 LYS A C 1
ATOM 2580 O O . LYS A 1 324 ? -24.314 -11.583 50.132 1.00 94.62 324 LYS A O 1
ATOM 2585 N N . TYR A 1 325 ? -23.499 -9.583 50.745 1.00 94.75 325 TYR A N 1
ATOM 2586 C CA . TYR A 1 325 ? -22.140 -9.785 50.227 1.00 94.75 325 TYR A CA 1
ATOM 2587 C C . TYR A 1 325 ? -21.133 -10.225 51.298 1.00 94.75 325 TYR A C 1
ATOM 2589 O O . TYR A 1 325 ? -19.937 -10.280 51.027 1.00 94.75 325 TYR A O 1
ATOM 2597 N N . SER A 1 326 ? -21.588 -10.553 52.512 1.00 95.19 326 SER A N 1
ATOM 2598 C CA . SER A 1 326 ? -20.727 -10.883 53.661 1.00 95.19 326 SER A CA 1
ATOM 2599 C C . SER A 1 326 ? -19.731 -12.018 53.391 1.00 95.19 326 SER A C 1
ATOM 2601 O O . SER A 1 326 ? -18.551 -11.860 53.693 1.00 95.19 326 SER A O 1
ATOM 2603 N N . ALA A 1 327 ? -20.166 -13.111 52.759 1.00 95.44 327 ALA A N 1
ATOM 2604 C CA . ALA A 1 327 ? -19.295 -14.245 52.438 1.00 95.44 327 ALA A CA 1
ATOM 2605 C C . ALA A 1 327 ? -18.205 -13.892 51.404 1.00 95.44 327 ALA A C 1
ATOM 2607 O O . ALA A 1 327 ? -17.047 -14.296 51.542 1.00 95.44 327 ALA A O 1
ATOM 2608 N N . LEU A 1 328 ? -18.562 -13.104 50.380 1.00 96.06 328 LEU A N 1
ATOM 2609 C CA . LEU A 1 328 ? -17.601 -12.607 49.389 1.00 96.06 328 LEU A CA 1
ATOM 2610 C C . LEU A 1 328 ? -16.599 -11.662 50.054 1.00 96.06 328 LEU A C 1
ATOM 2612 O O . LEU A 1 328 ? -15.392 -11.801 49.864 1.00 96.06 328 LEU A O 1
ATOM 2616 N N . ARG A 1 329 ? -17.105 -10.740 50.879 1.00 95.50 329 ARG A N 1
ATOM 2617 C CA . ARG A 1 329 ? -16.299 -9.781 51.629 1.00 95.50 329 ARG A CA 1
ATOM 2618 C C . ARG A 1 329 ? -15.283 -10.490 52.514 1.00 95.50 329 ARG A C 1
ATOM 2620 O O . ARG A 1 329 ? -14.108 -10.167 52.435 1.00 95.50 329 ARG A O 1
ATOM 2627 N N . GLU A 1 330 ? -15.699 -11.487 53.290 1.00 94.12 330 GLU A N 1
ATOM 2628 C CA . GLU A 1 330 ? -14.798 -12.266 54.145 1.00 94.12 330 GLU A CA 1
ATOM 2629 C C . GLU A 1 330 ? -13.687 -12.951 53.334 1.00 94.12 330 GLU A C 1
ATOM 2631 O O . GLU A 1 330 ? -12.506 -12.804 53.651 1.00 94.12 330 GLU A O 1
ATOM 2636 N N . THR A 1 331 ? -14.053 -13.612 52.234 1.00 95.19 331 THR A N 1
ATOM 2637 C CA . THR A 1 331 ? -13.101 -14.323 51.368 1.00 95.19 331 THR A CA 1
ATOM 2638 C C . THR A 1 331 ? -12.064 -13.378 50.759 1.00 95.19 331 THR A C 1
ATOM 2640 O O . THR A 1 331 ? -10.861 -13.641 50.807 1.00 95.19 331 THR A O 1
ATOM 2643 N N . HIS A 1 332 ? -12.500 -12.259 50.176 1.00 94.81 332 HIS A N 1
ATOM 2644 C CA . HIS A 1 332 ? -11.587 -11.334 49.503 1.00 94.81 332 HIS A CA 1
ATOM 2645 C C . HIS A 1 332 ? -10.819 -10.450 50.485 1.00 94.81 332 HIS A C 1
ATOM 2647 O O . HIS A 1 332 ? -9.659 -10.143 50.222 1.00 94.81 332 HIS A O 1
ATOM 2653 N N . PHE A 1 333 ? -11.389 -10.109 51.643 1.00 94.81 333 PHE A N 1
ATOM 2654 C CA . PHE A 1 333 ? -10.691 -9.321 52.662 1.00 94.81 333 PHE A CA 1
ATOM 2655 C C . PHE A 1 333 ? -9.536 -10.106 53.276 1.00 94.81 333 PHE A C 1
ATOM 2657 O O . PHE A 1 333 ? -8.473 -9.530 53.475 1.00 94.81 333 PHE A O 1
ATOM 2664 N N . GLN A 1 334 ? -9.683 -11.419 53.482 1.00 92.75 334 GLN A N 1
ATOM 2665 C CA . GLN A 1 334 ? -8.562 -12.276 53.889 1.00 92.75 334 GLN A CA 1
ATOM 2666 C C . GLN A 1 334 ? -7.419 -12.245 52.864 1.00 92.75 334 GLN A C 1
ATOM 2668 O O . GLN A 1 334 ? -6.249 -12.157 53.234 1.00 92.75 334 GLN A O 1
ATOM 2673 N N . ARG A 1 335 ? -7.749 -12.266 51.566 1.00 93.88 335 ARG A N 1
ATOM 2674 C CA . ARG A 1 335 ? -6.751 -12.177 50.489 1.00 93.88 335 ARG A CA 1
ATOM 2675 C C . ARG A 1 335 ? -6.098 -10.792 50.421 1.00 93.88 335 ARG A C 1
ATOM 2677 O O . ARG A 1 335 ? -4.899 -10.710 50.180 1.00 93.88 335 ARG A O 1
ATOM 2684 N N . LEU A 1 336 ? -6.857 -9.722 50.658 1.00 92.69 336 LEU A N 1
ATOM 2685 C CA . LEU A 1 336 ? -6.332 -8.354 50.731 1.00 92.69 336 LEU A CA 1
ATOM 2686 C C . LEU A 1 336 ? -5.430 -8.156 51.955 1.00 92.69 336 LEU A C 1
ATOM 2688 O O . LEU A 1 336 ? -4.370 -7.556 51.818 1.00 92.69 336 LEU A O 1
ATOM 2692 N N . SER A 1 337 ? -5.771 -8.731 53.112 1.00 92.62 337 SER A N 1
ATOM 2693 C CA . SER A 1 337 ? -4.925 -8.707 54.315 1.00 92.62 337 SER A CA 1
ATOM 2694 C C . SER A 1 337 ? -3.576 -9.403 54.137 1.00 92.62 337 SER A C 1
ATOM 2696 O O . SER A 1 337 ? -2.635 -9.090 54.859 1.00 92.62 337 SER A O 1
ATOM 2698 N N . ALA A 1 338 ? -3.457 -10.327 53.180 1.00 90.62 338 ALA A N 1
ATOM 2699 C CA . ALA A 1 338 ? -2.174 -10.937 52.836 1.00 90.62 338 ALA A CA 1
ATOM 2700 C C . ALA A 1 338 ? -1.256 -9.997 52.029 1.00 90.62 338 ALA A C 1
ATOM 2702 O O . ALA A 1 338 ? -0.048 -10.222 51.988 1.00 90.62 338 ALA A O 1
ATOM 2703 N N . LEU A 1 339 ? -1.813 -8.968 51.381 1.00 90.38 339 LEU A N 1
ATOM 2704 C CA . LEU A 1 339 ? -1.071 -7.995 50.568 1.00 90.38 339 LEU A CA 1
ATOM 2705 C C . LEU A 1 339 ? -0.874 -6.659 51.284 1.00 90.38 339 LEU A C 1
ATOM 2707 O O . LEU A 1 339 ? 0.159 -6.017 51.121 1.00 90.38 339 LEU A O 1
ATOM 2711 N N . ILE A 1 340 ? -1.868 -6.247 52.067 1.00 88.94 340 ILE A N 1
ATOM 2712 C CA . ILE A 1 340 ? -1.900 -4.981 52.790 1.00 88.94 340 ILE A CA 1
ATOM 2713 C C . ILE A 1 340 ? -1.984 -5.315 54.284 1.00 88.94 340 ILE A C 1
ATOM 2715 O O . ILE A 1 340 ? -3.043 -5.757 54.750 1.00 88.94 340 ILE A O 1
ATOM 2719 N N . PRO A 1 341 ? -0.885 -5.130 55.042 1.00 87.12 341 PRO A N 1
ATOM 2720 C CA . PRO A 1 341 ? -0.898 -5.294 56.490 1.00 87.12 341 PRO A CA 1
ATOM 2721 C C . PRO A 1 341 ? -2.013 -4.453 57.112 1.00 87.12 341 PRO A C 1
ATOM 2723 O O . PRO A 1 341 ? -2.278 -3.341 56.659 1.00 87.12 341 PRO A O 1
ATOM 2726 N N . ASP A 1 342 ? -2.682 -4.993 58.129 1.00 86.75 342 ASP A N 1
ATOM 2727 C CA . ASP A 1 342 ? -3.734 -4.285 58.868 1.00 86.75 342 ASP A CA 1
ATOM 2728 C C . ASP A 1 342 ? -4.963 -3.877 58.025 1.00 86.75 342 ASP A C 1
ATOM 2730 O O . ASP A 1 342 ? -5.796 -3.082 58.460 1.00 86.75 342 ASP A O 1
ATOM 2734 N N . PHE A 1 343 ? -5.160 -4.472 56.839 1.00 89.56 343 PHE A N 1
ATOM 2735 C CA . PHE A 1 343 ? -6.311 -4.163 55.978 1.00 89.56 343 PHE A CA 1
ATOM 2736 C C . PHE A 1 343 ? -7.673 -4.286 56.692 1.00 89.56 343 PHE A C 1
ATOM 2738 O O . PHE A 1 343 ? -8.610 -3.549 56.398 1.00 89.56 343 PHE A O 1
ATOM 2745 N N . THR A 1 344 ? -7.820 -5.202 57.649 1.00 86.19 344 THR A N 1
ATOM 2746 C CA . THR A 1 344 ? -9.075 -5.389 58.395 1.00 86.19 344 THR A CA 1
ATOM 2747 C C . THR A 1 344 ? -9.299 -4.332 59.474 1.00 86.19 344 THR A C 1
ATOM 2749 O O . THR A 1 344 ? -10.455 -4.063 59.805 1.00 86.19 344 THR A O 1
ATOM 2752 N N . SER A 1 345 ? -8.243 -3.698 59.984 1.00 88.12 345 SER A N 1
ATOM 2753 C CA . SER A 1 345 ? -8.298 -2.710 61.068 1.00 88.12 345 SER A CA 1
ATOM 2754 C C . SER A 1 345 ? -8.260 -1.257 60.588 1.00 88.12 345 SER A C 1
ATOM 2756 O O . SER A 1 345 ? -8.569 -0.366 61.375 1.00 88.12 345 SER A O 1
ATOM 2758 N N . ILE A 1 346 ? -7.960 -0.996 59.312 1.00 90.81 346 ILE A N 1
ATOM 2759 C CA . ILE A 1 346 ? -8.047 0.358 58.741 1.00 90.81 346 ILE A CA 1
ATOM 2760 C C . ILE A 1 346 ? -9.496 0.864 58.610 1.00 90.81 346 ILE A C 1
ATOM 2762 O O . ILE A 1 346 ? -10.456 0.091 58.499 1.00 90.81 346 ILE A O 1
ATOM 2766 N N . GLU A 1 347 ? -9.626 2.191 58.585 1.00 92.31 347 GLU A N 1
ATOM 2767 C CA . GLU A 1 347 ? -10.884 2.929 58.422 1.00 92.31 347 GLU A CA 1
ATOM 2768 C C . GLU A 1 347 ? -11.631 2.558 57.130 1.00 92.31 347 GLU A C 1
ATOM 2770 O O . GLU A 1 347 ? -11.016 2.298 56.091 1.00 92.31 347 GLU A O 1
ATOM 2775 N N . GLU A 1 348 ? -12.969 2.589 57.167 1.00 88.81 348 GLU A N 1
ATOM 2776 C CA . GLU A 1 348 ? -13.819 2.216 56.023 1.00 88.81 348 GLU A CA 1
ATOM 2777 C C . GLU A 1 348 ? -13.519 3.044 54.767 1.00 88.81 348 GLU A C 1
ATOM 2779 O O . GLU A 1 348 ? -13.408 2.482 53.680 1.00 88.81 348 GLU A O 1
ATOM 2784 N N . THR A 1 349 ? -13.285 4.351 54.907 1.00 86.50 349 THR A N 1
ATOM 2785 C CA . THR A 1 349 ? -12.910 5.224 53.783 1.00 86.50 349 THR A CA 1
ATOM 2786 C C . THR A 1 349 ? -11.627 4.745 53.105 1.00 86.50 349 THR A C 1
ATOM 2788 O O . THR A 1 349 ? -11.533 4.714 51.881 1.00 86.50 349 THR A O 1
ATOM 2791 N N . ARG A 1 350 ? -10.637 4.303 53.892 1.00 87.81 350 ARG A N 1
ATOM 2792 C CA . ARG A 1 350 ? -9.368 3.799 53.359 1.00 87.81 350 ARG A CA 1
ATOM 2793 C C . ARG A 1 350 ? -9.535 2.430 52.704 1.00 87.81 350 ARG A C 1
ATOM 2795 O O . ARG A 1 350 ? -8.964 2.207 51.640 1.00 87.81 350 ARG A O 1
ATOM 2802 N N . LYS A 1 351 ? -10.347 1.544 53.294 1.00 91.38 351 LYS A N 1
ATOM 2803 C CA . LYS A 1 351 ? -10.724 0.264 52.671 1.00 91.38 351 LYS A CA 1
ATOM 2804 C C . LYS A 1 351 ? -11.392 0.492 51.322 1.00 91.38 351 LYS A C 1
ATOM 2806 O O . LYS A 1 351 ? -11.068 -0.207 50.369 1.00 91.38 351 LYS A O 1
ATOM 2811 N N . LEU A 1 352 ? -12.284 1.480 51.241 1.00 89.00 352 LEU A N 1
ATOM 2812 C CA . LEU A 1 352 ? -12.989 1.814 50.013 1.00 89.00 352 LEU A CA 1
ATOM 2813 C C . LEU A 1 352 ? -12.014 2.226 48.904 1.00 89.00 352 LEU A C 1
ATOM 2815 O O . LEU A 1 352 ? -12.063 1.630 47.838 1.00 89.00 352 LEU A O 1
ATOM 2819 N N . HIS A 1 353 ? -11.076 3.140 49.164 1.00 85.06 353 HIS A N 1
ATOM 2820 C CA . HIS A 1 353 ? -10.056 3.540 48.179 1.00 85.06 353 HIS A CA 1
ATOM 2821 C C . HIS A 1 353 ? -9.238 2.347 47.644 1.00 85.06 353 HIS A C 1
ATOM 2823 O O . HIS A 1 353 ? -9.024 2.211 46.440 1.00 85.06 353 HIS A O 1
ATOM 2829 N N . ILE A 1 354 ? -8.845 1.420 48.523 1.00 88.50 354 ILE A N 1
ATOM 2830 C CA . ILE A 1 354 ? -8.122 0.195 48.141 1.00 88.50 354 ILE A CA 1
ATOM 2831 C C . ILE A 1 354 ? -8.997 -0.725 47.269 1.00 88.50 354 ILE A C 1
ATOM 2833 O O . ILE A 1 354 ? -8.542 -1.261 46.255 1.00 88.50 354 ILE A O 1
ATOM 2837 N N . ILE A 1 355 ? -10.266 -0.912 47.645 1.00 88.50 355 ILE A N 1
ATOM 2838 C CA . ILE A 1 355 ? -11.225 -1.756 46.912 1.00 88.50 355 ILE A CA 1
ATOM 2839 C C . ILE A 1 355 ? -11.628 -1.129 45.572 1.00 88.50 355 ILE A C 1
ATOM 2841 O O . ILE A 1 355 ? -11.922 -1.845 44.621 1.00 88.50 355 ILE A O 1
ATOM 2845 N N . LEU A 1 356 ? -11.601 0.196 45.463 1.00 83.38 356 LEU A N 1
ATOM 2846 C CA . LEU A 1 356 ? -11.829 0.910 44.208 1.00 83.38 356 LEU A CA 1
ATOM 2847 C C . LEU A 1 356 ? -10.574 0.974 43.323 1.00 83.38 356 LEU A C 1
ATOM 2849 O O . LEU A 1 356 ? -10.618 1.553 42.242 1.00 83.38 356 LEU A O 1
ATOM 2853 N N . GLY A 1 357 ? -9.479 0.331 43.743 1.00 76.06 357 GLY A N 1
ATOM 2854 C CA . GLY A 1 357 ? -8.287 0.130 42.925 1.00 76.06 357 GLY A CA 1
ATOM 2855 C C . GLY A 1 357 ? -7.303 1.294 42.922 1.00 76.06 357 GLY A C 1
ATOM 2856 O O . GLY A 1 357 ? -6.475 1.373 42.021 1.00 76.06 357 GLY A O 1
ATOM 2857 N N . GLU A 1 358 ? -7.342 2.172 43.927 1.00 76.56 358 GLU A N 1
ATOM 2858 C CA . GLU A 1 358 ? -6.362 3.260 44.063 1.00 76.56 358 GLU A CA 1
ATOM 2859 C C . GLU A 1 358 ? -4.976 2.769 44.521 1.00 76.56 358 GLU A C 1
ATOM 2861 O O . GLU A 1 358 ? -4.009 3.527 44.490 1.00 76.56 358 GLU A O 1
ATOM 2866 N N . GLU A 1 359 ? -4.856 1.497 44.919 1.00 77.56 359 GLU A N 1
ATOM 2867 C CA . GLU A 1 359 ? -3.584 0.872 45.283 1.00 77.56 359 GLU A CA 1
ATOM 2868 C C . GLU A 1 359 ? -3.254 -0.331 44.403 1.00 77.56 359 GLU A C 1
ATOM 2870 O O . GLU A 1 359 ? -3.924 -1.365 44.458 1.00 77.56 359 GLU A O 1
ATOM 2875 N N . GLU A 1 360 ? -2.154 -0.212 43.653 1.00 76.94 360 GLU A N 1
ATOM 2876 C CA . GLU A 1 360 ? -1.666 -1.208 42.693 1.00 76.94 360 GLU A CA 1
ATOM 2877 C C . GLU A 1 360 ? -1.652 -2.664 43.209 1.00 76.94 360 GLU A C 1
ATOM 2879 O O . GLU A 1 360 ? -2.202 -3.525 42.513 1.00 76.94 360 GLU A O 1
ATOM 2884 N N . PRO A 1 361 ? -1.119 -2.991 44.413 1.00 79.25 361 PRO A N 1
ATOM 2885 C CA . PRO A 1 361 ? -1.063 -4.385 44.858 1.00 79.25 361 PRO A CA 1
ATOM 2886 C C . PRO A 1 361 ? -2.454 -5.008 45.036 1.00 79.25 361 PRO A C 1
ATOM 2888 O O . PRO A 1 361 ? -2.604 -6.222 44.902 1.00 79.25 361 PRO A O 1
ATOM 2891 N N . ALA A 1 362 ? -3.486 -4.202 45.299 1.00 83.06 362 ALA A N 1
ATOM 2892 C CA . ALA A 1 362 ? -4.842 -4.677 45.541 1.00 83.06 362 ALA A CA 1
ATOM 2893 C C . ALA A 1 362 ? -5.709 -4.749 44.277 1.00 83.06 362 ALA A C 1
ATOM 2895 O O . ALA A 1 362 ? -6.653 -5.538 44.264 1.00 83.06 362 ALA A O 1
ATOM 2896 N N . VAL A 1 363 ? -5.383 -4.005 43.208 1.00 81.81 363 VAL A N 1
ATOM 2897 C CA . VAL A 1 363 ? -6.244 -3.800 42.019 1.00 81.81 363 VAL A CA 1
ATOM 2898 C C . VAL A 1 363 ? -6.870 -5.093 41.503 1.00 81.81 363 VAL A C 1
ATOM 2900 O O . VAL A 1 363 ? -8.077 -5.160 41.288 1.00 81.81 363 VAL A O 1
ATOM 2903 N N . LYS A 1 364 ? -6.079 -6.158 41.336 1.00 81.94 364 LYS A N 1
ATOM 2904 C CA . LYS A 1 364 ? -6.579 -7.424 40.778 1.00 81.94 364 LYS A CA 1
ATOM 2905 C C . LYS A 1 364 ? -7.584 -8.125 41.697 1.00 81.94 364 LYS A C 1
ATOM 2907 O O . LYS A 1 364 ? -8.556 -8.697 41.209 1.00 81.94 364 LYS A O 1
ATOM 2912 N N . ILE A 1 365 ? -7.338 -8.124 43.006 1.00 87.75 365 ILE A N 1
ATOM 2913 C CA . ILE A 1 365 ? -8.229 -8.760 43.989 1.00 87.75 365 ILE A CA 1
ATOM 2914 C C . ILE A 1 365 ? -9.480 -7.904 44.175 1.00 87.75 365 ILE A C 1
ATOM 2916 O O . ILE A 1 365 ? -10.589 -8.429 44.155 1.00 87.75 365 ILE A O 1
ATOM 2920 N N . SER A 1 366 ? -9.293 -6.591 44.270 1.00 88.88 366 SER A N 1
ATOM 2921 C CA . SER A 1 366 ? -10.346 -5.585 44.315 1.00 88.88 366 SER A CA 1
ATOM 2922 C C . SER A 1 366 ? -11.307 -5.705 43.127 1.00 88.88 366 SER A C 1
ATOM 2924 O O . SER A 1 366 ? -12.510 -5.858 43.329 1.00 88.88 366 SER A O 1
ATOM 2926 N N . ALA A 1 367 ? -10.792 -5.779 41.896 1.00 82.00 367 ALA A N 1
ATOM 2927 C CA . ALA A 1 367 ? -11.608 -5.957 40.696 1.00 82.00 367 ALA A CA 1
ATOM 2928 C C . ALA A 1 367 ? -12.409 -7.272 40.717 1.00 82.00 367 ALA A C 1
ATOM 2930 O O . ALA A 1 367 ? -13.594 -7.281 40.381 1.00 82.00 367 ALA A O 1
ATOM 2931 N N . GLN A 1 368 ? -11.795 -8.382 41.154 1.00 85.50 368 GLN A N 1
ATOM 2932 C CA . GLN A 1 368 ? -12.493 -9.666 41.317 1.00 85.50 368 GLN A CA 1
ATOM 2933 C C . GLN A 1 368 ? -13.635 -9.561 42.332 1.00 85.50 368 GLN A C 1
ATOM 2935 O O . GLN A 1 368 ? -14.752 -9.989 42.042 1.00 85.50 368 GLN A O 1
ATOM 2940 N N . TYR A 1 369 ? -13.365 -8.963 43.493 1.00 91.81 369 TYR A N 1
ATOM 2941 C CA . TYR A 1 369 ? -14.353 -8.769 44.548 1.00 91.81 369 TYR A CA 1
ATOM 2942 C C . TYR A 1 369 ? -15.546 -7.935 44.070 1.00 91.81 369 TYR A C 1
ATOM 2944 O O . TYR A 1 369 ? -16.692 -8.374 44.175 1.00 91.81 369 TYR A O 1
ATOM 2952 N N . VAL A 1 370 ? -15.279 -6.764 43.485 1.00 87.69 370 VAL A N 1
ATOM 2953 C CA . VAL A 1 370 ? -16.311 -5.853 42.969 1.00 87.69 370 VAL A CA 1
ATOM 2954 C C . VAL A 1 370 ? -17.153 -6.547 41.889 1.00 87.69 370 VAL A C 1
ATOM 2956 O O . VAL A 1 370 ? -18.385 -6.493 41.935 1.00 87.69 370 VAL A O 1
ATOM 2959 N N . THR A 1 371 ? -16.515 -7.286 40.975 1.00 85.19 371 THR A N 1
ATOM 2960 C CA . THR A 1 371 ? -17.200 -8.045 39.914 1.00 85.19 371 THR A CA 1
ATOM 2961 C C . THR A 1 371 ? -18.126 -9.123 40.486 1.00 85.19 371 THR A C 1
ATOM 2963 O O . THR A 1 371 ? -19.275 -9.259 40.059 1.00 85.19 371 THR A O 1
ATOM 2966 N N . GLU A 1 372 ? -17.663 -9.896 41.470 1.00 88.62 372 GLU A N 1
ATOM 2967 C CA . GLU A 1 372 ? -18.469 -10.946 42.099 1.00 88.62 372 GLU A CA 1
ATOM 2968 C C . GLU A 1 372 ? -19.649 -10.377 42.895 1.00 88.62 372 GLU A C 1
ATOM 2970 O O . GLU A 1 372 ? -20.747 -10.937 42.826 1.00 88.62 372 GLU A O 1
ATOM 2975 N N . CYS A 1 373 ? -19.466 -9.241 43.577 1.00 90.25 373 CYS A N 1
ATOM 2976 C CA . CYS A 1 373 ? -20.554 -8.518 44.234 1.00 90.25 373 CYS A CA 1
ATOM 2977 C C . CYS A 1 373 ? -21.617 -8.070 43.226 1.00 90.25 373 CYS A C 1
ATOM 2979 O O . CYS A 1 373 ? -22.806 -8.308 43.445 1.00 90.25 373 CYS A O 1
ATOM 2981 N N . HIS A 1 374 ? -21.217 -7.495 42.087 1.00 85.69 374 HIS A N 1
ATOM 2982 C CA . HIS A 1 374 ? -22.157 -7.118 41.028 1.00 85.69 374 HIS A CA 1
ATOM 2983 C C . HIS A 1 374 ? -22.880 -8.330 40.424 1.00 85.69 374 HIS A C 1
ATOM 2985 O O . HIS A 1 374 ? -24.091 -8.269 40.197 1.00 85.69 374 HIS A O 1
ATOM 2991 N N . ARG A 1 375 ? -22.187 -9.459 40.236 1.00 85.62 375 ARG A N 1
ATOM 2992 C CA . ARG A 1 375 ? -22.799 -10.705 39.753 1.00 85.62 375 ARG A CA 1
ATOM 2993 C C . ARG A 1 375 ? -23.841 -11.249 40.733 1.00 85.62 375 ARG A C 1
ATOM 2995 O O . ARG A 1 375 ? -24.923 -11.633 40.304 1.00 85.62 375 ARG A O 1
ATOM 3002 N N . LEU A 1 376 ? -23.534 -11.257 42.034 1.00 88.81 376 LEU A N 1
ATOM 3003 C CA . LEU A 1 376 ? -24.467 -11.686 43.084 1.00 88.81 376 LEU A CA 1
ATOM 3004 C C . LEU A 1 376 ? -25.632 -10.700 43.258 1.00 88.81 376 LEU A C 1
ATOM 3006 O O . LEU A 1 376 ? -26.726 -11.083 43.661 1.00 88.81 376 LEU A O 1
ATOM 3010 N N . ARG A 1 377 ? -25.430 -9.417 42.953 1.00 85.75 377 ARG A N 1
ATOM 3011 C CA . ARG A 1 377 ? -26.502 -8.416 42.972 1.00 85.75 377 ARG A CA 1
ATOM 3012 C C . ARG A 1 377 ? -27.571 -8.692 41.911 1.00 85.75 377 ARG A C 1
ATOM 3014 O O . ARG A 1 377 ? -28.745 -8.479 42.195 1.00 85.75 377 ARG A O 1
ATOM 3021 N N . GLY A 1 378 ? -27.161 -9.164 40.729 1.00 79.38 378 GLY A N 1
ATOM 3022 C CA . GLY A 1 378 ? -28.046 -9.491 39.603 1.00 79.38 378 GLY A CA 1
ATOM 3023 C C . GLY A 1 378 ? -28.832 -10.803 39.736 1.00 79.38 378 GLY A C 1
ATOM 3024 O O . GLY A 1 378 ? -29.686 -11.067 38.892 1.00 79.38 378 GLY A O 1
ATOM 3025 N N . THR A 1 379 ? -28.550 -11.609 40.766 1.00 73.19 379 THR A N 1
ATOM 3026 C CA . THR A 1 379 ? -29.351 -12.776 41.181 1.00 73.19 379 THR A CA 1
ATOM 3027 C C . THR A 1 379 ? -30.283 -12.400 42.319 1.00 73.19 379 THR A C 1
ATOM 3029 O O . THR A 1 379 ? -31.443 -12.853 42.283 1.00 73.19 379 THR A O 1
#

Solvent-accessible surface area (backbone atoms only — not comparable to full-atom values): 21684 Å² total; per-residue (Å²): 134,87,83,86,88,88,86,88,82,88,85,90,84,85,88,87,85,91,76,84,80,75,81,78,70,79,68,80,76,72,56,78,28,56,50,76,64,42,52,45,76,73,50,92,65,85,82,77,56,49,44,40,52,81,76,42,46,45,81,44,78,46,66,49,100,83,71,43,74,33,60,26,43,33,38,65,58,22,80,41,69,88,41,66,24,30,42,29,54,56,64,34,66,36,82,89,44,41,42,38,38,42,38,37,30,31,35,38,42,39,58,90,56,44,86,90,26,87,90,29,41,36,71,46,36,32,39,30,37,35,77,33,81,57,79,74,74,82,74,91,56,77,89,68,45,47,77,73,49,76,47,66,64,92,48,61,28,42,60,66,32,58,74,72,72,48,80,36,77,28,79,50,75,46,82,48,66,80,52,83,52,60,18,31,31,47,33,41,38,36,53,10,22,40,36,36,43,56,36,48,36,31,29,25,50,23,17,54,63,46,76,55,55,40,17,40,36,70,69,38,72,37,52,80,54,75,86,46,65,39,79,42,74,36,44,53,38,73,59,33,39,79,76,35,79,29,34,38,26,27,29,49,82,15,43,79,40,75,83,37,57,24,29,43,49,33,93,47,35,38,81,54,96,78,39,45,41,77,45,68,80,68,76,73,45,32,54,60,45,27,65,75,35,98,66,74,48,60,75,92,72,16,42,37,90,71,50,93,79,74,43,60,18,42,71,60,33,62,72,75,61,42,69,76,42,44,71,60,43,55,59,48,49,56,58,44,37,73,76,36,80,63,50,86,76,53,56,69,72,60,47,48,44,36,47,50,41,77,33,78,93,38,28,70,60,20,52,51,48,54,50,51,50,53,56,60,68,78,104

Secondary structure (DSSP, 8-state):
-PPPP--------------------------TTEEEEEEGGG-SS----EEESTTSSEEEEEE-TTS-EEEEEEE--TTSSS--EEEEPPPEE-TT-SSEEEEEEEEEB-GGGSTT-TTT-BSEEEEEEEEES-TT--S--GGGPEEEEEEE-SS-B-HHHHHTT---EEEEEEEE----SSEEEEEEEESSB-EEEEEEEEEEE-BPPEEETTEEE--BPPPSSTT--EEEE-EEPTTEEEEEEEEEEE-TTS-EEEEEEEEEEPTTEEEETTEEEE-SS-SSSHHHHHHHSSSPPPGGG-B-TTSTT--B-SHHIIIII-GGGHHHHHHHHHHHHTTSTTTTTS-HHHHHHHHTT-STTTHHHHHHHHHHHHHHHT-

Mean predicted aligned error: 14.45 Å

Sequence (379 aa):
MGLPEGWATLPGVSILLSMLCRFMVSSNHFSDNQVVLLDTTTAIGELGWKTYPVNGWDAITEMDEYNRPIHTYQVCNVMEANQNNWLRTNWISRDAAQKVFVEMKFTLRDCNSIPWVVGTCKETFNLYYMESEDAHAVKFKPTQYSKIDTIAADESFTQMDLGDRILKLNTEVREVGPITKKGFYLAFQDIGACIALVSVRVYYKKCPYMVRNLAMFPDTIPRVDSSSLVEVRGSCIKYAEERDTPKLYCGADGDWLVPLGRCVCSVGYEEVDGSCQDRMSAHSLEIESGRHRQTYKPRENRLCQHCDQGALEDEVHFLLQCPKYSALRETHFQRLSALIPDFTSIEETRKLHIILGEEEPAVKISAQYVTECHRLRGT